Protein AF-0000000069710473 (afdb_homodimer)

Solvent-accessible surface area (backbone atoms only — not comparable to full-atom values): 24832 Å² total; per-residue (Å²): 122,53,39,44,49,56,41,57,51,50,15,53,33,36,35,53,24,28,32,50,52,8,48,51,53,54,62,64,50,55,77,65,66,79,74,72,67,93,70,71,55,68,56,52,53,53,47,61,40,48,54,53,42,34,28,64,52,38,38,74,38,70,46,84,60,27,36,30,41,43,48,73,45,69,53,79,68,77,80,63,85,72,63,30,35,34,39,36,42,35,41,43,42,50,57,33,53,43,54,27,23,36,37,31,40,53,43,40,50,78,38,23,80,33,73,90,54,14,43,46,30,68,67,38,45,50,51,50,51,52,42,47,70,74,34,55,46,17,30,34,37,32,37,34,73,65,32,30,37,36,26,32,36,65,44,50,70,17,38,70,42,50,75,56,38,31,47,41,66,69,75,32,48,49,40,50,52,10,58,52,52,27,34,39,73,54,31,72,35,34,27,51,87,77,42,70,95,77,55,92,80,51,48,70,68,53,48,50,50,52,47,46,51,48,23,55,77,67,73,26,34,25,32,32,38,38,34,38,32,50,62,69,80,49,92,78,57,47,56,69,74,36,45,109,121,51,41,46,50,56,41,56,51,50,14,50,32,36,34,52,23,28,33,50,52,8,48,52,54,54,61,66,51,58,78,71,62,82,75,69,71,93,73,72,57,68,56,52,53,52,47,61,41,47,56,54,43,35,29,66,52,37,37,74,38,70,45,84,58,27,36,30,40,43,47,71,45,69,55,80,70,76,80,63,83,74,60,32,36,34,40,37,40,35,41,42,40,50,57,34,52,41,56,29,22,37,37,31,39,53,41,42,50,79,39,24,78,33,75,93,55,15,42,46,30,66,66,39,46,49,50,47,50,53,42,47,70,73,34,56,46,17,30,34,37,31,37,35,74,65,31,33,38,35,26,33,35,64,44,48,70,17,37,70,42,49,76,54,36,30,46,39,68,69,76,32,49,50,41,50,50,11,58,50,52,27,34,38,73,54,31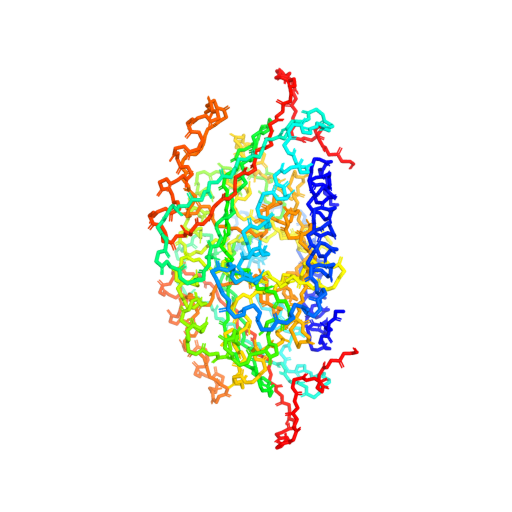,70,34,33,27,50,86,76,40,72,96,77,56,94,80,51,48,71,69,51,48,50,51,52,48,47,51,50,22,57,75,67,73,26,34,24,30,32,39,38,36,39,33,53,61,68,77,55,92,77,59,46,54,69,75,37,46,110

Radius of gyration: 22.86 Å; Cα contacts (8 Å, |Δi|>4): 1023; chains: 2; bounding box: 65×79×50 Å

Nearest PDB structures (foldseek):
  3wck-assembly3_C  TM=6.261E-01  e=4.845E+00  synthetic construct
  3wck-assembly3_C  TM=4.030E-01  e=3.963E+00  synthetic construct
  7kzn-assembly1_F  TM=2.282E-01  e=9.433E+00  Chlamydomonas reinhardtii

pLDDT: mean 83.92, std 17.0, range [33.44, 98.62]

Sequence (488 aa):
MRTYRFVRFLGDRVEAASRDIAANAATSREPAERLTGDQGDPHEAVRRALPRTVATHVDGASRAQTRFRATTVATDDSTAIDPDLGVLIHVSVPDFEQVTGLVAKTVDARALGDPEYSLAETNESEALDRLLAITADAFVFVVGEQRVHVVPAQSVASLTDPQKRQTPHHDLYSRQLGRTFEELAEGFLGDGRISPSLSETDSRSETKRKLRSWAADNDLEQALALRVTATEKDVEATLQDFATMRTYRFVRFLGDRVEAASRDIAANAATSREPAERLTGDQGDPHEAVRRALPRTVATHVDGASRAQTRFRATTVATDDSTAIDPDLGVLIHVSVPDFEQVTGLVAKTVDARALGDPEYSLAETNESEALDRLLAITADAFVFVVGEQRVHVVPAQSVASLTDPQKRQTPHHDLYSRQLGRTFEELAEGFLGDGRISPSLSETDSRSETKRKLRSWAADNDLEQALALRVTATEKDVEATLQDFAT

Structure (mmCIF, N/CA/C/O backbone):
data_AF-0000000069710473-model_v1
#
loop_
_entity.id
_entity.type
_entity.pdbx_description
1 polymer 'Uncharacterized protein'
#
loop_
_atom_site.group_PDB
_atom_site.id
_atom_site.type_symbol
_atom_site.label_atom_id
_atom_site.label_alt_id
_atom_site.label_comp_id
_atom_site.label_asym_id
_atom_site.label_entity_id
_atom_site.label_seq_id
_atom_site.pdbx_PDB_ins_code
_atom_site.Cartn_x
_atom_site.Cartn_y
_atom_site.Cartn_z
_atom_site.occupancy
_atom_site.B_iso_or_equiv
_atom_site.auth_seq_id
_atom_site.auth_comp_id
_atom_site.auth_asym_id
_atom_site.auth_atom_id
_atom_site.pdbx_PDB_model_num
ATOM 1 N N . MET A 1 1 ? 7.668 14.703 -10.289 1 52.06 1 MET A N 1
ATOM 2 C CA . MET A 1 1 ? 7.84 13.516 -9.453 1 52.06 1 MET A CA 1
ATOM 3 C C . MET A 1 1 ? 9.055 12.711 -9.891 1 52.06 1 MET A C 1
ATOM 5 O O . MET A 1 1 ? 9.281 12.516 -11.094 1 52.06 1 MET A O 1
ATOM 9 N N . ARG A 1 2 ? 9.953 12.469 -8.945 1 65.44 2 ARG A N 1
ATOM 10 C CA . ARG A 1 2 ? 11.188 11.789 -9.305 1 65.44 2 ARG A CA 1
ATOM 11 C C . ARG A 1 2 ? 10.938 10.32 -9.609 1 65.44 2 ARG A C 1
ATOM 13 O O . ARG A 1 2 ? 10.164 9.656 -8.922 1 65.44 2 ARG A O 1
ATOM 20 N N . THR A 1 3 ? 11.266 10.07 -10.805 1 74.44 3 THR A N 1
ATOM 21 C CA . THR A 1 3 ? 11.188 8.68 -11.25 1 74.44 3 THR A CA 1
ATOM 22 C C . THR A 1 3 ? 12.578 8.078 -11.398 1 74.44 3 THR A C 1
ATOM 24 O O . THR A 1 3 ? 13.508 8.75 -11.844 1 74.44 3 THR A O 1
ATOM 27 N N . TYR A 1 4 ? 12.68 6.922 -10.875 1 84.25 4 TYR A N 1
ATOM 28 C CA . TYR A 1 4 ? 13.953 6.227 -11 1 84.25 4 TYR A CA 1
ATOM 29 C C . TYR A 1 4 ? 13.906 5.188 -12.109 1 84.25 4 TYR A C 1
ATOM 31 O O . TYR A 1 4 ? 12.984 4.375 -12.172 1 84.25 4 TYR A O 1
ATOM 39 N N . ARG A 1 5 ? 14.953 5.125 -12.891 1 82.75 5 ARG A N 1
ATOM 40 C CA . ARG A 1 5 ? 15.023 4.309 -14.102 1 82.75 5 ARG A CA 1
ATOM 41 C C . ARG A 1 5 ? 14.961 2.822 -13.758 1 82.75 5 ARG A C 1
ATOM 43 O O . ARG A 1 5 ? 14.344 2.039 -14.484 1 82.75 5 ARG A O 1
ATOM 50 N N . PHE A 1 6 ? 15.594 2.482 -12.719 1 89.31 6 PHE A N 1
ATOM 51 C CA . PHE A 1 6 ? 15.641 1.06 -12.406 1 89.31 6 PHE A CA 1
ATOM 52 C C . PHE A 1 6 ? 14.266 0.557 -11.961 1 89.31 6 PHE A C 1
ATOM 54 O O . PHE A 1 6 ? 13.953 -0.624 -12.125 1 89.31 6 PHE A O 1
ATOM 61 N N . VAL A 1 7 ? 13.422 1.453 -11.453 1 93.81 7 VAL A N 1
ATOM 62 C CA . VAL A 1 7 ? 12.078 1.061 -11.023 1 93.81 7 VAL A CA 1
ATOM 63 C C . VAL A 1 7 ? 11.219 0.745 -12.234 1 93.81 7 VAL A C 1
ATOM 65 O O . VAL A 1 7 ? 10.578 -0.308 -12.297 1 93.81 7 VAL A O 1
ATOM 68 N N . ARG A 1 8 ? 11.242 1.585 -13.219 1 92.5 8 ARG A N 1
ATOM 69 C CA . ARG A 1 8 ? 10.477 1.365 -14.438 1 92.5 8 ARG A CA 1
ATOM 70 C C . ARG A 1 8 ? 10.969 0.122 -15.172 1 92.5 8 ARG A C 1
ATOM 72 O O . ARG A 1 8 ? 10.164 -0.662 -15.68 1 92.5 8 ARG A O 1
ATOM 79 N N . PHE A 1 9 ? 12.266 -0.002 -15.203 1 95.25 9 PHE A N 1
ATOM 80 C CA . PHE A 1 9 ? 12.852 -1.171 -15.852 1 95.25 9 PHE A CA 1
ATOM 81 C C . PHE A 1 9 ? 12.383 -2.455 -15.18 1 95.25 9 PHE A C 1
ATOM 83 O O . PHE A 1 9 ? 11.992 -3.412 -15.852 1 95.25 9 PHE A O 1
ATOM 90 N N . LEU A 1 10 ? 12.383 -2.49 -13.852 1 96.31 10 LEU A N 1
ATOM 91 C CA . LEU A 1 10 ? 11.906 -3.643 -13.094 1 96.31 10 LEU A CA 1
ATOM 92 C C . LEU A 1 10 ? 10.453 -3.949 -13.438 1 96.31 10 LEU A C 1
ATOM 94 O O . LEU A 1 10 ? 10.102 -5.102 -13.711 1 96.31 10 LEU A O 1
ATOM 98 N N . GLY A 1 11 ? 9.602 -2.9 -13.438 1 97.31 11 GLY A N 1
ATOM 99 C CA . GLY A 1 11 ? 8.203 -3.078 -13.797 1 97.31 11 GLY A CA 1
ATOM 100 C C . GLY A 1 11 ? 8.016 -3.686 -15.172 1 97.31 11 GLY A C 1
ATOM 101 O O . GLY A 1 11 ? 7.191 -4.586 -15.352 1 97.31 11 GLY A O 1
ATOM 102 N N . ASP A 1 12 ? 8.82 -3.229 -16.109 1 97.19 12 ASP A N 1
ATOM 103 C CA . ASP A 1 12 ? 8.734 -3.729 -17.469 1 97.19 12 ASP A CA 1
ATOM 104 C C . ASP A 1 12 ? 9.102 -5.207 -17.547 1 97.19 12 ASP A C 1
ATOM 106 O O . ASP A 1 12 ? 8.445 -5.984 -18.234 1 97.19 12 ASP A O 1
ATOM 110 N N . ARG A 1 13 ? 10.109 -5.582 -16.844 1 98.06 13 ARG A N 1
ATOM 111 C CA . ARG A 1 13 ? 10.555 -6.973 -16.859 1 98.06 13 ARG A CA 1
ATOM 112 C C . ARG A 1 13 ? 9.516 -7.883 -16.219 1 98.06 13 ARG A C 1
ATOM 114 O O . ARG A 1 13 ? 9.234 -8.969 -16.719 1 98.06 13 ARG A O 1
ATOM 121 N N . VAL A 1 14 ? 8.984 -7.434 -15.141 1 98.62 14 VAL A N 1
ATOM 122 C CA . VAL A 1 14 ? 7.984 -8.227 -14.438 1 98.62 14 VAL A CA 1
ATOM 123 C C . VAL A 1 14 ? 6.719 -8.336 -15.281 1 98.62 14 VAL A C 1
ATOM 125 O O . VAL A 1 14 ? 6.078 -9.391 -15.32 1 98.62 14 VAL A O 1
ATOM 128 N N . GLU A 1 15 ? 6.391 -7.23 -15.961 1 98.44 15 GLU A N 1
ATOM 129 C CA . GLU A 1 15 ? 5.207 -7.281 -16.812 1 98.44 15 GLU A CA 1
ATOM 130 C C . GLU A 1 15 ? 5.414 -8.234 -17.984 1 98.44 15 GLU A C 1
ATOM 132 O O . GLU A 1 15 ? 4.477 -8.914 -18.422 1 98.44 15 GLU A O 1
ATOM 137 N N . ALA A 1 16 ? 6.617 -8.242 -18.516 1 98.06 16 ALA A N 1
ATOM 138 C CA . ALA A 1 16 ? 6.934 -9.234 -19.547 1 98.06 16 ALA A CA 1
ATOM 139 C C . ALA A 1 16 ? 6.746 -10.656 -19.016 1 98.06 16 ALA A C 1
ATOM 141 O O . ALA A 1 16 ? 6.188 -11.508 -19.703 1 98.06 16 ALA A O 1
ATOM 142 N N . ALA A 1 17 ? 7.18 -10.93 -17.812 1 98.06 17 ALA A N 1
ATOM 143 C CA . ALA A 1 17 ? 6.969 -12.227 -17.188 1 98.06 17 ALA A CA 1
ATOM 144 C C . ALA A 1 17 ? 5.48 -12.531 -17.031 1 98.06 17 ALA A C 1
ATOM 146 O O . ALA A 1 17 ? 5.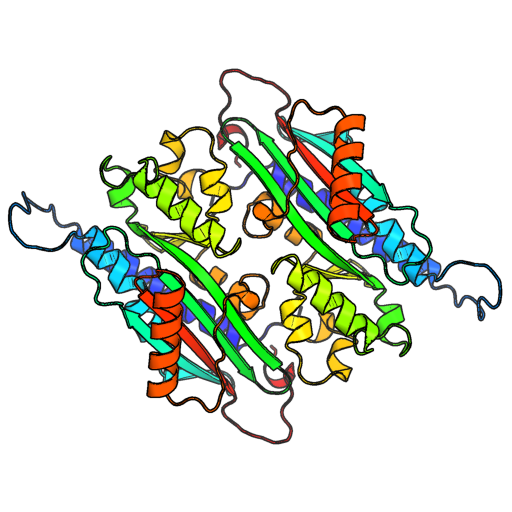047 -13.672 -17.234 1 98.06 17 ALA A O 1
ATOM 147 N N . SER A 1 18 ? 4.742 -11.523 -16.625 1 97.62 18 SER A N 1
ATOM 148 C CA . SER A 1 18 ? 3.295 -11.633 -16.469 1 97.62 18 SER A CA 1
ATOM 149 C C . SER A 1 18 ? 2.645 -12.125 -17.766 1 97.62 18 SER A C 1
ATOM 151 O O . SER A 1 18 ? 1.814 -13.039 -17.734 1 97.62 18 SER A O 1
ATOM 153 N N . ARG A 1 19 ? 3.049 -11.562 -18.844 1 97 19 ARG A N 1
ATOM 154 C CA . ARG A 1 19 ? 2.494 -11.953 -20.125 1 97 19 ARG A CA 1
ATOM 155 C C . ARG A 1 19 ? 2.922 -13.367 -20.5 1 97 19 ARG A C 1
ATOM 157 O O . ARG A 1 19 ? 2.133 -14.133 -21.062 1 97 19 ARG A O 1
ATOM 164 N N . ASP A 1 20 ? 4.109 -13.719 -20.203 1 96.44 20 ASP A N 1
ATOM 165 C CA . ASP A 1 20 ? 4.629 -15.047 -20.516 1 96.44 20 ASP A CA 1
ATOM 166 C C . ASP A 1 20 ? 3.873 -16.125 -19.734 1 96.44 20 ASP A C 1
ATOM 168 O O . ASP A 1 20 ? 3.506 -17.156 -20.297 1 96.44 20 ASP A O 1
ATOM 172 N N . ILE A 1 21 ? 3.646 -15.852 -18.484 1 93.44 21 ILE A N 1
ATOM 173 C CA . ILE A 1 21 ? 2.957 -16.844 -17.656 1 93.44 21 ILE A CA 1
ATOM 174 C C . ILE A 1 21 ? 1.517 -17 -18.141 1 93.44 21 ILE A C 1
ATOM 176 O O . ILE A 1 21 ? 0.986 -18.109 -18.188 1 93.44 21 ILE A O 1
ATOM 180 N N . ALA A 1 22 ? 0.899 -15.898 -18.422 1 92.25 22 ALA A N 1
ATOM 181 C CA . ALA A 1 22 ? -0.471 -15.938 -18.922 1 92.25 22 ALA A CA 1
ATOM 182 C C . ALA A 1 22 ? -0.547 -16.719 -20.234 1 92.25 22 ALA A C 1
ATOM 184 O O . ALA A 1 22 ? -1.443 -17.547 -20.438 1 92.25 22 ALA A O 1
ATOM 185 N N . ALA A 1 23 ? 0.367 -16.516 -21.141 1 91.06 23 ALA A N 1
ATOM 186 C CA . ALA A 1 23 ? 0.408 -17.203 -22.422 1 91.06 23 ALA A CA 1
ATOM 187 C C . ALA A 1 23 ? 0.607 -18.703 -22.234 1 91.06 23 ALA A C 1
ATOM 189 O O . ALA A 1 23 ? -0.033 -19.516 -22.922 1 91.06 23 ALA A O 1
ATOM 190 N N . ASN A 1 24 ? 1.431 -19.031 -21.328 1 86.81 24 ASN A N 1
ATOM 191 C CA . ASN A 1 24 ? 1.718 -20.438 -21.094 1 86.81 24 ASN A CA 1
ATOM 192 C C . ASN A 1 24 ? 0.537 -21.141 -20.422 1 86.81 24 ASN A C 1
ATOM 194 O O . ASN A 1 24 ? 0.287 -22.328 -20.688 1 86.81 24 ASN A O 1
ATOM 198 N N . ALA A 1 25 ? -0.089 -20.375 -19.562 1 81.38 25 ALA A N 1
ATOM 199 C CA . ALA A 1 25 ? -1.271 -20.953 -18.906 1 81.38 25 ALA A CA 1
ATOM 200 C C . ALA A 1 25 ? -2.385 -21.203 -19.922 1 81.38 25 ALA A C 1
ATOM 202 O O . ALA A 1 25 ? -3.115 -22.188 -19.812 1 81.38 25 ALA A O 1
ATOM 203 N N . ALA A 1 26 ? -2.557 -20.328 -20.859 1 71.19 26 ALA A N 1
ATOM 204 C CA . ALA A 1 26 ? -3.584 -20.453 -21.891 1 71.19 26 ALA A CA 1
ATOM 205 C C . ALA A 1 26 ? -3.303 -21.625 -22.812 1 71.19 26 ALA A C 1
ATOM 207 O O . ALA A 1 26 ? -4.23 -22.312 -23.25 1 71.19 26 ALA A O 1
ATOM 208 N N . THR A 1 27 ? -2.105 -21.812 -23.141 1 66.88 27 THR A N 1
ATOM 209 C CA . THR A 1 27 ? -1.725 -22.891 -24.031 1 66.88 27 THR A CA 1
ATOM 210 C C . THR A 1 27 ? -1.868 -24.25 -23.344 1 66.88 27 THR A C 1
ATOM 212 O O . THR A 1 27 ? -2.17 -25.25 -23.984 1 66.88 27 THR A O 1
ATOM 215 N N . SER A 1 28 ? -1.552 -24.156 -22.125 1 58.66 28 SER A N 1
ATOM 216 C CA . SER A 1 28 ? -1.764 -25.406 -21.391 1 58.66 28 SER A CA 1
ATOM 217 C C . SER A 1 28 ? -3.244 -25.766 -21.328 1 58.66 28 SER A C 1
ATOM 219 O O . SER A 1 28 ? -3.607 -26.844 -20.859 1 58.66 28 SER A O 1
ATOM 221 N N . ARG A 1 29 ? -4.211 -24.812 -21.734 1 52.31 29 ARG A N 1
ATOM 222 C CA . ARG A 1 29 ? -5.656 -25.016 -21.797 1 52.31 29 ARG A CA 1
ATOM 223 C C . ARG A 1 29 ? -6.012 -26.172 -22.734 1 52.31 29 ARG A C 1
ATOM 225 O O . ARG A 1 29 ? -7.188 -26.484 -22.922 1 52.31 29 ARG A O 1
ATOM 232 N N . GLU A 1 30 ? -5.223 -26.562 -23.531 1 43.12 30 GLU A N 1
ATOM 233 C CA . GLU A 1 30 ? -5.836 -27.688 -24.25 1 43.12 30 GLU A CA 1
ATOM 234 C C . GLU A 1 30 ? -6.621 -28.578 -23.281 1 43.12 30 GLU A C 1
ATOM 236 O O . GLU A 1 30 ? -6.191 -28.797 -22.156 1 43.12 30 GLU A O 1
ATOM 241 N N . PRO A 1 31 ? -8.039 -28.641 -23.625 1 37.09 31 PRO A N 1
ATOM 242 C CA . PRO A 1 31 ? -8.938 -29.484 -22.828 1 37.09 31 PRO A CA 1
ATOM 243 C C . PRO A 1 31 ? -8.227 -30.656 -22.172 1 37.09 31 PRO A C 1
ATOM 245 O O . PRO A 1 31 ? -7.742 -31.562 -22.859 1 37.09 31 PRO A O 1
ATOM 248 N N . ALA A 1 32 ? -7.336 -30.484 -21.516 1 34.03 32 ALA A N 1
ATOM 249 C CA . ALA A 1 32 ? -6.906 -31.781 -20.984 1 34.03 32 ALA A CA 1
ATOM 250 C C . ALA A 1 32 ? -8.102 -32.625 -20.594 1 34.03 32 ALA A C 1
ATOM 252 O O . ALA A 1 32 ? -9.023 -32.156 -19.906 1 34.03 32 ALA A O 1
ATOM 253 N N . GLU A 1 33 ? -8.688 -33.531 -21.328 1 33.44 33 GLU A N 1
ATOM 254 C CA . GLU A 1 33 ? -9.273 -34.75 -20.75 1 33.44 33 GLU A CA 1
ATOM 255 C C . GLU A 1 33 ? -8.953 -34.844 -19.25 1 33.44 33 GLU A C 1
ATOM 257 O O . GLU A 1 33 ? -7.898 -34.375 -18.812 1 33.44 33 GLU A O 1
ATOM 262 N N . ARG A 1 34 ? -10.086 -35.031 -18.359 1 37.06 34 ARG A N 1
ATOM 263 C CA . ARG A 1 34 ? -9.961 -35.438 -16.969 1 37.06 34 ARG A CA 1
ATOM 264 C C . ARG A 1 34 ? -8.539 -35.938 -16.656 1 37.06 34 ARG A C 1
ATOM 266 O O . ARG A 1 34 ? -8.141 -37 -17.078 1 37.06 34 ARG A O 1
ATOM 273 N N . LEU A 1 35 ? -7.5 -35.125 -16.781 1 34.75 35 LEU A N 1
ATOM 274 C CA . LEU A 1 35 ? -6.316 -35.75 -16.172 1 34.75 35 LEU A CA 1
ATOM 275 C C . LEU A 1 35 ? -6.707 -36.656 -15.031 1 34.75 35 LEU A C 1
ATOM 277 O O . LEU A 1 35 ? -7.137 -36.188 -13.969 1 34.75 35 LEU A O 1
ATOM 281 N N . THR A 1 36 ? -7.453 -37.562 -15.305 1 35.22 36 THR A N 1
ATOM 282 C CA . THR A 1 36 ? -7.633 -38.656 -14.367 1 35.22 36 THR A CA 1
ATOM 283 C C . THR A 1 36 ? -6.406 -38.812 -13.469 1 35.22 36 THR A C 1
ATOM 285 O O . THR A 1 36 ? -6.516 -39.312 -12.336 1 35.22 36 THR A O 1
ATOM 288 N N . GLY A 1 37 ? -5.184 -39.375 -14.125 1 33.59 37 GLY A N 1
ATOM 289 C CA . GLY A 1 37 ? -4.059 -39.906 -13.383 1 33.59 37 GLY A CA 1
ATOM 290 C C . GLY A 1 37 ? -3.312 -38.875 -12.562 1 33.59 37 GLY A C 1
ATOM 291 O O . GLY A 1 37 ? -3.76 -37.75 -12.43 1 33.59 37 GLY A O 1
ATOM 292 N N . ASP A 1 38 ? -1.847 -39.188 -12.219 1 37.78 38 ASP A N 1
ATOM 293 C CA . ASP A 1 38 ? -0.778 -38.656 -11.391 1 37.78 38 ASP A CA 1
ATOM 294 C C . ASP A 1 38 ? -0.451 -37.219 -11.797 1 37.78 38 ASP A C 1
ATOM 296 O O . ASP A 1 38 ? 0.59 -36.688 -11.406 1 37.78 38 ASP A O 1
ATOM 300 N N . GLN A 1 39 ? -0.889 -36.625 -12.867 1 42.69 39 GLN A N 1
ATOM 301 C CA . GLN A 1 39 ? -0.394 -35.375 -13.406 1 42.69 39 GLN A CA 1
ATOM 302 C C . GLN A 1 39 ? -0.905 -34.188 -12.594 1 42.69 39 GLN A C 1
ATOM 304 O O . GLN A 1 39 ? -2.072 -34.156 -12.195 1 42.69 39 GLN A O 1
ATOM 309 N N . GLY A 1 40 ? -0.055 -33.469 -11.891 1 53.03 40 GLY A N 1
ATOM 310 C CA . GLY A 1 40 ? -0.121 -32.344 -10.953 1 53.03 40 GLY A CA 1
ATOM 311 C C . GLY A 1 40 ? -1.173 -31.312 -11.32 1 53.03 40 GLY A C 1
ATOM 312 O O . GLY A 1 40 ? -1.697 -31.328 -12.43 1 53.03 40 GLY A O 1
ATOM 313 N N . ASP A 1 41 ? -2.059 -30.859 -10.547 1 64.38 41 ASP A N 1
ATOM 314 C CA . ASP A 1 41 ? -3.045 -29.781 -10.617 1 64.38 41 ASP A CA 1
ATOM 315 C C . ASP A 1 41 ? -2.523 -28.609 -11.438 1 64.38 41 ASP A C 1
ATOM 317 O O . ASP A 1 41 ? -1.539 -27.969 -11.062 1 64.38 41 ASP A O 1
ATOM 321 N N . PRO A 1 42 ? -3.035 -28.625 -12.93 1 67.19 42 PRO A N 1
ATOM 322 C CA . PRO A 1 42 ? -2.549 -27.531 -13.781 1 67.19 42 PRO A CA 1
ATOM 323 C C . PRO A 1 42 ? -2.568 -26.188 -13.07 1 67.19 42 PRO A C 1
ATOM 325 O O . PRO A 1 42 ? -1.718 -25.328 -13.344 1 67.19 42 PRO A O 1
ATOM 328 N N . HIS A 1 43 ? -3.473 -26.031 -12.227 1 72.5 43 HIS A N 1
ATOM 329 C CA . HIS A 1 43 ? -3.549 -24.766 -11.5 1 72.5 43 HIS A CA 1
ATOM 330 C C . HIS A 1 43 ? -2.379 -24.625 -10.531 1 72.5 43 HIS A C 1
ATOM 332 O O . HIS A 1 43 ? -1.878 -23.516 -10.328 1 72.5 43 HIS A O 1
ATOM 338 N N . GLU A 1 44 ? -1.973 -25.75 -10.18 1 75.19 44 GLU A N 1
ATOM 339 C CA . GLU A 1 44 ? -0.794 -25.734 -9.32 1 75.19 44 GLU A CA 1
ATOM 340 C C . GLU A 1 44 ? 0.464 -25.391 -10.109 1 75.19 44 GLU A C 1
ATOM 342 O O . GLU A 1 44 ? 1.339 -24.672 -9.617 1 75.19 44 GLU A O 1
ATOM 347 N N . ALA A 1 45 ? 0.492 -25.891 -11.305 1 78 45 ALA A N 1
ATOM 348 C CA . ALA A 1 45 ? 1.647 -25.609 -12.156 1 78 45 ALA A CA 1
ATOM 349 C C . ALA A 1 45 ? 1.775 -24.109 -12.445 1 78 45 ALA A C 1
ATOM 351 O O . ALA A 1 45 ? 2.881 -23.578 -12.453 1 78 45 ALA A O 1
ATOM 352 N N . VAL A 1 46 ? 0.687 -23.484 -12.656 1 80.81 46 VAL A N 1
ATOM 353 C CA . VAL A 1 46 ? 0.674 -22.062 -12.938 1 80.81 46 VAL A CA 1
ATOM 354 C C . VAL A 1 46 ? 1.135 -21.281 -11.703 1 80.81 46 VAL A C 1
ATOM 356 O O . VAL A 1 46 ? 1.953 -20.359 -11.812 1 80.81 46 VAL A O 1
ATOM 359 N N . ARG A 1 47 ? 0.708 -21.703 -10.609 1 83.69 47 ARG A N 1
ATOM 360 C CA . ARG A 1 47 ? 1.065 -21.047 -9.359 1 83.69 47 ARG A CA 1
ATOM 361 C C . ARG A 1 47 ? 2.561 -21.156 -9.086 1 83.69 47 ARG A C 1
ATOM 363 O O . ARG A 1 47 ? 3.193 -20.188 -8.656 1 83.69 47 ARG A O 1
ATOM 370 N N . ARG A 1 48 ? 3.076 -22.266 -9.43 1 84.69 48 ARG A N 1
ATOM 371 C CA . ARG A 1 48 ? 4.488 -22.516 -9.172 1 84.69 48 ARG A CA 1
ATOM 372 C C . ARG A 1 48 ? 5.367 -21.812 -10.203 1 84.69 48 ARG A C 1
ATOM 374 O O . ARG A 1 48 ? 6.52 -21.469 -9.914 1 84.69 48 ARG A O 1
ATOM 381 N N . ALA A 1 49 ? 4.844 -21.594 -11.297 1 89.62 49 ALA A N 1
ATOM 382 C CA . ALA A 1 49 ? 5.621 -21.031 -12.398 1 89.62 49 ALA A CA 1
ATOM 383 C C . ALA A 1 49 ? 5.82 -19.531 -12.227 1 89.62 49 ALA A C 1
ATOM 385 O O . ALA A 1 49 ? 6.777 -18.969 -12.758 1 89.62 49 ALA A O 1
ATOM 386 N N . LEU A 1 50 ? 4.941 -18.906 -11.5 1 92.56 50 LEU A N 1
ATOM 387 C CA . LEU A 1 50 ? 4.926 -17.453 -11.477 1 92.56 50 LEU A CA 1
ATOM 388 C C . LEU A 1 50 ? 6.246 -16.906 -10.945 1 92.56 50 LEU A C 1
ATOM 390 O O . LEU A 1 50 ? 6.934 -16.156 -11.641 1 92.56 50 LEU A O 1
ATOM 394 N N . PRO A 1 51 ? 6.691 -17.266 -9.742 1 95.06 51 PRO A N 1
ATOM 395 C CA . PRO A 1 51 ? 7.949 -16.703 -9.242 1 95.06 51 PRO A CA 1
ATOM 396 C C . PRO A 1 51 ? 9.148 -17.078 -10.109 1 95.06 51 PRO A C 1
ATOM 398 O O . PRO A 1 51 ? 10.07 -16.266 -10.281 1 95.06 51 PRO A O 1
ATOM 401 N N . ARG A 1 52 ? 9.094 -18.266 -10.68 1 94.56 52 ARG A N 1
ATOM 402 C CA . ARG A 1 52 ? 10.203 -18.703 -11.523 1 94.56 52 ARG A CA 1
ATOM 403 C C . ARG A 1 52 ? 10.266 -17.891 -12.805 1 94.56 52 ARG A C 1
ATOM 405 O O . ARG A 1 52 ? 11.352 -17.516 -13.258 1 94.56 52 ARG A O 1
ATOM 412 N N . THR A 1 53 ? 9.148 -17.703 -13.375 1 96.75 53 THR A N 1
ATOM 413 C CA . THR A 1 53 ? 9.102 -16.922 -14.609 1 96.75 53 THR A CA 1
ATOM 414 C C . THR A 1 53 ? 9.555 -15.484 -14.367 1 96.75 53 THR A C 1
ATOM 416 O O . THR A 1 53 ? 10.312 -14.922 -15.156 1 96.75 53 THR A O 1
ATOM 419 N N . VAL A 1 54 ? 9.102 -14.883 -13.273 1 98.06 54 VAL A N 1
ATOM 420 C CA . VAL A 1 54 ? 9.547 -13.539 -12.922 1 98.06 54 VAL A CA 1
ATOM 421 C C . VAL A 1 54 ? 11.062 -13.531 -12.742 1 98.06 54 VAL A C 1
ATOM 423 O O . VAL A 1 54 ? 11.75 -12.641 -13.258 1 98.06 54 VAL A O 1
ATOM 426 N N . ALA A 1 55 ? 11.547 -14.492 -12.062 1 97.94 55 ALA A N 1
ATOM 427 C CA . ALA A 1 55 ? 12.984 -14.578 -11.812 1 97.94 55 ALA A CA 1
ATOM 428 C C . ALA A 1 55 ? 13.766 -14.664 -13.125 1 97.94 55 ALA A C 1
ATOM 430 O O . ALA A 1 55 ? 14.805 -14.023 -13.281 1 97.94 55 ALA A O 1
ATOM 431 N N . THR A 1 56 ? 13.289 -15.43 -14 1 97.38 56 THR A N 1
ATOM 432 C CA . THR A 1 56 ? 13.953 -15.602 -15.281 1 97.38 56 THR A CA 1
ATOM 433 C C . THR A 1 56 ? 14.062 -14.273 -16.031 1 97.38 56 THR A C 1
ATOM 435 O O . THR A 1 56 ? 15.078 -14 -16.656 1 97.38 56 THR A O 1
ATOM 438 N N . HIS A 1 57 ? 13.078 -13.438 -15.953 1 98.19 57 HIS A N 1
ATOM 439 C CA . HIS A 1 57 ? 13.039 -12.172 -16.672 1 98.19 57 HIS A CA 1
ATOM 440 C C . HIS A 1 57 ? 13.906 -11.117 -16 1 98.19 57 HIS A C 1
ATOM 442 O O . HIS A 1 57 ? 14.383 -10.188 -16.656 1 98.19 57 HIS A O 1
ATOM 448 N N . VAL A 1 58 ? 14.141 -11.258 -14.695 1 98.31 58 VAL A N 1
ATOM 449 C CA . VAL A 1 58 ? 14.734 -10.164 -13.93 1 98.31 58 VAL A CA 1
ATOM 450 C C . VAL A 1 58 ? 16.203 -10.484 -13.633 1 98.31 58 VAL A C 1
ATOM 452 O O . VAL A 1 58 ? 17.047 -9.586 -13.648 1 98.31 58 VAL A O 1
ATOM 455 N N . ASP A 1 59 ? 16.484 -11.758 -13.414 1 98.19 59 ASP A N 1
ATOM 456 C CA . ASP A 1 59 ? 17.812 -12.156 -12.938 1 98.19 59 ASP A CA 1
ATOM 457 C C . ASP A 1 59 ? 18.891 -11.859 -13.977 1 98.19 59 ASP A C 1
ATOM 459 O O . ASP A 1 59 ? 18.75 -12.234 -15.141 1 98.19 59 ASP A O 1
ATOM 463 N N . GLY A 1 60 ? 19.875 -11.188 -13.469 1 96.12 60 GLY A N 1
ATOM 464 C CA . GLY A 1 60 ? 21.016 -10.922 -14.32 1 96.12 60 GLY A CA 1
ATOM 465 C C . GLY A 1 60 ? 20.859 -9.68 -15.172 1 96.12 60 GLY A C 1
ATOM 466 O O . GLY A 1 60 ? 21.797 -9.25 -15.844 1 96.12 60 GLY A O 1
ATOM 467 N N . ALA A 1 61 ? 19.719 -9.078 -15.156 1 95.06 61 ALA A N 1
ATOM 468 C CA . ALA A 1 61 ? 19.5 -7.863 -15.938 1 95.06 61 ALA A CA 1
ATOM 469 C C . ALA A 1 61 ? 20.25 -6.68 -15.352 1 95.06 61 ALA A C 1
ATOM 471 O O . ALA A 1 61 ? 20.641 -6.699 -14.18 1 95.06 61 ALA A O 1
ATOM 472 N N . SER A 1 62 ? 20.578 -5.754 -16.25 1 92.06 62 SER A N 1
ATOM 473 C CA . SER A 1 62 ? 21.219 -4.508 -15.828 1 92.06 62 SER A CA 1
ATOM 474 C C . SER A 1 62 ? 20.656 -3.314 -16.594 1 92.06 62 SER A C 1
ATOM 476 O O . SER A 1 62 ? 20.281 -3.434 -17.75 1 92.06 62 SER A O 1
ATOM 478 N N . ARG A 1 63 ? 20.5 -2.234 -15.797 1 86.62 63 ARG A N 1
ATOM 479 C CA . ARG A 1 63 ? 20 -0.993 -16.391 1 86.62 63 ARG A CA 1
ATOM 480 C C . ARG A 1 63 ? 20.438 0.214 -15.562 1 86.62 63 ARG A C 1
ATOM 482 O O . ARG A 1 63 ? 20.359 0.185 -14.336 1 86.62 63 ARG A O 1
ATOM 489 N N . ALA A 1 64 ? 20.797 1.255 -16.203 1 78.06 64 ALA A N 1
ATOM 490 C CA . ALA A 1 64 ? 21.047 2.551 -15.57 1 78.06 64 ALA A CA 1
ATOM 491 C C . ALA A 1 64 ? 21.938 2.404 -14.352 1 78.06 64 ALA A C 1
ATOM 493 O O . ALA A 1 64 ? 21.594 2.877 -13.258 1 78.06 64 ALA A O 1
ATOM 494 N N . GLN A 1 65 ? 23 1.673 -14.469 1 85 65 GLN A N 1
ATOM 495 C CA . GLN A 1 65 ? 24.016 1.538 -13.43 1 85 65 GLN A CA 1
ATOM 496 C C . GLN A 1 65 ? 23.516 0.694 -12.266 1 85 65 GLN A C 1
ATOM 498 O O . GLN A 1 65 ? 23.938 0.877 -11.125 1 85 65 GLN A O 1
ATOM 503 N N . THR A 1 66 ? 22.453 -0.054 -12.555 1 91.5 66 THR A N 1
ATOM 504 C CA . THR A 1 66 ? 21.984 -0.991 -11.539 1 91.5 66 THR A CA 1
ATOM 505 C C . THR A 1 66 ? 22 -2.42 -12.078 1 91.5 66 THR A C 1
ATOM 507 O O . THR A 1 66 ? 21.922 -2.635 -13.289 1 91.5 66 THR A O 1
ATOM 510 N N . ARG A 1 67 ? 22.125 -3.305 -11.234 1 93.81 67 ARG A N 1
ATOM 511 C CA . ARG A 1 67 ? 22.047 -4.734 -11.516 1 93.81 67 ARG A CA 1
ATOM 512 C C . ARG A 1 67 ? 20.922 -5.387 -10.727 1 93.81 67 ARG A C 1
ATOM 514 O O . ARG A 1 67 ? 20.688 -5.051 -9.562 1 93.81 67 ARG A O 1
ATOM 521 N N . PHE A 1 68 ? 20.328 -6.355 -11.398 1 96.25 68 PHE A N 1
ATOM 522 C CA . PHE A 1 68 ? 19.188 -7.047 -10.797 1 96.25 68 PHE A CA 1
ATOM 523 C C . PHE A 1 68 ? 19.516 -8.516 -10.562 1 96.25 68 PHE A C 1
ATOM 525 O O . PHE A 1 68 ? 20.109 -9.172 -11.422 1 96.25 68 PHE A O 1
ATOM 532 N N . ARG A 1 69 ? 19.172 -8.977 -9.438 1 97.25 69 ARG A N 1
ATOM 533 C CA . ARG A 1 69 ? 19.25 -10.391 -9.094 1 97.25 69 ARG A CA 1
ATOM 534 C C . ARG A 1 69 ? 17.922 -10.914 -8.602 1 97.25 69 ARG A C 1
ATOM 536 O O . ARG A 1 69 ? 17.203 -10.227 -7.859 1 97.25 69 ARG A O 1
ATOM 543 N N . ALA A 1 70 ? 17.578 -12.062 -9.039 1 98 70 ALA A N 1
ATOM 544 C CA . ALA A 1 70 ? 16.344 -12.711 -8.586 1 98 70 ALA A CA 1
ATOM 545 C C . ALA A 1 70 ? 16.641 -14.109 -8.047 1 98 70 ALA A C 1
ATOM 547 O O . ALA A 1 70 ? 17.391 -14.875 -8.664 1 98 70 ALA A O 1
ATOM 548 N N . THR A 1 71 ? 16.094 -14.391 -6.91 1 96.81 71 THR A N 1
ATOM 549 C CA . THR A 1 71 ? 16.234 -15.688 -6.262 1 96.81 71 THR A CA 1
ATOM 550 C C . THR A 1 71 ? 14.867 -16.25 -5.867 1 96.81 71 THR A C 1
ATOM 552 O O . THR A 1 71 ? 14.039 -15.531 -5.297 1 96.81 71 THR A O 1
ATOM 555 N N . THR A 1 72 ? 14.617 -17.5 -6.191 1 96.06 72 THR A N 1
ATOM 556 C CA . THR A 1 72 ? 13.375 -18.141 -5.797 1 96.06 72 THR A CA 1
ATOM 557 C C . THR A 1 72 ? 13.664 -19.375 -4.945 1 96.06 72 THR A C 1
ATOM 559 O O . THR A 1 72 ? 14.703 -20.031 -5.105 1 96.06 72 THR A O 1
ATOM 562 N N . VAL A 1 73 ? 12.773 -19.594 -4.039 1 93.94 73 VAL A N 1
ATOM 563 C CA . VAL A 1 73 ? 12.82 -20.828 -3.258 1 93.94 73 VAL A CA 1
ATOM 564 C C . VAL A 1 73 ? 11.422 -21.438 -3.174 1 93.94 73 VAL A C 1
ATOM 566 O O . VAL A 1 73 ? 10.422 -20.734 -3.273 1 93.94 73 VAL A O 1
ATOM 569 N N . ALA A 1 74 ? 11.367 -22.719 -3.176 1 87.19 74 ALA A N 1
ATOM 570 C CA . ALA A 1 74 ? 10.141 -23.469 -2.91 1 87.19 74 ALA A CA 1
ATOM 571 C C . ALA A 1 74 ? 10.305 -24.391 -1.698 1 87.19 74 ALA A C 1
ATOM 573 O O . ALA A 1 74 ? 11.383 -24.953 -1.483 1 87.19 74 ALA A O 1
ATOM 574 N N . THR A 1 75 ? 9.406 -24.266 -0.78 1 74 75 THR A N 1
ATOM 575 C CA . THR A 1 75 ? 9.484 -25.156 0.363 1 74 75 THR A CA 1
ATOM 576 C C . THR A 1 75 ? 8.875 -26.516 0.021 1 74 75 THR A C 1
ATOM 578 O O . THR A 1 75 ? 7.996 -26.609 -0.841 1 74 75 THR A O 1
ATOM 581 N N . ASP A 1 76 ? 9.602 -27.625 0.091 1 60.16 76 ASP A N 1
ATOM 582 C CA . ASP A 1 76 ? 9.281 -29 -0.275 1 60.16 76 ASP A CA 1
ATOM 583 C C . ASP A 1 76 ? 8.039 -29.484 0.477 1 60.16 76 ASP A C 1
ATOM 585 O O . ASP A 1 76 ? 7.699 -30.672 0.412 1 60.16 76 ASP A O 1
ATOM 589 N N . ASP A 1 77 ? 7.508 -28.719 1.326 1 53.38 77 ASP A N 1
ATOM 590 C CA . ASP A 1 77 ? 6.492 -29.438 2.09 1 53.38 77 ASP A CA 1
ATOM 591 C C . ASP A 1 77 ? 5.223 -29.641 1.266 1 53.38 77 ASP A C 1
ATOM 593 O O . ASP A 1 77 ? 4.562 -28.672 0.889 1 53.38 77 ASP A O 1
ATOM 597 N N . SER A 1 78 ? 5.16 -30.812 0.56 1 48.22 78 SER A N 1
ATOM 598 C CA . SER A 1 78 ? 4.184 -31.438 -0.331 1 48.22 78 SER A CA 1
ATOM 599 C C . SER A 1 78 ? 2.764 -31.234 0.188 1 48.22 78 SER A C 1
ATOM 601 O O . SER A 1 78 ? 1.794 -31.484 -0.535 1 48.22 78 SER A O 1
ATOM 603 N N . THR A 1 79 ? 2.629 -31.125 1.418 1 44.81 79 THR A N 1
ATOM 604 C CA . THR A 1 79 ? 1.26 -31.344 1.865 1 44.81 79 THR A CA 1
ATOM 605 C C . THR A 1 79 ? 0.392 -30.125 1.609 1 44.81 79 THR A C 1
ATOM 607 O O . THR A 1 79 ? -0.832 -30.172 1.739 1 44.81 79 THR A O 1
ATOM 610 N N . ALA A 1 80 ? 1.027 -29.016 1.276 1 48.62 80 ALA A N 1
ATOM 611 C CA . ALA A 1 80 ? 0.183 -27.828 1.406 1 48.62 80 ALA A CA 1
ATOM 612 C C . ALA A 1 80 ? -0.498 -27.484 0.083 1 48.62 80 ALA A C 1
ATOM 614 O O . ALA A 1 80 ? 0.136 -27.516 -0.975 1 48.62 80 ALA A O 1
ATOM 615 N N . ILE A 1 81 ? -1.705 -27.672 -0.045 1 45.78 81 ILE A N 1
ATOM 616 C CA . ILE A 1 81 ? -2.674 -27.516 -1.124 1 45.78 81 ILE A CA 1
ATOM 617 C C . ILE A 1 81 ? -2.396 -26.219 -1.882 1 45.78 81 ILE A C 1
ATOM 619 O O . ILE A 1 81 ? -2.529 -26.156 -3.107 1 45.78 81 ILE A O 1
ATOM 623 N N . ASP A 1 82 ? -2.299 -25.094 -1.26 1 57.06 82 ASP A N 1
ATOM 624 C CA . ASP A 1 82 ? -2.314 -23.938 -2.152 1 57.06 82 ASP A CA 1
ATOM 625 C C . ASP A 1 82 ? -1.164 -23 -1.838 1 57.06 82 ASP A C 1
ATOM 627 O O . ASP A 1 82 ? -1.059 -22.484 -0.72 1 57.06 82 ASP A O 1
ATOM 631 N N . PRO A 1 83 ? -0.194 -22.984 -2.881 1 60.44 83 PRO A N 1
ATOM 632 C CA . PRO A 1 83 ? 1.073 -22.297 -2.607 1 60.44 83 PRO A CA 1
ATOM 633 C C . PRO A 1 83 ? 0.904 -20.797 -2.422 1 60.44 83 PRO A C 1
ATOM 635 O O . PRO A 1 83 ? 0.464 -20.109 -3.342 1 60.44 83 PRO A O 1
ATOM 638 N N . ASP A 1 84 ? 0.988 -20.359 -1.189 1 86.69 84 ASP A N 1
ATOM 639 C CA . ASP A 1 84 ? 1.149 -18.922 -0.921 1 86.69 84 ASP A CA 1
ATOM 640 C C . ASP A 1 84 ? 2.566 -18.469 -1.249 1 86.69 84 ASP A C 1
ATOM 642 O O . ASP A 1 84 ? 3.506 -19.266 -1.234 1 86.69 84 ASP A O 1
ATOM 646 N N . LEU A 1 85 ? 2.648 -17.312 -1.797 1 94.31 85 LEU A N 1
ATOM 647 C CA . LEU A 1 85 ? 3.893 -16.734 -2.293 1 94.31 85 LEU A CA 1
ATOM 648 C C . LEU A 1 85 ? 4.309 -15.531 -1.455 1 94.31 85 LEU A C 1
ATOM 650 O O . LEU A 1 85 ? 3.486 -14.664 -1.156 1 94.31 85 LEU A O 1
ATOM 654 N N . GLY A 1 86 ? 5.578 -15.57 -1.036 1 97 86 GLY A N 1
ATOM 655 C CA . GLY A 1 86 ? 6.191 -14.352 -0.521 1 97 86 GLY A CA 1
ATOM 656 C C . GLY A 1 86 ? 7.074 -13.656 -1.538 1 97 86 GLY A C 1
ATOM 657 O O . GLY A 1 86 ? 7.785 -14.305 -2.305 1 97 86 GLY A O 1
ATOM 658 N N . VAL A 1 87 ? 7.004 -12.359 -1.633 1 98.38 87 VAL A N 1
ATOM 659 C CA . VAL A 1 87 ? 7.844 -11.555 -2.518 1 98.38 87 VAL A CA 1
ATOM 660 C C . VAL A 1 87 ? 8.617 -10.523 -1.7 1 98.38 87 VAL A C 1
ATOM 662 O O . VAL A 1 87 ? 8.031 -9.766 -0.925 1 98.38 87 VAL A O 1
ATOM 665 N N . LEU A 1 88 ? 9.906 -10.492 -1.874 1 98.31 88 LEU A N 1
ATOM 666 C CA . LEU A 1 88 ? 10.773 -9.5 -1.241 1 98.31 88 LEU A CA 1
ATOM 667 C C . LEU A 1 88 ? 11.516 -8.688 -2.291 1 98.31 88 LEU A C 1
ATOM 669 O O . LEU A 1 88 ? 11.922 -9.219 -3.326 1 98.31 88 LEU A O 1
ATOM 673 N N . ILE A 1 89 ? 11.727 -7.457 -2.023 1 98.12 89 ILE A N 1
ATOM 674 C CA . ILE A 1 89 ? 12.609 -6.625 -2.836 1 98.12 89 ILE A CA 1
ATOM 675 C C . ILE A 1 89 ? 13.656 -5.969 -1.947 1 98.12 89 ILE A C 1
ATOM 677 O O . ILE A 1 89 ? 13.352 -5.508 -0.845 1 98.12 89 ILE A O 1
ATOM 681 N N . HIS A 1 90 ? 14.773 -6.047 -2.332 1 97.81 90 HIS A N 1
ATOM 682 C CA . HIS A 1 90 ? 15.922 -5.402 -1.7 1 97.81 90 HIS A CA 1
ATOM 683 C C . HIS A 1 90 ? 16.578 -4.391 -2.641 1 97.81 90 HIS A C 1
ATOM 685 O O . HIS A 1 90 ? 17.203 -4.773 -3.625 1 97.81 90 HIS A O 1
ATOM 691 N N . VAL A 1 91 ? 16.422 -3.129 -2.385 1 95.06 91 VAL A N 1
ATOM 692 C CA . VAL A 1 91 ? 17.047 -2.072 -3.172 1 95.06 91 VAL A CA 1
ATOM 693 C C . VAL A 1 91 ? 18.25 -1.508 -2.412 1 95.06 91 VAL A C 1
ATOM 695 O O . VAL A 1 91 ? 18.094 -0.946 -1.325 1 95.06 91 VAL A O 1
ATOM 698 N N . SER A 1 92 ? 19.344 -1.676 -2.928 1 93.06 92 SER A N 1
ATOM 699 C CA . SER A 1 92 ? 20.594 -1.155 -2.359 1 93.06 92 SER A CA 1
ATOM 700 C C . SER A 1 92 ? 21.328 -0.271 -3.359 1 93.06 92 SER A C 1
ATOM 702 O O . SER A 1 92 ? 22.125 -0.762 -4.156 1 93.06 92 SER A O 1
ATOM 704 N N . VAL A 1 93 ? 21.062 0.997 -3.336 1 89.88 93 VAL A N 1
ATOM 705 C CA . VAL A 1 93 ? 21.719 1.999 -4.168 1 89.88 93 VAL A CA 1
ATOM 706 C C . VAL A 1 93 ? 22.234 3.139 -3.293 1 89.88 93 VAL A C 1
ATOM 708 O O . VAL A 1 93 ? 21.906 3.223 -2.109 1 89.88 93 VAL A O 1
ATOM 711 N N . PRO A 1 94 ? 23.062 3.986 -3.787 1 87.5 94 PRO A N 1
ATOM 712 C CA . PRO A 1 94 ? 23.625 5.051 -2.951 1 87.5 94 PRO A CA 1
ATOM 713 C C . PRO A 1 94 ? 22.562 5.859 -2.225 1 87.5 94 PRO A C 1
ATOM 715 O O . PRO A 1 94 ? 21.594 6.301 -2.844 1 87.5 94 PRO A O 1
ATOM 718 N N . ASP A 1 95 ? 22.672 5.977 -1 1 86.56 95 ASP A N 1
ATOM 719 C CA . ASP A 1 95 ? 21.875 6.805 -0.105 1 86.56 95 ASP A CA 1
ATOM 720 C C . ASP A 1 95 ? 20.516 6.168 0.158 1 86.56 95 ASP A C 1
ATOM 722 O O . ASP A 1 95 ? 19.625 6.805 0.729 1 86.56 95 ASP A O 1
ATOM 726 N N . PHE A 1 96 ? 20.406 4.926 -0.278 1 90.62 96 PHE A N 1
ATOM 727 C CA . PHE A 1 96 ? 19.094 4.309 -0.134 1 90.62 96 PHE A CA 1
ATOM 728 C C . PHE A 1 96 ? 19.219 2.803 0.056 1 90.62 96 PHE A C 1
ATOM 730 O O . PHE A 1 96 ? 19.781 2.111 -0.788 1 90.62 96 PHE A O 1
ATOM 737 N N . GLU A 1 97 ? 18.703 2.236 1.164 1 92.81 97 GLU A N 1
ATOM 738 C CA . GLU A 1 97 ? 18.688 0.816 1.504 1 92.81 97 GLU A CA 1
ATOM 739 C C . GLU A 1 97 ? 17.312 0.379 2.018 1 92.81 97 GLU A C 1
ATOM 741 O O . GLU A 1 97 ? 16.953 0.66 3.162 1 92.81 97 GLU A O 1
ATOM 746 N N . GLN A 1 98 ? 16.625 -0.377 1.168 1 94.88 98 GLN A N 1
ATOM 747 C CA . GLN A 1 98 ? 15.273 -0.775 1.539 1 94.88 98 GLN A CA 1
ATOM 748 C C . GLN A 1 98 ? 15.062 -2.27 1.312 1 94.88 98 GLN A C 1
ATOM 750 O O . GLN A 1 98 ? 15.375 -2.791 0.241 1 94.88 98 GLN A O 1
ATOM 755 N N . VAL A 1 99 ? 14.594 -2.959 2.303 1 96.94 99 VAL A N 1
ATOM 756 C CA . VAL A 1 99 ? 14.055 -4.312 2.188 1 96.94 99 VAL A CA 1
ATOM 757 C C . VAL A 1 99 ? 12.586 -4.32 2.592 1 96.94 99 VAL A C 1
ATOM 759 O O . VAL A 1 99 ? 12.234 -3.906 3.699 1 96.94 99 VAL A O 1
ATOM 762 N N . THR A 1 100 ? 11.758 -4.691 1.75 1 97.5 100 THR A N 1
ATOM 763 C CA . THR A 1 100 ? 10.328 -4.77 2.018 1 97.5 100 THR A CA 1
ATOM 764 C C . THR A 1 100 ? 9.695 -5.93 1.25 1 97.5 100 THR A C 1
ATOM 766 O O . THR A 1 100 ? 10.375 -6.617 0.485 1 97.5 100 THR A O 1
ATOM 769 N N . GLY A 1 101 ? 8.477 -6.289 1.563 1 98 101 GLY A N 1
ATOM 770 C CA . GLY A 1 101 ? 7.891 -7.449 0.911 1 98 101 GLY A CA 1
ATOM 771 C C . GLY A 1 101 ? 6.383 -7.512 1.045 1 98 101 GLY A C 1
ATOM 772 O O . GLY A 1 101 ? 5.781 -6.695 1.751 1 98 101 GLY A O 1
ATOM 773 N N . LEU A 1 102 ? 5.793 -8.344 0.313 1 98.31 102 LEU A N 1
ATOM 774 C CA . LEU A 1 102 ? 4.367 -8.633 0.328 1 98.31 102 LEU A CA 1
ATOM 775 C C . LEU A 1 102 ? 4.121 -10.133 0.208 1 98.31 102 LEU A C 1
ATOM 777 O O . LEU A 1 102 ? 5.051 -10.906 -0.041 1 98.31 102 LEU A O 1
ATOM 781 N N . VAL A 1 103 ? 2.891 -10.547 0.501 1 97.19 103 VAL A N 1
ATOM 782 C CA . VAL A 1 103 ? 2.508 -11.945 0.339 1 97.19 103 VAL A CA 1
ATOM 783 C C . VAL A 1 103 ? 1.312 -12.047 -0.606 1 97.19 103 VAL A C 1
ATOM 785 O O . VAL A 1 103 ? 0.566 -11.078 -0.779 1 97.19 103 VAL A O 1
ATOM 788 N N . ALA A 1 104 ? 1.229 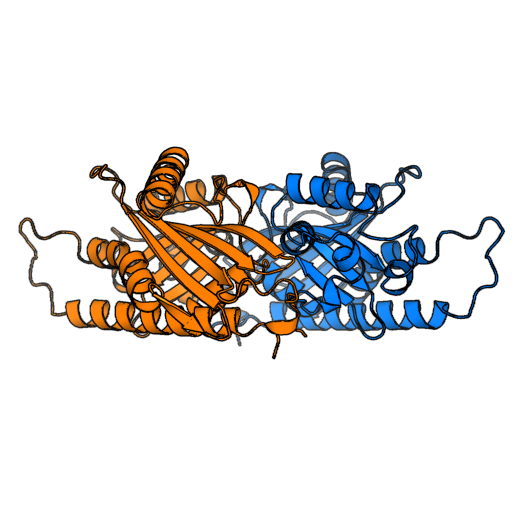-13.203 -1.269 1 95.69 104 ALA A N 1
ATOM 789 C CA . ALA A 1 104 ? 0.164 -13.32 -2.264 1 95.69 104 ALA A CA 1
ATOM 790 C C . ALA A 1 104 ? -0.304 -14.766 -2.404 1 95.69 104 ALA A C 1
ATOM 792 O O . ALA A 1 104 ? 0.46 -15.695 -2.154 1 95.69 104 ALA A O 1
ATOM 793 N N . LYS A 1 105 ? -1.504 -14.852 -2.713 1 91.75 105 LYS A N 1
ATOM 794 C CA . LYS A 1 105 ? -2.041 -16.094 -3.268 1 91.75 105 LYS A CA 1
ATOM 795 C C . LYS A 1 105 ? -2.145 -16.016 -4.789 1 91.75 105 LYS A C 1
ATOM 797 O O . LYS A 1 105 ? -2.633 -15.016 -5.332 1 91.75 105 LYS A O 1
ATOM 802 N N . THR A 1 106 ? -1.62 -17 -5.43 1 90 106 THR A N 1
ATOM 803 C CA . THR A 1 106 ? -1.729 -17.062 -6.883 1 90 106 THR A CA 1
ATOM 804 C C . THR A 1 106 ? -2.869 -17.984 -7.301 1 90 106 THR A C 1
ATOM 806 O O . THR A 1 106 ? -2.992 -19.109 -6.789 1 90 106 THR A O 1
ATOM 809 N N . VAL A 1 107 ? -3.643 -17.469 -8.203 1 86.19 107 VAL A N 1
ATOM 810 C CA . VAL A 1 107 ? -4.773 -18.266 -8.68 1 86.19 107 VAL A CA 1
ATOM 811 C C . VAL A 1 107 ? -4.832 -18.219 -10.203 1 86.19 107 VAL A C 1
ATOM 813 O O . VAL A 1 107 ? -4.578 -17.188 -10.812 1 86.19 107 VAL A O 1
ATOM 816 N N . ASP A 1 108 ? -5.141 -19.375 -10.742 1 86.5 108 ASP A N 1
ATOM 817 C CA . ASP A 1 108 ? -5.457 -19.438 -12.164 1 86.5 108 ASP A CA 1
ATOM 818 C C . ASP A 1 108 ? -6.902 -19.031 -12.43 1 86.5 108 ASP A C 1
ATOM 820 O O . ASP A 1 108 ? -7.836 -19.656 -11.914 1 86.5 108 ASP A O 1
ATOM 824 N N . ALA A 1 109 ? -7.062 -17.984 -13.219 1 82.94 109 ALA A N 1
ATOM 825 C CA . ALA A 1 109 ? -8.406 -17.469 -13.477 1 82.94 109 ALA A CA 1
ATOM 826 C C . ALA A 1 109 ? -9.336 -18.578 -13.953 1 82.94 109 ALA A C 1
ATOM 828 O O . ALA A 1 109 ? -10.539 -18.547 -13.68 1 82.94 109 ALA A O 1
ATOM 829 N N . ARG A 1 110 ? -8.914 -19.578 -14.594 1 77.06 110 ARG A N 1
ATOM 830 C CA . ARG A 1 110 ? -9.711 -20.672 -15.117 1 77.06 110 ARG A CA 1
ATOM 831 C C . ARG A 1 110 ? -10.258 -21.547 -13.984 1 77.06 110 ARG A C 1
ATOM 833 O O . ARG A 1 110 ? -11.25 -22.25 -14.156 1 77.06 110 ARG A O 1
ATOM 840 N N . ALA A 1 111 ? -9.508 -21.516 -12.914 1 70.12 111 ALA A N 1
ATOM 841 C CA . ALA A 1 111 ? -9.906 -22.344 -11.766 1 70.12 111 ALA A CA 1
ATOM 842 C C . ALA A 1 111 ? -11.023 -21.672 -10.977 1 70.12 111 ALA A C 1
ATOM 844 O O . ALA A 1 111 ? -11.719 -22.328 -10.195 1 70.12 111 ALA A O 1
ATOM 845 N N . LEU A 1 112 ? -11.141 -20.391 -11.195 1 64.81 112 LEU A N 1
ATOM 846 C CA . LEU A 1 112 ? -12.086 -19.641 -10.367 1 64.81 112 LEU A CA 1
ATOM 847 C C . LEU A 1 112 ? -13.523 -20.031 -10.703 1 64.81 112 LEU A C 1
ATOM 849 O O . LEU A 1 112 ? -14.414 -19.891 -9.867 1 64.81 112 LEU A O 1
ATOM 853 N N . GLY A 1 113 ? -13.742 -20.453 -11.914 1 61.47 113 GLY A N 1
ATOM 854 C CA . GLY A 1 113 ? -15.07 -20.953 -12.242 1 61.47 113 GLY A CA 1
ATOM 855 C C . GLY A 1 113 ? -15.336 -22.344 -11.711 1 61.47 113 GLY A C 1
ATOM 856 O O . GLY A 1 113 ? -16.484 -22.812 -11.719 1 61.47 113 GLY A O 1
ATOM 857 N N . ASP A 1 114 ? -14.305 -22.953 -11.297 1 60.94 114 ASP A N 1
ATOM 858 C CA . ASP A 1 114 ? -14.414 -24.281 -10.711 1 60.94 114 ASP A CA 1
ATOM 859 C C . ASP A 1 114 ? -14.641 -24.203 -9.203 1 60.94 114 ASP A C 1
ATOM 861 O O . ASP A 1 114 ? -13.859 -23.562 -8.484 1 60.94 114 ASP A O 1
ATOM 865 N N . PRO A 1 115 ? -15.789 -24.641 -8.82 1 57.44 115 PRO A N 1
ATOM 866 C CA . PRO A 1 115 ? -16.125 -24.578 -7.395 1 57.44 115 PRO A CA 1
ATOM 867 C C . PRO A 1 115 ? -14.992 -25.047 -6.492 1 57.44 115 PRO A C 1
ATOM 869 O O . PRO A 1 115 ? -14.867 -24.594 -5.355 1 57.44 115 PRO A O 1
ATOM 872 N N . GLU A 1 116 ? -14.195 -26.016 -6.93 1 52.66 116 GLU A N 1
ATOM 873 C CA . GLU A 1 116 ? -13.125 -26.578 -6.105 1 52.66 116 GLU A CA 1
ATOM 874 C C . GLU A 1 116 ? -12.023 -25.562 -5.852 1 52.66 116 GLU A C 1
ATOM 876 O O . GLU A 1 116 ? -11.297 -25.656 -4.863 1 52.66 116 GLU A O 1
ATOM 881 N N . TYR A 1 117 ? -11.883 -24.625 -6.703 1 56.34 117 TYR A N 1
ATOM 882 C CA . TYR A 1 117 ? -10.789 -23.672 -6.613 1 56.34 117 TYR A CA 1
ATOM 883 C C . TYR A 1 117 ? -11.305 -22.281 -6.301 1 56.34 117 TYR A C 1
ATOM 885 O O . TYR A 1 117 ? -10.547 -21.312 -6.352 1 56.34 117 TYR A O 1
ATOM 893 N N . SER A 1 118 ? -12.508 -22.297 -5.965 1 59.19 118 SER A N 1
ATOM 894 C CA . SER A 1 118 ? -13.188 -21.016 -5.75 1 59.19 118 SER A CA 1
ATOM 895 C C . SER A 1 118 ? -12.641 -20.297 -4.52 1 59.19 118 SER A C 1
ATOM 897 O O . SER A 1 118 ? -12.445 -20.922 -3.471 1 59.19 118 SER A O 1
ATOM 899 N N . LEU A 1 119 ? -12.25 -19.125 -4.734 1 59.22 119 LEU A N 1
ATOM 900 C CA . LEU A 1 119 ? -11.852 -18.281 -3.611 1 59.22 119 LEU A CA 1
ATOM 901 C C . LEU A 1 119 ? -12.992 -18.125 -2.613 1 59.22 119 LEU A C 1
ATOM 903 O O . LEU A 1 119 ? -12.789 -17.672 -1.488 1 59.22 119 LEU A O 1
ATOM 907 N N . ALA A 1 120 ? -14.094 -18.609 -3.021 1 52.72 120 ALA A N 1
ATOM 908 C CA . ALA A 1 120 ? -15.281 -18.578 -2.166 1 52.72 120 ALA A CA 1
ATOM 909 C C . ALA A 1 120 ? -15.273 -19.734 -1.174 1 52.72 120 ALA A C 1
ATOM 911 O O . ALA A 1 120 ? -15.961 -19.703 -0.155 1 52.72 120 ALA A O 1
ATOM 912 N N . GLU A 1 121 ? -14.484 -20.625 -1.636 1 56.5 121 GLU A N 1
ATOM 913 C CA . GLU A 1 121 ? -14.492 -21.797 -0.779 1 56.5 121 GLU A CA 1
ATOM 914 C C . GLU A 1 121 ? -13.719 -21.547 0.515 1 56.5 121 GLU A C 1
ATOM 916 O O . GLU A 1 121 ? -12.797 -20.734 0.547 1 56.5 121 GLU A O 1
ATOM 921 N N . THR A 1 122 ? -14.273 -22.141 1.478 1 52.12 122 THR A N 1
ATOM 922 C CA . THR A 1 122 ? -13.789 -21.969 2.842 1 52.12 122 THR A CA 1
ATOM 923 C C . THR A 1 122 ? -12.266 -21.984 2.881 1 52.12 122 THR A C 1
ATOM 925 O O . THR A 1 122 ? -11.648 -21.141 3.535 1 52.12 122 THR A O 1
ATOM 928 N N . ASN A 1 123 ? -11.797 -22.797 2.143 1 57.66 123 ASN A N 1
ATOM 929 C CA . ASN A 1 123 ? -10.352 -22.953 2.199 1 57.66 123 ASN A CA 1
ATOM 930 C C . ASN A 1 123 ? -9.625 -21.734 1.636 1 57.66 123 ASN A C 1
ATOM 932 O O . ASN A 1 123 ? -8.602 -21.312 2.176 1 57.66 123 ASN A O 1
ATOM 936 N N . GLU A 1 124 ? -10.258 -21.234 0.731 1 65.38 124 GLU A N 1
ATOM 937 C CA . GLU A 1 124 ? -9.594 -20.094 0.109 1 65.38 124 GLU A CA 1
ATOM 938 C C . GLU A 1 124 ? -9.773 -18.828 0.944 1 65.38 124 GLU A C 1
ATOM 940 O O . GLU A 1 124 ? -8.867 -18 1.028 1 65.38 124 GLU A O 1
ATOM 945 N N . SER A 1 125 ? -10.891 -18.844 1.587 1 72.25 125 SER A N 1
ATOM 946 C CA . SER A 1 125 ? -11.102 -17.719 2.504 1 72.25 125 SER A CA 1
ATOM 947 C C . SER A 1 125 ? -10.125 -17.766 3.67 1 72.25 125 SER A C 1
ATOM 949 O O . SER A 1 125 ? -9.578 -16.75 4.074 1 72.25 125 SER A O 1
ATOM 951 N N . GLU A 1 126 ? -9.891 -18.922 4.102 1 77.38 126 GLU A N 1
ATOM 952 C CA . GLU A 1 126 ? -8.945 -19.109 5.199 1 77.38 126 GLU A CA 1
ATOM 953 C C . GLU A 1 126 ? -7.527 -18.734 4.773 1 77.38 126 GLU A C 1
ATOM 955 O O . GLU A 1 126 ? -6.766 -18.156 5.555 1 77.38 126 GLU A O 1
ATOM 960 N N . ALA A 1 127 ? -7.242 -19.094 3.572 1 80.06 127 ALA A N 1
ATOM 961 C CA . ALA A 1 127 ? -5.922 -18.75 3.053 1 80.06 127 ALA A CA 1
ATOM 962 C C . ALA A 1 127 ? -5.73 -17.25 2.99 1 80.06 127 ALA A C 1
ATOM 964 O O . ALA A 1 127 ? -4.66 -16.734 3.336 1 80.06 127 ALA A O 1
ATOM 965 N N . LEU A 1 128 ? -6.77 -16.578 2.594 1 87.12 128 LEU A N 1
ATOM 966 C CA . LEU A 1 128 ? -6.695 -15.125 2.525 1 87.12 128 LEU A CA 1
ATOM 967 C C . LEU A 1 128 ? -6.539 -14.523 3.918 1 87.12 128 LEU A C 1
ATOM 969 O O . LEU A 1 128 ? -5.742 -13.602 4.113 1 87.12 128 LEU A O 1
ATOM 973 N N . ASP A 1 129 ? -7.234 -15.094 4.812 1 88.38 129 ASP A N 1
ATOM 974 C CA . ASP A 1 129 ? -7.145 -14.625 6.191 1 88.38 129 ASP A CA 1
ATOM 975 C C . ASP A 1 129 ? -5.734 -14.82 6.746 1 88.38 129 ASP A C 1
ATOM 977 O O . ASP A 1 129 ? -5.223 -13.961 7.465 1 88.38 129 ASP A O 1
ATOM 981 N N . ARG A 1 130 ? -5.141 -15.891 6.422 1 89.75 130 ARG A N 1
ATOM 982 C CA . ARG A 1 130 ? -3.785 -16.172 6.883 1 89.75 130 ARG A CA 1
ATOM 983 C C . ARG A 1 130 ? -2.793 -15.164 6.32 1 89.75 130 ARG A C 1
ATOM 985 O O . ARG A 1 130 ? -1.903 -14.695 7.035 1 89.75 130 ARG A O 1
ATOM 992 N N . LEU A 1 131 ? -2.955 -14.898 5.078 1 93.81 131 LEU A N 1
ATOM 993 C CA . LEU A 1 131 ? -2.055 -13.93 4.457 1 93.81 131 LEU A CA 1
ATOM 994 C C . LEU A 1 131 ? -2.234 -12.547 5.07 1 93.81 131 LEU A C 1
ATOM 996 O O . LEU A 1 131 ? -1.252 -11.852 5.344 1 93.81 131 LEU A O 1
ATOM 1000 N N . LEU A 1 132 ? -3.465 -12.219 5.332 1 94.62 132 LEU A N 1
ATOM 1001 C CA . LEU A 1 132 ? -3.766 -10.906 5.898 1 94.62 132 LEU A CA 1
ATOM 1002 C C . LEU A 1 132 ? -3.266 -10.812 7.336 1 94.62 132 LEU A C 1
ATOM 1004 O O . LEU A 1 132 ? -3.027 -9.711 7.84 1 94.62 132 LEU A O 1
ATOM 1008 N N . ALA A 1 133 ? -3.139 -11.953 7.973 1 93.88 133 ALA A N 1
ATOM 1009 C CA . ALA A 1 133 ? -2.582 -11.977 9.328 1 93.88 133 ALA A CA 1
ATOM 1010 C C . ALA A 1 133 ? -1.088 -11.672 9.305 1 93.88 133 ALA A C 1
ATOM 1012 O O . ALA A 1 133 ? -0.539 -11.172 10.289 1 93.88 133 ALA A O 1
ATOM 1013 N N . ILE A 1 134 ? -0.451 -11.953 8.219 1 95.19 134 ILE A N 1
ATOM 1014 C CA . ILE A 1 134 ? 0.974 -11.672 8.078 1 95.19 134 ILE A CA 1
ATOM 1015 C C . ILE A 1 134 ? 1.187 -10.18 7.828 1 95.19 134 ILE A C 1
ATOM 1017 O O . ILE A 1 134 ? 2.041 -9.555 8.461 1 95.19 134 ILE A O 1
ATOM 1021 N N . THR A 1 135 ? 0.435 -9.633 6.922 1 97 135 THR A N 1
ATOM 1022 C CA . THR A 1 135 ? 0.555 -8.234 6.547 1 97 135 THR A CA 1
ATOM 1023 C C . THR A 1 135 ? -0.676 -7.77 5.773 1 97 135 THR A C 1
ATOM 1025 O O . THR A 1 135 ? -1.329 -8.57 5.102 1 97 135 THR A O 1
ATOM 1028 N N . ALA A 1 136 ? -0.906 -6.469 5.848 1 96.88 136 ALA A N 1
ATOM 1029 C CA . ALA A 1 136 ? -1.979 -5.891 5.043 1 96.88 136 ALA A CA 1
ATOM 1030 C C . ALA A 1 136 ? -1.598 -5.852 3.566 1 96.88 136 ALA A C 1
ATOM 1032 O O . ALA A 1 136 ? -2.465 -5.723 2.699 1 96.88 136 ALA A O 1
ATOM 1033 N N . ASP A 1 137 ? -0.287 -5.926 3.25 1 98 137 ASP A N 1
ATOM 1034 C CA . ASP A 1 137 ? 0.175 -5.988 1.867 1 98 137 ASP A CA 1
ATOM 1035 C C . ASP A 1 137 ? 0.117 -7.418 1.335 1 98 137 ASP A C 1
ATOM 1037 O O . ASP A 1 137 ? 1.143 -7.988 0.959 1 98 137 ASP A O 1
ATOM 1041 N N . ALA A 1 138 ? -1.057 -7.941 1.416 1 97.25 138 ALA A N 1
ATOM 1042 C CA . ALA A 1 138 ? -1.435 -9.25 0.887 1 97.25 138 ALA A CA 1
ATOM 1043 C C . ALA A 1 138 ? -2.312 -9.109 -0.353 1 97.25 138 ALA A C 1
ATOM 1045 O O . ALA A 1 138 ? -3.186 -8.234 -0.406 1 97.25 138 ALA A O 1
ATOM 1046 N N . PHE A 1 139 ? -2.027 -9.977 -1.335 1 96.5 139 PHE A N 1
ATOM 1047 C CA . PHE A 1 139 ? -2.701 -9.812 -2.617 1 96.5 139 PHE A CA 1
ATOM 1048 C C . PHE A 1 139 ? -3.107 -11.164 -3.195 1 96.5 139 PHE A C 1
ATOM 1050 O O . PHE A 1 139 ? -2.643 -12.203 -2.732 1 96.5 139 PHE A O 1
ATOM 1057 N N . VAL A 1 140 ? -4.016 -11.094 -4.105 1 93.69 140 VAL A N 1
ATOM 1058 C CA . VAL A 1 140 ? -4.34 -12.234 -4.957 1 93.69 140 VAL A CA 1
ATOM 1059 C C . VAL A 1 140 ? -3.834 -11.984 -6.375 1 93.69 140 VAL A C 1
ATOM 1061 O O . VAL A 1 140 ? -4.234 -11.008 -7.02 1 93.69 140 VAL A O 1
ATOM 1064 N N . PHE A 1 141 ? -2.916 -12.789 -6.805 1 94.38 141 PHE A N 1
ATOM 1065 C CA . PHE A 1 141 ? -2.434 -12.766 -8.18 1 94.38 141 PHE A CA 1
ATOM 1066 C C . PHE A 1 141 ? -3.27 -13.68 -9.062 1 94.38 141 PHE A C 1
ATOM 1068 O O . PHE A 1 141 ? -3.143 -14.906 -8.992 1 94.38 141 PHE A O 1
ATOM 1075 N N . VAL A 1 142 ? -4.055 -13.094 -9.891 1 91.69 142 VAL A N 1
ATOM 1076 C CA . VAL A 1 142 ? -4.926 -13.859 -10.773 1 91.69 142 VAL A CA 1
ATOM 1077 C C . VAL A 1 142 ? -4.293 -13.969 -12.156 1 91.69 142 VAL A C 1
ATOM 1079 O O . VAL A 1 142 ? -4.199 -12.977 -12.891 1 91.69 142 VAL A O 1
ATOM 1082 N N . VAL A 1 143 ? -3.932 -15.141 -12.5 1 91.81 143 VAL A N 1
ATOM 1083 C CA . VAL A 1 143 ? -3.361 -15.359 -13.828 1 91.81 143 VAL A CA 1
ATOM 1084 C C . VAL A 1 143 ? -4.48 -15.438 -14.867 1 91.81 143 VAL A C 1
ATOM 1086 O O . VAL A 1 143 ? -5.164 -16.453 -14.977 1 91.81 143 VAL A O 1
ATOM 1089 N N . GLY A 1 144 ? -4.566 -14.312 -15.586 1 88.81 144 GLY A N 1
ATOM 1090 C CA . GLY A 1 144 ? -5.59 -14.234 -16.609 1 88.81 144 GLY A CA 1
ATOM 1091 C C . GLY A 1 144 ? -5.109 -14.695 -17.969 1 88.81 144 GLY A C 1
ATOM 1092 O O . GLY A 1 144 ? -4.094 -15.383 -18.078 1 88.81 144 GLY A O 1
ATOM 1093 N N . GLU A 1 145 ? -5.875 -14.328 -19.016 1 86.81 145 GLU A N 1
ATOM 1094 C CA . GLU A 1 145 ? -5.574 -14.773 -20.375 1 86.81 145 GLU A CA 1
ATOM 1095 C C . GLU A 1 145 ? -4.383 -14.008 -20.953 1 86.81 145 GLU A C 1
ATOM 1097 O O . GLU A 1 145 ? -3.596 -14.57 -21.719 1 86.81 145 GLU A O 1
ATOM 1102 N N . GLN A 1 146 ? -4.273 -12.797 -20.562 1 91.88 146 GLN A N 1
ATOM 1103 C CA . GLN A 1 146 ? -3.27 -11.961 -21.219 1 91.88 146 GLN A CA 1
ATOM 1104 C C . GLN A 1 146 ? -2.174 -11.555 -20.234 1 91.88 146 GLN A C 1
ATOM 1106 O O . GLN A 1 146 ? -1.052 -11.242 -20.641 1 91.88 146 GLN A O 1
ATOM 1111 N N . ARG A 1 147 ? -2.57 -11.516 -18.984 1 95.06 147 ARG A N 1
ATOM 1112 C CA . ARG A 1 147 ? -1.633 -11.055 -17.969 1 95.06 147 ARG A CA 1
ATOM 1113 C C . ARG A 1 147 ? -2.072 -11.492 -16.578 1 95.06 147 ARG A C 1
ATOM 1115 O O . ARG A 1 147 ? -3.139 -12.094 -16.422 1 95.06 147 ARG A O 1
ATOM 1122 N N . VAL A 1 148 ? -1.242 -11.219 -15.648 1 94.75 148 VAL A N 1
ATOM 1123 C CA . VAL A 1 148 ? -1.572 -11.43 -14.242 1 94.75 148 VAL A CA 1
ATOM 1124 C C . VAL A 1 148 ? -2.213 -10.172 -13.664 1 94.75 148 VAL A C 1
ATOM 1126 O O . VAL A 1 148 ? -1.685 -9.07 -13.828 1 94.75 148 VAL A O 1
ATOM 1129 N N . HIS A 1 149 ? -3.338 -10.336 -13.062 1 94.06 149 HIS A N 1
ATOM 1130 C CA . HIS A 1 149 ? -4.031 -9.258 -12.367 1 94.06 149 HIS A CA 1
ATOM 1131 C C . HIS A 1 149 ? -3.789 -9.336 -10.859 1 94.06 149 HIS A C 1
ATOM 1133 O O . HIS A 1 149 ? -3.902 -10.406 -10.258 1 94.06 149 HIS A O 1
ATOM 1139 N N . VAL A 1 150 ? -3.49 -8.211 -10.273 1 96.62 150 VAL A N 1
ATOM 1140 C CA . VAL A 1 150 ? -3.225 -8.156 -8.844 1 96.62 150 VAL A CA 1
ATOM 1141 C C . VAL A 1 150 ? -4.395 -7.477 -8.125 1 96.62 150 VAL A C 1
ATOM 1143 O O . VAL A 1 150 ? -4.73 -6.332 -8.43 1 96.62 150 VAL A O 1
ATOM 1146 N N . VAL A 1 151 ? -5.016 -8.195 -7.234 1 94.81 151 VAL A N 1
ATOM 1147 C CA . VAL A 1 151 ? -6.152 -7.703 -6.465 1 94.81 151 VAL A CA 1
ATOM 1148 C C . VAL A 1 151 ? -5.812 -7.723 -4.977 1 94.81 151 VAL A C 1
ATOM 1150 O O . VAL A 1 151 ? -5.297 -8.719 -4.465 1 94.81 151 VAL A O 1
ATOM 1153 N N . PRO A 1 152 ? -6.059 -6.609 -4.266 1 96.5 152 PRO A N 1
ATOM 1154 C CA . PRO A 1 152 ? -5.781 -6.641 -2.828 1 96.5 152 PRO A CA 1
ATOM 1155 C C . PRO A 1 152 ? -6.609 -7.691 -2.09 1 96.5 152 PRO A C 1
ATOM 1157 O O . PRO A 1 152 ? -7.828 -7.77 -2.283 1 96.5 152 PRO A O 1
ATOM 1160 N N . ALA A 1 153 ? -5.977 -8.445 -1.24 1 95.06 153 ALA A N 1
ATOM 1161 C CA . ALA A 1 153 ? -6.664 -9.484 -0.485 1 95.06 153 ALA A CA 1
ATOM 1162 C C . ALA A 1 153 ? -7.727 -8.891 0.433 1 95.06 153 ALA A C 1
ATOM 1164 O O . ALA A 1 153 ? -8.797 -9.477 0.609 1 95.06 153 ALA A O 1
ATOM 1165 N N . GLN A 1 154 ? -7.422 -7.773 1.036 1 95.44 154 GLN A N 1
ATOM 1166 C CA . GLN A 1 154 ? -8.375 -7.168 1.955 1 95.44 154 GLN A CA 1
ATOM 1167 C C . GLN A 1 154 ? -9.664 -6.77 1.229 1 95.44 154 GLN A C 1
ATOM 1169 O O . GLN A 1 154 ? -10.75 -6.836 1.8 1 95.44 154 GLN A O 1
ATOM 1174 N N . SER A 1 155 ? -9.547 -6.34 -0.058 1 94.25 155 SER A N 1
ATOM 1175 C CA . SER A 1 155 ? -10.742 -6.035 -0.84 1 94.25 155 SER A CA 1
ATOM 1176 C C . SER A 1 155 ? -11.555 -7.297 -1.126 1 94.25 155 SER A C 1
ATOM 1178 O O . SER A 1 155 ? -12.781 -7.273 -1.073 1 94.25 155 SER A O 1
ATOM 1180 N N . VAL A 1 156 ? -10.852 -8.328 -1.468 1 92.25 156 VAL A N 1
ATOM 1181 C CA . VAL A 1 156 ? -11.531 -9.594 -1.709 1 92.25 156 VAL A CA 1
ATOM 1182 C C . VAL A 1 156 ? -12.289 -10.023 -0.456 1 92.25 156 VAL A C 1
ATOM 1184 O O . VAL A 1 156 ? -13.461 -10.414 -0.535 1 92.25 156 VAL A O 1
ATOM 1187 N N . ALA A 1 157 ? -11.625 -9.922 0.682 1 91.06 157 ALA A N 1
ATOM 1188 C CA . ALA A 1 157 ? -12.219 -10.312 1.957 1 91.06 157 ALA A CA 1
ATOM 1189 C C . ALA A 1 157 ? -13.406 -9.43 2.301 1 91.06 157 ALA A C 1
ATOM 1191 O O . ALA A 1 157 ? -14.242 -9.789 3.141 1 91.06 157 ALA A O 1
ATOM 1192 N N . SER A 1 158 ? -13.469 -8.281 1.662 1 91.69 158 SER A N 1
ATOM 1193 C CA . SER A 1 158 ? -14.5 -7.297 1.98 1 91.69 158 SER A CA 1
ATOM 1194 C C . SER A 1 158 ? -15.75 -7.516 1.138 1 91.69 158 SER A C 1
ATOM 1196 O O . SER A 1 158 ? -16.766 -6.824 1.317 1 91.69 158 SER A O 1
ATOM 1198 N N . LEU A 1 159 ? -15.625 -8.391 0.165 1 89.38 159 LEU A N 1
ATOM 1199 C CA . LEU A 1 159 ? -16.828 -8.781 -0.569 1 89.38 159 LEU A CA 1
ATOM 1200 C C . LEU A 1 159 ? -17.75 -9.602 0.313 1 89.38 159 LEU A C 1
ATOM 1202 O O . LEU A 1 159 ? -17.344 -10.617 0.882 1 89.38 159 LEU A O 1
ATOM 1206 N N . THR A 1 160 ? -18.984 -9.195 0.405 1 85 160 THR A N 1
ATOM 1207 C CA . THR A 1 160 ? -19.906 -9.82 1.349 1 85 160 THR A CA 1
ATOM 1208 C C . THR A 1 160 ? -20.594 -11.023 0.717 1 85 160 THR A C 1
ATOM 1210 O O . THR A 1 160 ? -21.125 -11.883 1.425 1 85 160 THR A O 1
ATOM 1213 N N . ASP A 1 161 ? -20.641 -11.023 -0.603 1 79.81 161 ASP A N 1
ATOM 1214 C CA . ASP A 1 161 ? -21.156 -12.188 -1.321 1 79.81 161 ASP A CA 1
ATOM 1215 C C . ASP A 1 161 ? -20.016 -13.141 -1.7 1 79.81 161 ASP A C 1
ATOM 1217 O O . ASP A 1 161 ? -19.172 -12.805 -2.535 1 79.81 161 ASP A O 1
ATOM 1221 N N . PRO A 1 162 ? -20.078 -14.289 -1.204 1 75.38 162 PRO A N 1
ATOM 1222 C CA . PRO A 1 162 ? -18.984 -15.234 -1.475 1 75.38 162 PRO A CA 1
ATOM 1223 C C . PRO A 1 162 ? -18.859 -15.578 -2.957 1 75.38 162 PRO A C 1
ATOM 1225 O O . PRO A 1 162 ? -17.75 -15.875 -3.432 1 75.38 162 PRO A O 1
ATOM 1228 N N . GLN A 1 163 ? -19.953 -15.523 -3.645 1 74.56 163 GLN A N 1
ATOM 1229 C CA . GLN A 1 163 ? -19.906 -15.867 -5.062 1 74.56 163 GLN A CA 1
ATOM 1230 C C . GLN A 1 163 ? -19.078 -14.859 -5.848 1 74.56 163 GLN A C 1
ATOM 1232 O O . GLN A 1 163 ? -18.469 -15.203 -6.863 1 74.56 163 GLN A O 1
ATOM 1237 N N . LYS A 1 164 ? -19.016 -13.672 -5.336 1 76.88 164 LYS A N 1
ATOM 1238 C CA . LYS A 1 164 ? -18.281 -12.625 -6.027 1 76.88 164 LYS A CA 1
ATOM 1239 C C . LYS A 1 164 ? -16.781 -12.766 -5.793 1 76.88 164 LYS A C 1
ATOM 1241 O O . LYS A 1 164 ? -15.969 -12.156 -6.5 1 76.88 164 LYS A O 1
ATOM 1246 N N . ARG A 1 165 ? -16.438 -13.562 -4.883 1 77.12 165 ARG A N 1
ATOM 1247 C CA . ARG A 1 165 ? -15.023 -13.805 -4.609 1 77.12 165 ARG A CA 1
ATOM 1248 C C . ARG A 1 165 ? -14.414 -14.742 -5.648 1 77.12 165 ARG A C 1
ATOM 1250 O O . ARG A 1 165 ? -13.195 -14.891 -5.719 1 77.12 165 ARG A O 1
ATOM 1257 N N . GLN A 1 166 ? -15.273 -15.227 -6.516 1 73.94 166 GLN A N 1
ATOM 1258 C CA . GLN A 1 166 ? -14.812 -16.203 -7.504 1 73.94 166 GLN A CA 1
ATOM 1259 C C . GLN A 1 166 ? -14.117 -15.508 -8.672 1 73.94 166 GLN A C 1
ATOM 1261 O O . GLN A 1 166 ? -13.32 -16.125 -9.383 1 73.94 166 GLN A O 1
ATOM 1266 N N . THR A 1 167 ? -14.508 -14.273 -8.836 1 78 167 THR A N 1
ATOM 1267 C CA . THR A 1 167 ? -13.867 -13.5 -9.891 1 78 167 THR A CA 1
ATOM 1268 C C . THR A 1 167 ? -13.547 -12.086 -9.414 1 78 167 THR A C 1
ATOM 1270 O O . THR A 1 167 ? -14.031 -11.109 -9.984 1 78 167 THR A O 1
ATOM 1273 N N . PRO A 1 168 ? -12.641 -12.039 -8.5 1 79.38 168 PRO A N 1
ATOM 1274 C CA . PRO A 1 168 ? -12.438 -10.734 -7.859 1 79.38 168 PRO A CA 1
ATOM 1275 C C . PRO A 1 168 ? -11.867 -9.688 -8.82 1 79.38 168 PRO A C 1
ATOM 1277 O O . PRO A 1 168 ? -12.141 -8.492 -8.664 1 79.38 168 PRO A O 1
ATOM 1280 N N . HIS A 1 169 ? -11.133 -10.125 -9.836 1 77.5 169 HIS A N 1
ATOM 1281 C CA . HIS A 1 169 ? -10.5 -9.18 -10.75 1 77.5 169 HIS A CA 1
ATOM 1282 C C . HIS A 1 169 ? -11.516 -8.562 -11.695 1 77.5 169 HIS A C 1
ATOM 1284 O O . HIS A 1 169 ? -11.219 -7.574 -12.383 1 77.5 169 HIS A O 1
ATOM 1290 N N . HIS A 1 170 ? -12.742 -9.102 -11.688 1 78.56 170 HIS A N 1
ATOM 1291 C CA . HIS A 1 170 ? -13.797 -8.516 -12.508 1 78.56 170 HIS A CA 1
ATOM 1292 C C . HIS A 1 170 ? -14.586 -7.465 -11.734 1 78.56 170 HIS A C 1
ATOM 1294 O O . HIS A 1 170 ? -15.102 -6.508 -12.312 1 78.56 170 HIS A O 1
ATOM 1300 N N . ASP A 1 171 ? -14.594 -7.688 -10.477 1 81.88 171 ASP A N 1
ATOM 1301 C CA . ASP A 1 171 ? -15.469 -6.836 -9.68 1 81.88 171 ASP A CA 1
ATOM 1302 C C . ASP A 1 171 ? -14.664 -5.805 -8.891 1 81.88 171 ASP A C 1
ATOM 1304 O O . ASP A 1 171 ? -15.188 -4.746 -8.539 1 81.88 171 ASP A O 1
ATOM 1308 N N . LEU A 1 172 ? -13.461 -6.117 -8.664 1 90 172 LEU A N 1
ATOM 1309 C CA . LEU A 1 172 ? -12.633 -5.25 -7.836 1 90 172 LEU A CA 1
ATOM 1310 C C . LEU A 1 172 ? -11.547 -4.57 -8.672 1 90 172 LEU A C 1
ATOM 1312 O O . LEU A 1 172 ? -11.312 -4.957 -9.812 1 90 172 LEU A O 1
ATOM 1316 N N . TYR A 1 173 ? -10.992 -3.504 -8.141 1 91.88 173 TYR A N 1
ATOM 1317 C CA . TYR A 1 173 ? -9.836 -2.877 -8.766 1 91.88 173 TYR A CA 1
ATOM 1318 C C . TYR A 1 173 ? -8.672 -3.854 -8.867 1 91.88 173 TYR A C 1
ATOM 1320 O O . TYR A 1 173 ? -8.414 -4.617 -7.934 1 91.88 173 TYR A O 1
ATOM 1328 N N . SER A 1 174 ? -8.039 -3.863 -9.953 1 92.62 174 SER A N 1
ATOM 1329 C CA . SER A 1 174 ? -6.852 -4.684 -10.141 1 92.62 174 SER A CA 1
ATOM 1330 C C . SER A 1 174 ? -5.734 -3.893 -10.812 1 92.62 174 SER A C 1
ATOM 1332 O O . SER A 1 174 ? -5.988 -2.873 -11.453 1 92.62 174 SER A O 1
ATOM 1334 N N . ARG A 1 175 ? -4.523 -4.309 -10.586 1 95 175 ARG A N 1
ATOM 1335 C CA . ARG A 1 175 ? -3.342 -3.713 -11.203 1 95 175 ARG A CA 1
ATOM 1336 C C . ARG A 1 175 ? -2.527 -4.762 -11.953 1 95 175 ARG A C 1
ATOM 1338 O O . ARG A 1 175 ? -2.693 -5.961 -11.727 1 95 175 ARG A O 1
ATOM 1345 N N . GLN A 1 176 ? -1.768 -4.184 -12.836 1 96.38 176 GLN A N 1
ATOM 1346 C CA . GLN A 1 176 ? -0.801 -5.051 -13.5 1 96.38 176 GLN A CA 1
ATOM 1347 C C . GLN A 1 176 ? 0.296 -5.496 -12.539 1 96.38 176 GLN A C 1
ATOM 1349 O O . GLN A 1 176 ? 0.66 -4.758 -11.617 1 96.38 176 GLN A O 1
ATOM 1354 N N . LEU A 1 177 ? 0.825 -6.672 -12.805 1 98.19 177 LEU A N 1
ATOM 1355 C CA . LEU A 1 177 ? 1.893 -7.199 -11.953 1 98.19 177 LEU A CA 1
ATOM 1356 C C . LEU A 1 177 ? 3.115 -6.285 -12 1 98.19 177 LEU A C 1
ATOM 1358 O O . LEU A 1 177 ? 3.711 -5.992 -10.961 1 98.19 177 LEU A O 1
ATOM 1362 N N . GLY A 1 178 ? 3.494 -5.836 -13.172 1 98.31 178 GLY A N 1
ATOM 1363 C CA . GLY A 1 178 ? 4.629 -4.934 -13.305 1 98.31 178 GLY A CA 1
ATOM 1364 C C . GLY A 1 178 ? 4.488 -3.674 -12.477 1 98.31 178 GLY A C 1
ATOM 1365 O O . GLY A 1 178 ? 5.434 -3.27 -11.789 1 98.31 178 GLY A O 1
ATOM 1366 N N . ARG A 1 179 ? 3.285 -3.092 -12.547 1 97.56 179 ARG A N 1
ATOM 1367 C CA . ARG A 1 179 ? 3.029 -1.883 -11.773 1 97.56 179 ARG A CA 1
ATOM 1368 C C . ARG A 1 179 ? 3.123 -2.164 -10.273 1 97.56 179 ARG A C 1
ATOM 1370 O O . ARG A 1 179 ? 3.631 -1.337 -9.516 1 97.56 179 ARG A O 1
ATOM 1377 N N . THR A 1 180 ? 2.633 -3.268 -9.875 1 98.12 180 THR A N 1
ATOM 1378 C CA . THR A 1 180 ? 2.697 -3.66 -8.469 1 98.12 180 THR A CA 1
ATOM 1379 C C . THR A 1 180 ? 4.145 -3.736 -7.996 1 98.12 180 THR A C 1
ATOM 1381 O O . THR A 1 180 ? 4.473 -3.25 -6.91 1 98.12 180 THR A O 1
ATOM 1384 N N . PHE A 1 181 ? 5.016 -4.254 -8.789 1 98.38 181 PHE A N 1
ATOM 1385 C CA . PHE A 1 181 ? 6.422 -4.367 -8.414 1 98.38 181 PHE A CA 1
ATOM 1386 C C . PHE A 1 181 ? 7.105 -3.008 -8.453 1 98.38 181 PHE A C 1
ATOM 1388 O O . PHE A 1 181 ? 8.023 -2.744 -7.672 1 98.38 181 PHE A O 1
ATOM 1395 N N . GLU A 1 182 ? 6.664 -2.174 -9.375 1 97.19 182 GLU A N 1
ATOM 1396 C CA . GLU A 1 182 ? 7.148 -0.799 -9.32 1 97.19 182 GLU A CA 1
ATOM 1397 C C . GLU A 1 182 ? 6.801 -0.143 -7.984 1 97.19 182 GLU A C 1
ATOM 1399 O O . GLU A 1 182 ? 7.66 0.456 -7.336 1 97.19 182 GLU A O 1
ATOM 1404 N N . GLU A 1 183 ? 5.566 -0.311 -7.574 1 97.62 183 GLU A N 1
ATOM 1405 C CA . GLU A 1 183 ? 5.102 0.323 -6.348 1 97.62 183 GLU A CA 1
ATOM 1406 C C . GLU A 1 183 ? 5.77 -0.29 -5.121 1 97.62 183 GLU A C 1
ATOM 1408 O O . GLU A 1 183 ? 5.996 0.397 -4.121 1 97.62 183 GLU A O 1
ATOM 1413 N N . LEU A 1 184 ? 6.051 -1.539 -5.215 1 97.81 184 LEU A N 1
ATOM 1414 C CA . LEU A 1 184 ? 6.824 -2.197 -4.168 1 97.81 184 LEU A CA 1
ATOM 1415 C C . LEU A 1 184 ? 8.211 -1.578 -4.047 1 97.81 184 LEU A C 1
ATOM 1417 O O . LEU A 1 184 ? 8.672 -1.279 -2.943 1 97.81 184 LEU A O 1
ATOM 1421 N N . ALA A 1 185 ? 8.852 -1.33 -5.148 1 96 185 ALA A N 1
ATOM 1422 C CA . ALA A 1 185 ? 10.188 -0.733 -5.164 1 96 185 ALA A CA 1
ATOM 1423 C C . ALA A 1 185 ? 10.141 0.729 -4.73 1 96 185 ALA A C 1
ATOM 1425 O O . ALA A 1 185 ? 11.086 1.239 -4.133 1 96 185 ALA A O 1
ATOM 1426 N N . GLU A 1 186 ? 9 1.343 -5.031 1 94.25 186 GLU A N 1
ATOM 1427 C CA . GLU A 1 186 ? 8.805 2.742 -4.668 1 94.25 186 GLU A CA 1
ATOM 1428 C C . GLU A 1 186 ? 8.523 2.893 -3.176 1 94.25 186 GLU A C 1
ATOM 1430 O O . GLU A 1 186 ? 8.625 3.992 -2.627 1 94.25 186 GLU A O 1
ATOM 1435 N N . GLY A 1 187 ? 8.078 1.856 -2.541 1 96 187 GLY A N 1
ATOM 1436 C CA . GLY A 1 187 ? 7.82 1.866 -1.109 1 96 187 GLY A CA 1
ATOM 1437 C C . GLY A 1 187 ? 6.359 2.1 -0.769 1 96 187 GLY A C 1
ATOM 1438 O O . GLY A 1 187 ? 5.992 2.139 0.407 1 96 187 GLY A O 1
ATOM 1439 N N . PHE A 1 188 ? 5.508 2.205 -1.779 1 97.38 188 PHE A N 1
ATOM 1440 C CA . PHE A 1 188 ? 4.09 2.436 -1.518 1 97.38 188 PHE A CA 1
ATOM 1441 C C . PHE A 1 188 ? 3.393 1.138 -1.131 1 97.38 188 PHE A C 1
ATOM 1443 O O . PHE A 1 188 ? 2.326 1.161 -0.512 1 97.38 188 PHE A O 1
ATOM 1450 N N . LEU A 1 189 ? 3.932 0.063 -1.596 1 98.12 189 LEU A N 1
ATOM 1451 C CA . LEU A 1 189 ? 3.512 -1.266 -1.167 1 98.12 189 LEU A CA 1
ATOM 1452 C C . LEU A 1 189 ? 4.637 -1.979 -0.426 1 98.12 189 LEU A C 1
ATOM 1454 O O . LEU A 1 189 ? 5.809 -1.626 -0.578 1 98.12 189 LEU A O 1
ATOM 1458 N N . GLY A 1 190 ? 4.234 -2.916 0.372 1 98.25 190 GLY A N 1
ATOM 1459 C CA . GLY A 1 190 ? 5.207 -3.729 1.083 1 98.25 190 GLY A CA 1
ATOM 1460 C C . GLY A 1 190 ? 5.277 -3.416 2.566 1 98.25 190 GLY A C 1
ATOM 1461 O O . GLY A 1 190 ? 4.977 -2.295 2.984 1 98.25 190 GLY A O 1
ATOM 1462 N N . ASP A 1 191 ? 5.715 -4.316 3.273 1 98.12 191 ASP A N 1
ATOM 1463 C CA . ASP A 1 191 ? 5.852 -4.262 4.727 1 98.12 191 ASP A CA 1
ATOM 1464 C C . ASP A 1 191 ? 7.266 -4.637 5.16 1 98.12 191 ASP A C 1
ATOM 1466 O O . ASP A 1 191 ? 7.629 -5.812 5.164 1 98.12 191 ASP A O 1
ATOM 1470 N N . GLY A 1 192 ? 8.016 -3.637 5.543 1 96.38 192 GLY A N 1
ATOM 1471 C CA . GLY A 1 192 ? 9.391 -3.875 5.957 1 96.38 192 GLY A CA 1
ATOM 1472 C C . GLY A 1 192 ? 9.492 -4.699 7.227 1 96.38 192 GLY A C 1
ATOM 1473 O O . GLY A 1 192 ? 10.539 -5.293 7.5 1 96.38 192 GLY A O 1
ATOM 1474 N N . ARG A 1 193 ? 8.438 -4.848 7.988 1 94.25 193 ARG A N 1
ATOM 1475 C CA . ARG A 1 193 ? 8.445 -5.523 9.281 1 94.25 193 ARG A CA 1
ATOM 1476 C C . ARG A 1 193 ? 8.5 -7.039 9.109 1 94.25 193 ARG A C 1
ATOM 1478 O O . ARG A 1 193 ? 8.875 -7.762 10.031 1 94.25 193 ARG A O 1
ATOM 1485 N N . ILE A 1 194 ? 8.07 -7.473 7.91 1 95.62 194 ILE A N 1
ATOM 1486 C CA . ILE A 1 194 ? 8.008 -8.922 7.734 1 95.62 194 ILE A CA 1
ATOM 1487 C C . ILE A 1 194 ? 9.266 -9.406 7.012 1 95.62 194 ILE A C 1
ATOM 1489 O O . ILE A 1 194 ? 9.43 -10.609 6.781 1 95.62 194 ILE A O 1
ATOM 1493 N N . SER A 1 195 ? 10.055 -8.469 6.664 1 94.25 195 SER A N 1
ATOM 1494 C CA . SER A 1 195 ? 11.188 -8.836 5.812 1 94.25 195 SER A CA 1
ATOM 1495 C C . SER A 1 195 ? 12.336 -9.406 6.633 1 94.25 195 SER A C 1
ATOM 1497 O O . SER A 1 195 ? 12.609 -8.938 7.738 1 94.25 195 SER A O 1
ATOM 1499 N N . PRO A 1 196 ? 13 -10.391 6.113 1 94.19 196 PRO A N 1
ATOM 1500 C CA . PRO A 1 196 ? 14.242 -10.844 6.758 1 94.19 196 PRO A CA 1
ATOM 1501 C C . PRO A 1 196 ? 15.391 -9.859 6.582 1 94.19 196 PRO A C 1
ATOM 1503 O O . PRO A 1 196 ? 15.281 -8.906 5.809 1 94.19 196 PRO A O 1
ATOM 1506 N N . SER A 1 197 ? 16.406 -10.141 7.305 1 92.19 197 SER A N 1
ATOM 1507 C CA . SER A 1 197 ? 17.594 -9.289 7.195 1 92.19 197 SER A CA 1
ATOM 1508 C C . SER A 1 197 ? 18.422 -9.656 5.965 1 92.19 197 SER A C 1
ATOM 1510 O O . SER A 1 197 ? 19.156 -10.648 5.973 1 92.19 197 SER A O 1
ATOM 1512 N N . LEU A 1 198 ? 18.281 -8.906 4.957 1 93.31 198 LEU A N 1
ATOM 1513 C CA . LEU A 1 198 ? 19.078 -9.07 3.754 1 93.31 198 LEU A CA 1
ATOM 1514 C C . LEU A 1 198 ? 20.156 -7.996 3.67 1 93.31 198 LEU A C 1
ATOM 1516 O O . LEU A 1 198 ? 19.969 -6.879 4.152 1 93.31 198 LEU A O 1
ATOM 1520 N N . SER A 1 199 ? 21.234 -8.398 3.111 1 90.38 199 SER A N 1
ATOM 1521 C CA . SER A 1 199 ? 22.359 -7.473 2.945 1 90.38 199 SER A CA 1
ATOM 1522 C C . SER A 1 199 ? 22.891 -7.5 1.518 1 90.38 199 SER A C 1
ATOM 1524 O O . SER A 1 199 ? 22.797 -8.523 0.834 1 90.38 199 SER A O 1
ATOM 1526 N N . GLU A 1 200 ? 23.484 -6.359 1.173 1 85.5 200 GLU A N 1
ATOM 1527 C CA . GLU A 1 200 ? 24.062 -6.281 -0.161 1 85.5 200 GLU A CA 1
ATOM 1528 C C . GLU A 1 200 ? 25.234 -7.25 -0.308 1 85.5 200 GLU A C 1
ATOM 1530 O O . GLU A 1 200 ? 25.594 -7.633 -1.423 1 85.5 200 GLU A O 1
ATOM 1535 N N . THR A 1 201 ? 25.703 -7.598 0.783 1 89.94 201 THR A N 1
ATOM 1536 C CA . THR A 1 201 ? 26.891 -8.453 0.749 1 89.94 201 THR A CA 1
ATOM 1537 C C . THR A 1 201 ? 26.484 -9.93 0.769 1 89.94 201 THR A C 1
ATOM 1539 O O . THR A 1 201 ? 27.344 -10.805 0.625 1 89.94 201 THR A O 1
ATOM 1542 N N . ASP A 1 202 ? 25.266 -10.219 0.91 1 93.75 202 ASP A N 1
ATOM 1543 C CA . ASP A 1 202 ? 24.812 -11.602 0.921 1 93.75 202 ASP A CA 1
ATOM 1544 C C . ASP A 1 202 ? 25.094 -12.289 -0.415 1 93.75 202 ASP A C 1
ATOM 1546 O O . ASP A 1 202 ? 24.766 -11.75 -1.474 1 93.75 202 ASP A O 1
ATOM 1550 N N . SER A 1 203 ? 25.719 -13.414 -0.342 1 94.56 203 SER A N 1
ATOM 1551 C CA . SER A 1 203 ? 25.812 -14.25 -1.533 1 94.56 203 SER A CA 1
ATOM 1552 C C . SER A 1 203 ? 24.453 -14.781 -1.957 1 94.56 203 SER A C 1
ATOM 1554 O O . SER A 1 203 ? 23.469 -14.656 -1.22 1 94.56 203 SER A O 1
ATOM 1556 N N . ARG A 1 204 ? 24.406 -15.359 -3.088 1 93.94 204 ARG A N 1
ATOM 1557 C CA . ARG A 1 204 ? 23.172 -15.977 -3.557 1 93.94 204 ARG A CA 1
ATOM 1558 C C . ARG A 1 204 ? 22.734 -17.094 -2.623 1 93.94 204 ARG A C 1
ATOM 1560 O O . ARG A 1 204 ? 21.547 -17.219 -2.314 1 93.94 204 ARG A O 1
ATOM 1567 N N . SER A 1 205 ? 23.719 -17.844 -2.225 1 95.44 205 SER A N 1
ATOM 1568 C CA . SER A 1 205 ? 23.406 -18.953 -1.33 1 95.44 205 SER A CA 1
ATOM 1569 C C . SER A 1 205 ? 22.859 -18.453 0.002 1 95.44 205 SER A C 1
ATOM 1571 O O . SER A 1 205 ? 21.922 -19.047 0.552 1 95.44 205 SER A O 1
ATOM 1573 N N . GLU A 1 206 ? 23.469 -17.422 0.479 1 96.25 206 GLU A N 1
ATOM 1574 C CA . GLU A 1 206 ? 23 -16.844 1.737 1 96.25 206 GLU A CA 1
ATOM 1575 C C . GLU A 1 206 ? 21.594 -16.266 1.591 1 96.25 206 GLU A C 1
ATOM 1577 O O . GLU A 1 206 ? 20.75 -16.453 2.471 1 96.25 206 GLU A O 1
ATOM 1582 N N . THR A 1 207 ? 21.375 -15.57 0.5 1 96.12 207 THR A N 1
ATOM 1583 C CA . THR A 1 207 ? 20.047 -15.039 0.227 1 96.12 207 THR A CA 1
ATOM 1584 C C . THR A 1 207 ? 19.016 -16.172 0.166 1 96.12 207 THR A C 1
ATOM 1586 O O . THR A 1 207 ? 17.922 -16.062 0.732 1 96.12 207 THR A O 1
ATOM 1589 N N . LYS A 1 208 ? 19.375 -17.25 -0.48 1 96.19 208 LYS A N 1
ATOM 1590 C CA . LYS A 1 208 ? 18.484 -18.406 -0.595 1 96.19 208 LYS A CA 1
ATOM 1591 C C . LYS A 1 208 ? 18.156 -18.984 0.778 1 96.19 208 LYS A C 1
ATOM 1593 O O . LYS A 1 208 ? 17.016 -19.312 1.06 1 96.19 208 LYS A O 1
ATOM 1598 N N . ARG A 1 209 ? 19.156 -19.078 1.586 1 96.25 209 ARG A N 1
ATOM 1599 C CA . ARG A 1 209 ? 18.969 -19.625 2.928 1 96.25 209 ARG A CA 1
ATOM 1600 C C . ARG A 1 209 ? 18.031 -18.75 3.746 1 96.25 209 ARG A C 1
ATOM 1602 O O . ARG A 1 209 ? 17.094 -19.234 4.371 1 96.25 209 ARG A O 1
ATOM 1609 N N . LYS A 1 210 ? 18.312 -17.469 3.725 1 96.88 210 LYS A N 1
ATOM 1610 C CA . LYS A 1 210 ? 17.484 -16.531 4.473 1 96.88 210 LYS A CA 1
ATOM 1611 C C . LYS A 1 210 ? 16.047 -16.516 3.947 1 96.88 210 LYS A C 1
ATOM 1613 O O . LYS A 1 210 ? 15.102 -16.438 4.727 1 96.88 210 LYS A O 1
ATOM 1618 N N . LEU A 1 211 ? 15.953 -16.578 2.643 1 96.69 211 LEU A N 1
ATOM 1619 C CA . LEU A 1 211 ? 14.641 -16.594 1.999 1 96.69 211 LEU A CA 1
ATOM 1620 C C . LEU A 1 211 ? 13.859 -17.844 2.373 1 96.69 211 LEU A C 1
ATOM 1622 O O . LEU A 1 211 ? 12.656 -17.766 2.648 1 96.69 211 LEU A O 1
ATOM 1626 N N . ARG A 1 212 ? 14.461 -18.953 2.375 1 94.81 212 ARG A N 1
ATOM 1627 C CA . ARG A 1 212 ? 13.812 -20.219 2.75 1 94.81 212 ARG A CA 1
ATOM 1628 C C . ARG A 1 212 ? 13.336 -20.172 4.195 1 94.81 212 ARG A C 1
ATOM 1630 O O . ARG A 1 212 ? 12.219 -20.594 4.496 1 94.81 212 ARG A O 1
ATOM 1637 N N . SER A 1 213 ? 14.211 -19.719 5.039 1 95.06 213 SER A N 1
ATOM 1638 C CA . SER A 1 213 ? 13.836 -19.609 6.445 1 95.06 213 SER A CA 1
ATOM 1639 C C . SER A 1 213 ? 12.656 -18.656 6.629 1 95.06 213 SER A C 1
ATOM 1641 O O . SER A 1 213 ? 11.734 -18.938 7.395 1 95.06 213 SER A O 1
ATOM 1643 N N . TRP A 1 214 ? 12.734 -17.562 5.93 1 95.5 214 TRP A N 1
ATOM 1644 C CA . TRP A 1 214 ? 11.664 -16.562 6.008 1 95.5 214 TRP A CA 1
ATOM 1645 C C . TRP A 1 214 ? 10.336 -17.156 5.539 1 95.5 214 TRP A C 1
ATOM 1647 O O . TRP A 1 214 ? 9.297 -16.938 6.168 1 95.5 214 TRP A O 1
ATOM 1657 N N . ALA A 1 215 ? 10.375 -17.844 4.426 1 94.12 215 ALA A N 1
ATOM 1658 C CA . ALA A 1 215 ? 9.172 -18.484 3.904 1 94.12 215 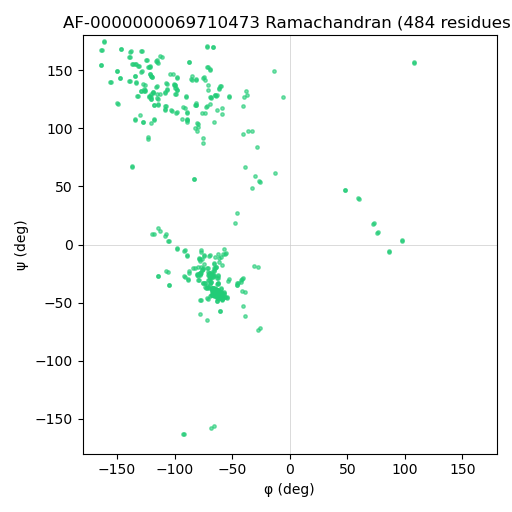ALA A CA 1
ATOM 1659 C C . ALA A 1 215 ? 8.609 -19.5 4.902 1 94.12 215 ALA A C 1
ATOM 1661 O O . ALA A 1 215 ? 7.402 -19.516 5.16 1 94.12 215 ALA A O 1
ATOM 1662 N N . ALA A 1 216 ? 9.445 -20.266 5.461 1 91.56 216 ALA A N 1
ATOM 1663 C CA . ALA A 1 216 ? 9.031 -21.281 6.434 1 91.56 216 ALA A CA 1
ATOM 1664 C C . ALA A 1 216 ? 8.414 -20.625 7.668 1 91.56 216 ALA A C 1
ATOM 1666 O O . ALA A 1 216 ? 7.375 -21.062 8.156 1 91.56 216 ALA A O 1
ATOM 1667 N N . ASP A 1 217 ? 9.047 -19.594 8.141 1 91.81 217 ASP A N 1
ATOM 1668 C CA . ASP A 1 217 ? 8.586 -18.891 9.336 1 91.81 217 ASP A CA 1
ATOM 1669 C C . ASP A 1 217 ? 7.199 -18.297 9.117 1 91.81 217 ASP A C 1
ATOM 1671 O O . ASP A 1 217 ? 6.453 -18.078 10.078 1 91.81 217 ASP A O 1
ATOM 1675 N N . ASN A 1 218 ? 6.871 -18 7.848 1 91.62 218 ASN A N 1
ATOM 1676 C CA . ASN A 1 218 ? 5.59 -17.375 7.543 1 91.62 218 ASN A CA 1
ATOM 1677 C C . ASN A 1 218 ? 4.633 -18.344 6.867 1 91.62 218 ASN A C 1
ATOM 1679 O O . ASN A 1 218 ? 3.609 -17.938 6.316 1 91.62 218 ASN A O 1
ATOM 1683 N N . ASP A 1 219 ? 5.02 -19.625 6.824 1 88.31 219 ASP A N 1
ATOM 1684 C CA . ASP A 1 219 ? 4.207 -20.703 6.262 1 88.31 219 ASP A CA 1
ATOM 1685 C C . ASP A 1 219 ? 3.881 -20.422 4.793 1 88.31 219 ASP A C 1
ATOM 1687 O O . ASP A 1 219 ? 2.727 -20.547 4.379 1 88.31 219 ASP A O 1
ATOM 1691 N N . LEU A 1 220 ? 4.859 -19.922 4.105 1 91 22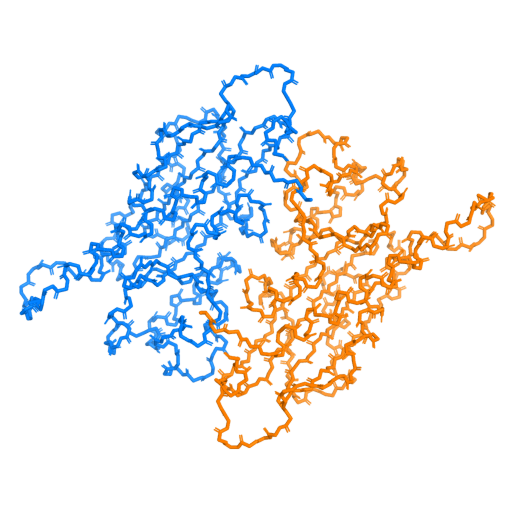0 LEU A N 1
ATOM 1692 C CA . LEU A 1 220 ? 4.746 -19.703 2.666 1 91 220 LEU A CA 1
ATOM 1693 C C . LEU A 1 220 ? 5.398 -20.859 1.897 1 91 220 LEU A C 1
ATOM 1695 O O . LEU A 1 220 ? 6.449 -21.359 2.301 1 91 220 LEU A O 1
ATOM 1699 N N . GLU A 1 221 ? 4.867 -21.203 0.84 1 88.75 221 GLU A N 1
ATOM 1700 C CA . GLU A 1 221 ? 5.371 -22.344 0.085 1 88.75 221 GLU A CA 1
ATOM 1701 C C . GLU A 1 221 ? 6.461 -21.922 -0.898 1 88.75 221 GLU A C 1
ATOM 1703 O O . GLU A 1 221 ? 7.305 -22.734 -1.286 1 88.75 221 GLU A O 1
ATOM 1708 N N . GLN A 1 222 ? 6.336 -20.75 -1.334 1 93.31 222 GLN A N 1
ATOM 1709 C CA . GLN A 1 222 ? 7.312 -20.188 -2.264 1 93.31 222 GLN A CA 1
ATOM 1710 C C . GLN A 1 222 ? 7.688 -18.766 -1.878 1 93.31 222 GLN A C 1
ATOM 1712 O O . GLN A 1 222 ? 6.922 -18.078 -1.199 1 93.31 222 GLN A O 1
ATOM 1717 N N . ALA A 1 223 ? 8.859 -18.422 -2.312 1 96.19 223 ALA A N 1
ATOM 1718 C CA . ALA A 1 223 ? 9.281 -17.031 -2.105 1 96.19 223 ALA A CA 1
ATOM 1719 C C . ALA A 1 223 ? 10.18 -16.562 -3.246 1 96.19 223 ALA A C 1
ATOM 1721 O O . ALA A 1 223 ? 10.898 -17.359 -3.852 1 96.19 223 ALA A O 1
ATOM 1722 N N . LEU A 1 224 ? 10.047 -15.391 -3.615 1 97.5 224 LEU A N 1
ATOM 1723 C CA . LEU A 1 224 ? 10.844 -14.68 -4.613 1 97.5 224 LEU A CA 1
ATOM 1724 C C . LEU A 1 224 ? 11.523 -13.461 -4 1 97.5 224 LEU A C 1
ATOM 1726 O O . LEU A 1 224 ? 10.875 -12.648 -3.344 1 97.5 224 LEU A O 1
ATOM 1730 N N . ALA A 1 225 ? 12.812 -13.352 -4.125 1 98.19 225 ALA A N 1
ATOM 1731 C CA . ALA A 1 225 ? 13.547 -12.156 -3.723 1 98.19 225 ALA A CA 1
ATOM 1732 C C . ALA A 1 225 ? 14.188 -11.477 -4.93 1 98.19 225 ALA A C 1
ATOM 1734 O O . ALA A 1 225 ? 14.898 -12.117 -5.711 1 98.19 225 ALA A O 1
ATOM 1735 N N . LEU A 1 226 ? 13.93 -10.25 -5.105 1 98.06 226 LEU A N 1
ATOM 1736 C CA . LEU A 1 226 ? 14.57 -9.414 -6.117 1 98.06 226 LEU A CA 1
ATOM 1737 C C . LEU A 1 226 ? 15.523 -8.422 -5.473 1 98.06 226 LEU A C 1
ATOM 1739 O O . LEU A 1 226 ? 15.148 -7.707 -4.539 1 98.06 226 LEU A O 1
ATOM 1743 N N . ARG A 1 227 ? 16.672 -8.352 -5.949 1 97.44 227 ARG A N 1
ATOM 1744 C CA . ARG A 1 227 ? 17.672 -7.418 -5.445 1 97.44 227 ARG A CA 1
ATOM 1745 C C . ARG A 1 227 ? 18.109 -6.453 -6.535 1 97.44 227 ARG A C 1
ATOM 1747 O O . ARG A 1 227 ? 18.422 -6.871 -7.656 1 97.44 227 ARG A O 1
ATOM 1754 N N . VAL A 1 228 ? 18.109 -5.234 -6.258 1 95.06 228 VAL A N 1
ATOM 1755 C CA . VAL A 1 228 ? 18.625 -4.172 -7.117 1 95.06 228 VAL A CA 1
ATOM 1756 C C . VAL A 1 228 ? 19.828 -3.514 -6.469 1 95.06 228 VAL A C 1
ATOM 1758 O O . VAL A 1 228 ? 19.734 -2.971 -5.363 1 95.06 228 VAL A O 1
ATOM 1761 N N . THR A 1 229 ? 20.922 -3.551 -7.082 1 93.25 229 THR A N 1
ATOM 1762 C CA . THR A 1 229 ? 22.141 -2.967 -6.535 1 93.25 229 THR A CA 1
ATOM 1763 C C . THR A 1 229 ? 22.797 -2.037 -7.551 1 93.25 229 THR A C 1
ATOM 1765 O O . THR A 1 229 ? 22.672 -2.244 -8.758 1 93.25 229 THR A O 1
ATOM 1768 N N . ALA A 1 230 ? 23.453 -1.048 -7.055 1 90.5 230 ALA A N 1
ATOM 1769 C CA . ALA A 1 230 ? 24.234 -0.168 -7.922 1 90.5 230 ALA A CA 1
ATOM 1770 C C . ALA A 1 230 ? 25.469 -0.882 -8.461 1 90.5 230 ALA A C 1
ATOM 1772 O O . ALA A 1 230 ? 26.078 -1.685 -7.75 1 90.5 230 ALA A O 1
ATOM 1773 N N . THR A 1 231 ? 25.75 -0.785 -9.758 1 82.12 231 THR A N 1
ATOM 1774 C CA . THR A 1 231 ? 26.938 -1.411 -10.328 1 82.12 231 THR A CA 1
ATOM 1775 C C . THR A 1 231 ? 28.203 -0.662 -9.906 1 82.12 231 THR A C 1
ATOM 1777 O O . THR A 1 231 ? 29.266 -1.269 -9.719 1 82.12 231 THR A O 1
ATOM 1780 N N . GLU A 1 232 ? 28.359 0.533 -10.312 1 66.88 232 GLU A N 1
ATOM 1781 C CA . GLU A 1 232 ? 29.609 1.208 -9.992 1 66.88 232 GLU A CA 1
ATOM 1782 C C . GLU A 1 232 ? 29.516 1.941 -8.656 1 66.88 232 GLU A C 1
ATOM 1784 O O . GLU A 1 232 ? 28.5 2.582 -8.367 1 66.88 232 GLU A O 1
ATOM 1789 N N . LYS A 1 233 ? 30.172 1.32 -7.656 1 56.06 233 LYS A N 1
ATOM 1790 C CA . LYS A 1 233 ? 30.344 1.929 -6.34 1 56.06 233 LYS A CA 1
ATOM 1791 C C . LYS A 1 233 ? 30.781 3.383 -6.461 1 56.06 233 LYS A C 1
ATOM 1793 O O . LYS A 1 233 ? 31.984 3.672 -6.422 1 56.06 233 LYS A O 1
ATOM 1798 N N . ASP A 1 234 ? 30.422 3.928 -7.48 1 48.31 234 ASP A N 1
ATOM 1799 C CA . ASP A 1 234 ? 31.125 5.199 -7.539 1 48.31 234 ASP A CA 1
ATOM 1800 C C . ASP A 1 234 ? 30.812 6.066 -6.32 1 48.31 234 ASP A C 1
ATOM 1802 O O . ASP A 1 234 ? 29.641 6.234 -5.965 1 48.31 234 ASP A O 1
ATOM 1806 N N . VAL A 1 235 ? 31.859 6.262 -5.484 1 49.56 235 VAL A N 1
ATOM 1807 C CA . VAL A 1 235 ? 32.062 7.086 -4.301 1 49.56 235 VAL A CA 1
ATOM 1808 C C . VAL A 1 235 ? 31.219 8.352 -4.395 1 49.56 235 VAL A C 1
ATOM 1810 O O . VAL A 1 235 ? 30.781 8.898 -3.373 1 49.56 235 VAL A O 1
ATOM 1813 N N . GLU A 1 236 ? 30.812 8.625 -5.691 1 61.34 236 GLU A N 1
ATOM 1814 C CA . GLU A 1 236 ? 30.234 9.969 -5.742 1 61.34 236 GLU A CA 1
ATOM 1815 C C . GLU A 1 236 ? 28.781 9.922 -6.188 1 61.34 236 GLU A C 1
ATOM 1817 O O . GLU A 1 236 ? 28.109 10.953 -6.258 1 61.34 236 GLU A O 1
ATOM 1822 N N . ALA A 1 237 ? 28.281 8.68 -6.25 1 60.88 237 ALA A N 1
ATOM 1823 C CA . ALA A 1 237 ? 26.938 8.641 -6.801 1 60.88 237 ALA A CA 1
ATOM 1824 C C . ALA A 1 237 ? 25.891 8.883 -5.711 1 60.88 237 ALA A C 1
ATOM 1826 O O . ALA A 1 237 ? 26.141 8.609 -4.535 1 60.88 237 ALA A O 1
ATOM 1827 N N . THR A 1 238 ? 24.844 9.617 -6.141 1 71 238 THR A N 1
ATOM 1828 C CA . THR A 1 238 ? 23.688 9.852 -5.281 1 71 238 THR A CA 1
ATOM 1829 C C . THR A 1 238 ? 22.438 9.219 -5.871 1 71 238 THR A C 1
ATOM 1831 O O . THR A 1 238 ? 22.438 8.805 -7.035 1 71 238 THR A O 1
ATOM 1834 N N . LEU A 1 239 ? 21.5 8.969 -5.125 1 72.69 239 LEU A N 1
ATOM 1835 C CA . LEU A 1 239 ? 20.219 8.43 -5.574 1 72.69 239 LEU A CA 1
ATOM 1836 C C . LEU A 1 239 ? 19.719 9.172 -6.805 1 72.69 239 LEU A C 1
ATOM 1838 O O . LEU A 1 239 ? 19.125 8.57 -7.699 1 72.69 239 LEU A O 1
ATOM 1842 N N . GLN A 1 240 ? 20 10.406 -6.84 1 75.19 240 GLN A N 1
ATOM 1843 C CA . GLN A 1 240 ? 19.5 11.258 -7.914 1 75.19 240 GLN A CA 1
ATOM 1844 C C . GLN A 1 240 ? 20.094 10.852 -9.258 1 75.19 240 GLN A C 1
ATOM 1846 O O . GLN A 1 240 ? 19.5 11.117 -10.312 1 75.19 240 GLN A O 1
ATOM 1851 N N . ASP A 1 241 ? 21.203 10.203 -9.188 1 68.44 241 ASP A N 1
ATOM 1852 C CA . ASP A 1 241 ? 21.859 9.781 -10.422 1 68.44 241 ASP A CA 1
ATOM 1853 C C . ASP A 1 241 ? 21.078 8.688 -11.125 1 68.44 241 ASP A C 1
ATOM 1855 O O . ASP A 1 241 ? 21.297 8.406 -12.297 1 68.44 241 ASP A O 1
ATOM 1859 N N . PHE A 1 242 ? 20.141 8.227 -10.453 1 75.75 242 PHE A N 1
ATOM 1860 C CA . PHE A 1 242 ? 19.359 7.137 -11.008 1 75.75 242 PHE A CA 1
ATOM 1861 C C . PHE A 1 242 ? 17.984 7.633 -11.461 1 75.75 242 PHE A C 1
ATOM 1863 O O . PHE A 1 242 ? 17.156 6.848 -11.906 1 75.75 242 PHE A O 1
ATOM 1870 N N . ALA A 1 243 ? 17.797 9.008 -11.32 1 69.56 243 ALA A N 1
ATOM 1871 C CA . ALA A 1 243 ? 16.5 9.586 -11.664 1 69.56 243 ALA A CA 1
ATOM 1872 C C . ALA A 1 243 ? 16.438 9.945 -13.148 1 69.56 243 ALA A C 1
ATOM 1874 O O . ALA A 1 243 ? 17.469 10.047 -13.812 1 69.56 243 ALA A O 1
ATOM 1875 N N . THR A 1 244 ? 15.125 10.031 -13.758 1 72.06 244 THR A N 1
ATOM 1876 C CA . THR A 1 244 ? 14.945 10.508 -15.125 1 72.06 244 THR A CA 1
ATOM 1877 C C . THR A 1 244 ? 14.508 11.969 -15.141 1 72.06 244 THR A C 1
ATOM 1879 O O . THR A 1 244 ? 13.781 12.414 -14.242 1 72.06 244 THR A O 1
ATOM 1882 N N . MET B 1 1 ? -10.32 -2.574 -16.562 1 53.09 1 MET B N 1
ATOM 1883 C CA . MET B 1 1 ? -10.234 -2.447 -15.117 1 53.09 1 MET B CA 1
ATOM 1884 C C . MET B 1 1 ? -11.43 -1.686 -14.562 1 53.09 1 MET B C 1
ATOM 1886 O O . MET B 1 1 ? -11.844 -0.669 -15.125 1 53.09 1 MET B O 1
ATOM 1890 N N . ARG B 1 2 ? -12.117 -2.322 -13.641 1 66.12 2 ARG B N 1
ATOM 1891 C CA . ARG B 1 2 ? -13.336 -1.706 -13.133 1 66.12 2 ARG B CA 1
ATOM 1892 C C . ARG B 1 2 ? -13.016 -0.518 -12.234 1 66.12 2 ARG B C 1
ATOM 1894 O O . ARG B 1 2 ? -12.102 -0.585 -11.406 1 66.12 2 ARG B O 1
ATOM 1901 N N . THR B 1 3 ? -13.508 0.564 -12.719 1 75.56 3 THR B N 1
ATOM 1902 C CA . THR B 1 3 ? -13.383 1.791 -11.938 1 75.56 3 THR B CA 1
ATOM 1903 C C . THR B 1 3 ? -14.719 2.182 -11.32 1 75.56 3 THR B C 1
ATOM 1905 O O . THR B 1 3 ? -15.766 2.041 -11.961 1 75.56 3 THR B O 1
ATOM 1908 N N . TYR B 1 4 ? -14.641 2.486 -10.094 1 84.62 4 TYR B N 1
ATOM 1909 C CA . TYR B 1 4 ? -15.852 2.912 -9.414 1 84.62 4 TYR B CA 1
ATOM 1910 C C . TYR B 1 4 ? -15.914 4.43 -9.297 1 84.62 4 TYR B C 1
ATOM 1912 O O . TYR B 1 4 ? -14.938 5.066 -8.883 1 84.62 4 TYR B O 1
ATOM 1920 N N . ARG B 1 5 ? -17.062 4.977 -9.539 1 83.38 5 ARG B N 1
ATOM 1921 C CA . ARG B 1 5 ? -17.266 6.414 -9.641 1 83.38 5 ARG B CA 1
ATOM 1922 C C . ARG B 1 5 ? -17.031 7.102 -8.297 1 83.38 5 ARG B C 1
ATOM 1924 O O . ARG B 1 5 ? -16.469 8.203 -8.25 1 83.38 5 ARG B O 1
ATOM 1931 N N . PHE B 1 6 ? -17.422 6.457 -7.297 1 89.62 6 PHE B N 1
ATOM 1932 C CA . PHE B 1 6 ? -17.297 7.105 -6 1 89.62 6 PHE B CA 1
ATOM 1933 C C . PHE B 1 6 ? -15.828 7.203 -5.582 1 89.62 6 PHE B C 1
ATOM 1935 O O . PHE B 1 6 ? -15.445 8.102 -4.832 1 89.62 6 PHE B O 1
ATOM 1942 N N . VAL B 1 7 ? -14.977 6.32 -6.121 1 94 7 VAL B N 1
ATOM 1943 C CA . VAL B 1 7 ? -13.555 6.352 -5.785 1 94 7 VAL B CA 1
ATOM 1944 C C . VAL B 1 7 ? -12.891 7.562 -6.438 1 94 7 VAL B C 1
ATOM 1946 O O . VAL B 1 7 ? -12.195 8.328 -5.773 1 94 7 VAL B O 1
ATOM 1949 N N . ARG B 1 8 ? -13.164 7.789 -7.676 1 92.62 8 ARG B N 1
ATOM 1950 C CA . ARG B 1 8 ? -12.609 8.938 -8.391 1 92.62 8 ARG B CA 1
ATOM 1951 C C . ARG B 1 8 ? -13.109 10.25 -7.801 1 92.62 8 ARG B C 1
ATOM 1953 O O . ARG B 1 8 ? -12.344 11.203 -7.652 1 92.62 8 ARG B O 1
ATOM 1960 N N . PHE B 1 9 ? -14.391 10.234 -7.5 1 95.5 9 PHE B N 1
ATOM 1961 C CA . PHE B 1 9 ? -14.977 11.422 -6.902 1 95.5 9 PHE B CA 1
ATOM 1962 C C . PHE B 1 9 ? -14.297 11.758 -5.578 1 95.5 9 PHE B C 1
ATOM 1964 O O . PHE B 1 9 ? -13.961 12.914 -5.324 1 95.5 9 PHE B O 1
ATOM 1971 N N . LEU B 1 10 ? -14.07 10.758 -4.734 1 96.5 10 LEU B N 1
ATOM 1972 C CA . LEU B 1 10 ? -13.375 10.945 -3.465 1 96.5 10 LEU B CA 1
ATOM 1973 C C . LEU B 1 10 ? -11.984 11.516 -3.688 1 96.5 10 LEU B C 1
ATOM 1975 O O . LEU B 1 10 ? -11.594 12.484 -3.025 1 96.5 10 LEU B O 1
ATOM 1979 N N . GLY B 1 11 ? -11.227 10.93 -4.645 1 97.38 11 GLY B N 1
ATOM 1980 C CA . GLY B 1 11 ? -9.898 11.438 -4.965 1 97.38 11 GLY B CA 1
ATOM 1981 C C . GLY B 1 11 ? -9.898 12.891 -5.375 1 97.38 11 GLY B C 1
ATOM 1982 O O . GLY B 1 11 ? -9.047 13.672 -4.934 1 97.38 11 GLY B O 1
ATOM 1983 N N . ASP B 1 12 ? -10.875 13.25 -6.152 1 97.31 12 ASP B N 1
ATOM 1984 C CA . ASP B 1 12 ? -10.984 14.625 -6.625 1 97.31 12 ASP B CA 1
ATOM 1985 C C . ASP B 1 12 ? -11.242 15.586 -5.465 1 97.31 12 ASP B C 1
ATOM 1987 O O . ASP B 1 12 ? -10.656 16.672 -5.41 1 97.31 12 ASP B O 1
ATOM 1991 N N . ARG B 1 13 ? -12.086 15.203 -4.586 1 98.12 13 ARG B N 1
ATOM 1992 C CA . ARG B 1 13 ? -12.406 16.047 -3.443 1 98.12 13 ARG B CA 1
ATOM 1993 C C . ARG B 1 13 ? -11.203 16.219 -2.525 1 98.12 13 ARG B C 1
ATOM 1995 O O . ARG B 1 13 ? -10.93 17.328 -2.047 1 98.12 13 ARG B O 1
ATOM 2002 N N . VAL B 1 14 ? -10.539 15.156 -2.301 1 98.62 14 VAL B N 1
ATOM 2003 C CA . VAL B 1 14 ? -9.367 15.195 -1.425 1 98.62 14 VAL B CA 1
ATOM 2004 C C . VAL B 1 14 ? -8.266 16.016 -2.074 1 98.62 14 VAL B C 1
ATOM 2006 O O . VAL B 1 14 ? -7.551 16.766 -1.394 1 98.62 14 VAL B O 1
ATOM 2009 N N . GLU B 1 15 ? -8.156 15.875 -3.404 1 98.44 15 GLU B N 1
ATOM 2010 C CA . GLU B 1 15 ? -7.133 16.656 -4.09 1 98.44 15 GLU B CA 1
ATOM 2011 C C . GLU B 1 15 ? -7.461 18.156 -4.039 1 98.44 15 GLU B C 1
ATOM 2013 O O . GLU B 1 15 ? -6.559 18.984 -3.945 1 98.44 15 GLU B O 1
ATOM 2018 N N . ALA B 1 16 ? -8.727 18.453 -4.152 1 98.12 16 ALA B N 1
ATOM 2019 C CA . ALA B 1 16 ? -9.133 19.844 -3.967 1 98.12 16 ALA B CA 1
ATOM 2020 C C . ALA B 1 16 ? -8.75 20.344 -2.58 1 98.12 16 ALA B C 1
ATOM 2022 O O . ALA B 1 16 ? -8.25 21.469 -2.436 1 98.12 16 ALA B O 1
ATOM 2023 N N . ALA B 1 17 ? -8.945 19.562 -1.558 1 98 17 ALA B N 1
ATOM 2024 C CA . ALA B 1 17 ? -8.523 19.906 -0.202 1 98 17 ALA B CA 1
ATOM 2025 C C . ALA B 1 17 ? -7.012 20.109 -0.133 1 98 17 ALA B C 1
ATOM 2027 O O . ALA B 1 17 ? -6.531 21.031 0.544 1 98 17 ALA B O 1
ATOM 2028 N N . SER B 1 18 ? -6.305 19.219 -0.785 1 97.56 18 SER B N 1
ATOM 2029 C CA . SER B 1 18 ? -4.852 19.297 -0.854 1 97.56 18 SER B CA 1
ATOM 2030 C C . SER B 1 18 ? -4.391 20.656 -1.374 1 97.56 18 SER B C 1
ATOM 2032 O O . SER B 1 18 ? -3.496 21.281 -0.795 1 97.56 18 SER B O 1
ATOM 2034 N N . ARG B 1 19 ? -5.004 21.094 -2.402 1 97 19 ARG B N 1
ATOM 2035 C CA . ARG B 1 19 ? -4.652 22.375 -2.992 1 97 19 ARG B CA 1
ATOM 2036 C C . ARG B 1 19 ? -5.02 23.531 -2.059 1 97 19 ARG B C 1
ATOM 2038 O O . ARG B 1 19 ? -4.273 24.5 -1.942 1 97 19 ARG B O 1
ATOM 2045 N N . ASP B 1 20 ? -6.109 23.406 -1.411 1 96.44 20 ASP B N 1
ATOM 2046 C CA . ASP B 1 20 ? -6.562 24.438 -0.489 1 96.44 20 ASP B CA 1
ATOM 2047 C C . ASP B 1 20 ? -5.602 24.578 0.69 1 96.44 20 ASP B C 1
ATOM 2049 O O . ASP B 1 20 ? -5.258 25.703 1.083 1 96.44 20 ASP B O 1
ATOM 2053 N N . ILE B 1 21 ? -5.195 23.484 1.213 1 93.62 21 ILE B N 1
ATOM 2054 C CA . ILE B 1 21 ? -4.297 23.531 2.361 1 93.62 21 ILE B CA 1
ATOM 2055 C C . ILE B 1 21 ? -2.953 24.109 1.942 1 93.62 21 ILE B C 1
ATOM 2057 O O . ILE B 1 21 ? -2.354 24.891 2.686 1 93.62 21 ILE B O 1
ATOM 2061 N N . ALA B 1 22 ? -2.486 23.703 0.812 1 9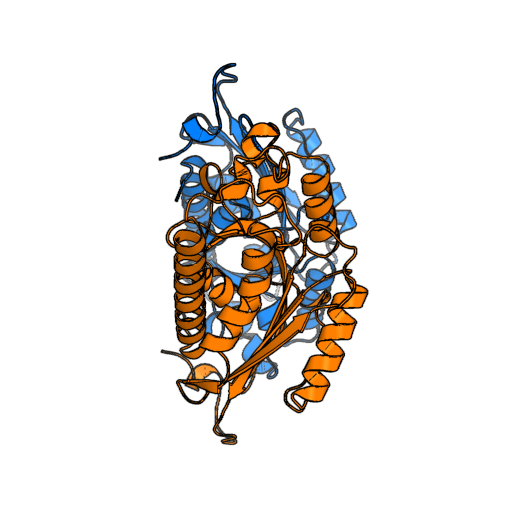2.38 22 ALA B N 1
ATOM 2062 C CA . ALA B 1 22 ? -1.225 24.234 0.304 1 92.38 22 ALA B CA 1
ATOM 2063 C C . ALA B 1 22 ? -1.315 25.734 0.078 1 92.38 22 ALA B C 1
ATOM 2065 O O . ALA B 1 22 ? -0.401 26.484 0.44 1 92.38 22 ALA B O 1
ATOM 2066 N N . ALA B 1 23 ? -2.379 26.219 -0.462 1 91.19 23 ALA B N 1
ATOM 2067 C CA . ALA B 1 23 ? -2.588 27.641 -0.718 1 91.19 23 ALA B CA 1
ATOM 2068 C C . ALA B 1 23 ? -2.631 28.438 0.586 1 91.19 23 ALA B C 1
ATOM 2070 O O . ALA B 1 23 ? -2.047 29.516 0.682 1 91.19 23 ALA B O 1
ATOM 2071 N N . ASN B 1 24 ? -3.262 27.875 1.532 1 87.06 24 ASN B N 1
ATOM 2072 C CA . ASN B 1 24 ? -3.387 28.547 2.82 1 87.06 24 ASN B CA 1
ATOM 2073 C C . ASN B 1 24 ? -2.055 28.594 3.562 1 87.06 24 ASN B C 1
ATOM 2075 O O . ASN B 1 24 ? -1.758 29.562 4.262 1 87.06 24 ASN B O 1
ATOM 2079 N N . ALA B 1 25 ? -1.353 27.5 3.396 1 81.44 25 ALA B N 1
ATOM 2080 C CA . ALA B 1 25 ? -0.035 27.469 4.023 1 81.44 25 ALA B CA 1
ATOM 2081 C C . ALA B 1 25 ? 0.902 28.5 3.404 1 81.44 25 ALA B C 1
ATOM 2083 O O . ALA B 1 25 ? 1.716 29.109 4.102 1 81.44 25 ALA B O 1
ATOM 2084 N N . ALA B 1 26 ? 0.834 28.688 2.133 1 72.12 26 ALA B N 1
ATOM 2085 C CA . ALA B 1 26 ? 1.673 29.641 1.41 1 72.12 26 ALA B CA 1
ATOM 2086 C C . ALA B 1 26 ? 1.33 31.078 1.796 1 72.12 26 ALA B C 1
ATOM 2088 O O . ALA B 1 26 ? 2.217 31.922 1.891 1 72.12 26 ALA B O 1
ATOM 2089 N N . THR B 1 27 ? 0.125 31.359 1.947 1 68.38 27 THR B N 1
ATOM 2090 C CA . THR B 1 27 ? -0.324 32.688 2.285 1 68.38 27 THR B CA 1
ATOM 2091 C C . THR B 1 27 ? 0.018 33.031 3.734 1 68.38 27 THR B C 1
ATOM 2093 O O . THR B 1 27 ? 0.268 34.188 4.066 1 68.38 27 THR B O 1
ATOM 2096 N N . SER B 1 28 ? -0.112 32.062 4.469 1 59.31 28 SER B N 1
ATOM 2097 C CA . SER B 1 28 ? 0.295 32.312 5.844 1 59.31 28 SER B CA 1
ATOM 2098 C C . SER B 1 28 ? 1.78 32.656 5.93 1 59.31 28 SER B C 1
ATOM 2100 O O . SER B 1 28 ? 2.279 33.031 6.992 1 59.31 28 SER B O 1
ATOM 2102 N N . ARG B 1 29 ? 2.65 32.531 4.777 1 52.88 29 ARG B N 1
ATOM 2103 C CA . ARG B 1 29 ? 4.062 32.875 4.664 1 52.88 29 ARG B CA 1
ATOM 2104 C C . ARG B 1 29 ? 4.293 34.375 4.918 1 52.88 29 ARG B C 1
ATOM 2106 O O . ARG B 1 29 ? 5.418 34.844 4.809 1 52.88 29 ARG B O 1
ATOM 2113 N N . GLU B 1 30 ? 3.408 35.188 4.91 1 43.41 30 GLU B N 1
ATOM 2114 C CA . GLU B 1 30 ? 3.969 36.5 5.215 1 43.41 30 GLU B CA 1
ATOM 2115 C C . GLU B 1 30 ? 5.027 36.406 6.309 1 43.41 30 GLU B C 1
ATOM 2117 O O . GLU B 1 30 ? 4.898 35.594 7.238 1 43.41 30 GLU B O 1
ATOM 2122 N N . PRO B 1 31 ? 6.293 37.031 5.914 1 36.34 31 PRO B N 1
ATOM 2123 C CA . PRO B 1 31 ? 7.457 37.031 6.801 1 36.34 31 PRO B CA 1
ATOM 2124 C C . PRO B 1 31 ? 7.074 37 8.281 1 36.34 31 PRO B C 1
ATOM 2126 O O . PRO B 1 31 ? 6.344 37.906 8.734 1 36.34 31 PRO B O 1
ATOM 2129 N N . ALA B 1 32 ? 6.844 35.969 8.797 1 35.44 32 ALA B N 1
ATOM 2130 C CA . ALA B 1 32 ? 6.844 36.031 10.258 1 35.44 32 ALA B CA 1
ATOM 2131 C C . ALA B 1 32 ? 7.961 36.938 10.766 1 35.44 32 ALA B C 1
ATOM 2133 O O . ALA B 1 32 ? 9.141 36.656 10.562 1 35.44 32 ALA B O 1
ATOM 2134 N N . GLU B 1 33 ? 8.141 38.188 10.656 1 33.94 33 GLU B N 1
ATOM 2135 C CA . GLU B 1 33 ? 8.711 38.781 11.859 1 33.94 33 GLU B CA 1
ATOM 2136 C C . GLU B 1 33 ? 8.641 37.844 13.047 1 33.94 33 GLU B C 1
ATOM 2138 O O . GLU B 1 33 ? 7.82 36.906 13.062 1 33.94 33 GLU B O 1
ATOM 2143 N N . ARG B 1 34 ? 9.688 37.969 14.016 1 35.62 34 ARG B N 1
ATOM 2144 C CA . ARG B 1 34 ? 9.914 37.312 15.305 1 35.62 34 ARG B CA 1
ATOM 2145 C C . ARG B 1 34 ? 8.602 36.844 15.922 1 35.62 34 ARG B C 1
ATOM 2147 O O . ARG B 1 34 ? 7.867 37.625 16.5 1 35.62 34 ARG B O 1
ATOM 2154 N N . LEU B 1 35 ? 7.742 36.094 15.312 1 35.06 35 LEU B N 1
ATOM 2155 C CA . LEU B 1 35 ? 6.801 35.531 16.266 1 35.06 35 LEU B CA 1
ATOM 2156 C C . LEU B 1 35 ? 7.48 35.281 17.609 1 35.06 35 LEU B C 1
ATOM 2158 O O . LEU B 1 35 ? 8.195 34.281 17.781 1 35.06 35 LEU B O 1
ATOM 2162 N N . THR B 1 36 ? 8.109 36.156 18.062 1 34.5 36 THR B N 1
ATOM 2163 C CA . THR B 1 36 ? 8.477 36.156 19.469 1 34.5 36 THR B CA 1
ATOM 2164 C C . THR B 1 36 ? 7.453 35.375 20.297 1 34.5 36 THR B C 1
ATOM 2166 O O . THR B 1 36 ? 7.793 34.781 21.312 1 34.5 36 THR B O 1
ATOM 2169 N N . GLY B 1 37 ? 6.121 36.062 20.5 1 33.5 37 GLY B N 1
ATOM 2170 C CA . GLY B 1 37 ? 5.18 35.719 21.547 1 33.5 37 GLY B CA 1
ATOM 2171 C C . GLY B 1 37 ? 4.559 34.344 21.344 1 33.5 37 GLY B C 1
ATOM 2172 O O . GLY B 1 37 ? 4.941 33.594 20.438 1 33.5 37 GLY B O 1
ATOM 2173 N N . ASP B 1 38 ? 3.178 34.062 22.047 1 37.62 38 ASP B N 1
ATOM 2174 C CA . ASP B 1 38 ? 2.27 32.938 22.312 1 37.62 38 ASP B CA 1
ATOM 2175 C C . ASP B 1 38 ? 1.765 32.344 21.016 1 37.62 38 ASP B C 1
ATOM 2177 O O . ASP B 1 38 ? 0.783 31.578 21.016 1 37.62 38 ASP B O 1
ATOM 2181 N N . GLN B 1 39 ? 1.891 32.844 19.828 1 42.91 39 GLN B N 1
ATOM 2182 C CA . GLN B 1 39 ? 1.19 32.406 18.625 1 42.91 39 GLN B CA 1
ATOM 2183 C C . GLN B 1 39 ? 1.745 31.062 18.125 1 42.91 39 GLN B C 1
ATOM 2185 O O . GLN B 1 39 ? 2.961 30.859 18.109 1 42.91 39 GLN B O 1
ATOM 2190 N N . GLY B 1 40 ? 0.975 29.953 18.156 1 53 40 GLY B N 1
ATOM 2191 C CA . GLY B 1 40 ? 1.126 28.531 17.875 1 53 40 GLY B CA 1
ATOM 2192 C C . GLY B 1 40 ? 2 28.25 16.672 1 53 40 GLY B C 1
ATOM 2193 O O . GLY B 1 40 ? 2.295 29.156 15.891 1 53 40 GLY B O 1
ATOM 2194 N N . ASP B 1 41 ? 2.945 27.422 16.609 1 64.38 41 ASP B N 1
ATOM 2195 C CA . ASP B 1 41 ? 3.816 26.875 15.578 1 64.38 41 ASP B CA 1
ATOM 2196 C C . ASP B 1 41 ? 3.062 26.703 14.266 1 64.38 41 ASP B C 1
ATOM 2198 O O . ASP B 1 41 ? 2.111 25.922 14.188 1 64.38 41 ASP B O 1
ATOM 2202 N N . PRO B 1 42 ? 3.289 27.891 13.273 1 67.75 42 PRO B N 1
ATOM 2203 C CA . PRO B 1 42 ? 2.58 27.797 11.992 1 67.75 42 PRO B CA 1
ATOM 2204 C C . PRO B 1 42 ? 2.619 26.391 11.398 1 67.75 42 PRO B C 1
ATOM 2206 O O . PRO B 1 42 ? 1.676 25.984 10.719 1 67.75 42 PRO B O 1
ATOM 2209 N N . HIS B 1 43 ? 3.633 25.703 11.656 1 72.81 43 HIS B N 1
ATOM 2210 C CA . HIS B 1 43 ? 3.734 24.344 11.141 1 72.81 43 HIS B CA 1
ATOM 2211 C C . HIS B 1 43 ? 2.73 23.422 11.828 1 72.81 43 HIS B C 1
ATOM 2213 O O . HIS B 1 43 ? 2.176 22.531 11.195 1 72.81 43 HIS B O 1
ATOM 2219 N N . GLU B 1 44 ? 2.504 23.828 12.977 1 75.62 44 GLU B N 1
ATOM 2220 C CA . GLU B 1 44 ? 1.49 23.062 13.703 1 75.62 44 GLU B CA 1
ATOM 2221 C C . GLU B 1 44 ? 0.093 23.344 13.164 1 75.62 44 GLU B C 1
ATOM 2223 O O . GLU B 1 44 ? -0.741 22.438 13.078 1 75.62 44 GLU B O 1
ATOM 2228 N N . ALA B 1 45 ? -0.093 24.578 12.82 1 78.75 45 ALA B N 1
ATOM 2229 C CA . ALA B 1 45 ? -1.394 24.969 12.281 1 78.75 45 ALA B CA 1
ATOM 2230 C C . ALA B 1 45 ? -1.688 24.219 10.977 1 78.75 45 ALA B C 1
ATOM 2232 O O . ALA B 1 45 ? -2.82 23.781 10.742 1 78.75 45 ALA B O 1
ATOM 2233 N N . VAL B 1 46 ? -0.716 24.062 10.172 1 81.25 46 VAL B N 1
ATOM 2234 C CA . VAL B 1 46 ? -0.869 23.375 8.898 1 81.25 46 VAL B CA 1
ATOM 2235 C C . VAL B 1 46 ? -1.172 21.906 9.141 1 81.25 46 VAL B C 1
ATOM 2237 O O . VAL B 1 46 ? -2.068 21.328 8.508 1 81.25 46 VAL B O 1
ATOM 2240 N N . ARG B 1 47 ? -0.522 21.344 10.062 1 84.06 47 ARG B N 1
ATOM 2241 C CA . ARG B 1 47 ? -0.714 19.938 10.391 1 84.06 47 ARG B CA 1
ATOM 2242 C C . ARG B 1 47 ? -2.131 19.688 10.898 1 84.06 47 ARG B C 1
ATOM 2244 O O . ARG B 1 47 ? -2.758 18.688 10.523 1 84.06 47 ARG B O 1
ATOM 2251 N N . ARG B 1 48 ? -2.596 20.594 11.625 1 85.06 48 ARG B N 1
ATOM 2252 C CA . ARG B 1 48 ? -3.924 20.438 12.211 1 85.06 48 ARG B CA 1
ATOM 2253 C C . ARG B 1 48 ? -5.016 20.719 11.18 1 85.06 48 ARG B C 1
ATOM 2255 O O . ARG B 1 48 ? -6.121 20.188 11.281 1 85.06 48 ARG B O 1
ATOM 2262 N N . ALA B 1 49 ? -4.695 21.484 10.266 1 89.81 49 ALA B N 1
ATOM 2263 C CA . ALA B 1 49 ? -5.691 21.906 9.281 1 89.81 49 ALA B CA 1
ATOM 2264 C C . ALA B 1 49 ? -5.965 20.812 8.266 1 89.81 49 ALA B C 1
ATOM 2266 O O . ALA B 1 49 ? -7.039 20.781 7.656 1 89.81 49 ALA B O 1
ATOM 2267 N N . LEU B 1 50 ? -5.027 19.938 8.078 1 92.81 50 LEU B N 1
ATOM 2268 C CA . LEU B 1 50 ? -5.121 19 6.969 1 92.81 50 LEU B CA 1
ATOM 2269 C C . LEU B 1 50 ? -6.371 18.125 7.094 1 92.81 50 LEU B C 1
ATOM 2271 O O . LEU B 1 50 ? -7.223 18.125 6.203 1 92.81 50 LEU B O 1
ATOM 2275 N N . PRO B 1 51 ? -6.574 17.375 8.195 1 95.31 51 PRO B N 1
ATOM 2276 C CA . PRO B 1 51 ? -7.766 16.531 8.273 1 95.31 51 PRO B CA 1
ATOM 2277 C C . PRO B 1 51 ? -9.062 17.344 8.234 1 95.31 51 PRO B C 1
ATOM 2279 O O . PRO B 1 51 ? -10.062 16.891 7.668 1 95.31 51 PRO B O 1
ATOM 2282 N N . ARG B 1 52 ? -9.016 18.547 8.805 1 94.81 52 ARG B N 1
ATOM 2283 C CA . ARG B 1 52 ? -10.211 19.375 8.812 1 94.81 52 ARG B CA 1
ATOM 2284 C C . ARG B 1 52 ? -10.562 19.844 7.398 1 94.81 52 ARG B C 1
ATOM 2286 O O . ARG B 1 52 ? -11.734 19.875 7.023 1 94.81 52 ARG B O 1
ATOM 2293 N N . THR B 1 53 ? -9.562 20.25 6.707 1 96.94 53 THR B N 1
ATOM 2294 C CA . THR B 1 53 ? -9.797 20.719 5.344 1 96.94 53 THR B CA 1
ATOM 2295 C C . THR B 1 53 ? -10.32 19.578 4.469 1 96.94 53 THR B C 1
ATOM 2297 O O . THR B 1 53 ? -11.25 19.766 3.682 1 96.94 53 THR B O 1
ATOM 2300 N N . VAL B 1 54 ? -9.742 18.391 4.59 1 98.12 54 VAL B N 1
ATOM 2301 C CA . VAL B 1 54 ? -10.227 17.234 3.844 1 98.12 54 VAL B CA 1
ATOM 2302 C C . VAL B 1 54 ? -11.688 16.969 4.211 1 98.12 54 VAL B C 1
ATOM 2304 O O . VAL B 1 54 ? -12.523 16.75 3.332 1 98.12 54 VAL B O 1
ATOM 2307 N N . ALA B 1 55 ? -11.953 17.016 5.469 1 98 55 ALA B N 1
ATOM 2308 C CA . ALA B 1 55 ? -13.312 16.75 5.934 1 98 55 ALA B CA 1
ATOM 2309 C C . ALA B 1 55 ? -14.297 17.75 5.332 1 98 55 ALA B C 1
ATOM 2311 O O . ALA B 1 55 ? -15.398 17.375 4.918 1 98 55 ALA B O 1
ATOM 2312 N N . THR B 1 56 ? -13.914 18.953 5.297 1 97.44 56 THR B N 1
ATOM 2313 C CA . THR B 1 56 ? -14.773 20 4.762 1 97.44 56 THR B CA 1
ATOM 2314 C C . THR B 1 56 ? -15.125 19.719 3.301 1 97.44 56 THR B C 1
ATOM 2316 O O . THR B 1 56 ? -16.25 19.953 2.871 1 97.44 56 THR B O 1
ATOM 2319 N N . HIS B 1 57 ? -14.219 19.219 2.529 1 98.25 57 HIS B N 1
ATOM 2320 C CA . HIS B 1 57 ? -14.406 18.984 1.103 1 98.25 57 HIS B CA 1
ATOM 2321 C C . HIS B 1 57 ? -15.227 17.719 0.858 1 98.25 57 HIS B C 1
ATOM 2323 O O . HIS B 1 57 ? -15.898 17.594 -0.17 1 98.25 57 HIS B O 1
ATOM 2329 N N . VAL B 1 58 ? -15.219 16.781 1.808 1 98.31 58 VAL B N 1
ATOM 2330 C CA . VAL B 1 58 ? -15.766 15.461 1.541 1 98.31 58 VAL B CA 1
ATOM 2331 C C . VAL B 1 58 ? -17.125 15.312 2.221 1 98.31 58 VAL B C 1
ATOM 2333 O O . VAL B 1 58 ? -18.031 14.68 1.678 1 98.31 58 VAL B O 1
ATOM 2336 N N . ASP B 1 59 ? -17.25 15.938 3.391 1 98.25 59 ASP B N 1
ATOM 2337 C CA . ASP B 1 59 ? -18.438 15.719 4.215 1 98.25 59 ASP B CA 1
ATOM 2338 C C . ASP B 1 59 ? -19.703 16.25 3.525 1 98.25 59 ASP B C 1
ATOM 2340 O O . ASP B 1 59 ? -19.734 17.391 3.076 1 98.25 59 ASP B O 1
ATOM 2344 N N . GLY B 1 60 ? -20.641 15.359 3.482 1 96.25 60 GLY B N 1
ATOM 2345 C CA . GLY B 1 60 ? -21.938 15.758 2.947 1 96.25 60 GLY B CA 1
ATOM 2346 C C . GLY B 1 60 ? -22.016 15.641 1.438 1 96.25 60 GLY B C 1
ATOM 2347 O O . GLY B 1 60 ? -23.094 15.805 0.854 1 96.25 60 GLY B O 1
ATOM 2348 N N . ALA B 1 61 ? -20.938 15.328 0.782 1 95.5 61 ALA B N 1
ATOM 2349 C CA . ALA B 1 61 ? -20.953 15.188 -0.672 1 95.5 61 ALA B CA 1
ATOM 2350 C C . ALA B 1 61 ? -21.688 13.93 -1.1 1 95.5 61 ALA B C 1
ATOM 2352 O O . ALA B 1 61 ? -21.859 13 -0.303 1 95.5 61 ALA B O 1
ATOM 2353 N N . SER B 1 62 ? -22.234 14 -2.293 1 92.62 62 SER B N 1
ATOM 2354 C CA . SER B 1 62 ? -22.906 12.844 -2.885 1 92.62 62 SER B CA 1
ATOM 2355 C C . SER B 1 62 ? -22.578 12.719 -4.367 1 92.62 62 SER B C 1
ATOM 2357 O O . SER B 1 62 ? -22.391 13.727 -5.055 1 92.62 62 SER B O 1
ATOM 2359 N N . ARG B 1 63 ? -22.391 11.43 -4.746 1 87 63 ARG B N 1
ATOM 2360 C CA . ARG B 1 63 ? -22.109 11.141 -6.152 1 87 63 ARG B CA 1
ATOM 2361 C C . ARG B 1 63 ? -22.516 9.711 -6.504 1 87 63 ARG B C 1
ATOM 2363 O O . ARG B 1 63 ? -22.234 8.781 -5.746 1 87 63 ARG B O 1
ATOM 2370 N N . ALA B 1 64 ? -23.078 9.523 -7.633 1 78.62 64 ALA B N 1
ATOM 2371 C CA . ALA B 1 64 ? -23.328 8.211 -8.211 1 78.62 64 ALA B CA 1
ATOM 2372 C C . ALA B 1 64 ? -23.969 7.273 -7.188 1 78.62 64 ALA B C 1
ATOM 2374 O O . ALA B 1 64 ? -23.484 6.164 -6.961 1 78.62 64 ALA B O 1
ATOM 2375 N N . GLN B 1 65 ? -24.969 7.727 -6.496 1 85.56 65 GLN B N 1
ATOM 2376 C CA . GLN B 1 65 ? -25.766 6.922 -5.582 1 85.56 65 GLN B CA 1
ATOM 2377 C C . GLN B 1 65 ? -24.984 6.605 -4.309 1 85.56 65 GLN B C 1
ATOM 2379 O O . GLN B 1 65 ? -25.234 5.582 -3.664 1 85.56 65 GLN B O 1
ATOM 2384 N N . THR B 1 66 ? -23.953 7.391 -4.105 1 91.81 66 THR B N 1
ATOM 2385 C CA . THR B 1 66 ? -23.219 7.242 -2.848 1 91.81 66 THR B CA 1
ATOM 2386 C C . THR B 1 66 ? -23.219 8.555 -2.072 1 91.81 66 THR B C 1
ATOM 2388 O O . THR B 1 66 ? -23.344 9.633 -2.66 1 91.81 66 THR B O 1
ATOM 2391 N N . ARG B 1 67 ? -23.125 8.453 -0.851 1 94 67 ARG B N 1
ATOM 2392 C CA . ARG B 1 67 ? -22.984 9.578 0.07 1 94 67 ARG B CA 1
ATOM 2393 C C . ARG B 1 67 ? -21.688 9.477 0.864 1 94 67 ARG B C 1
ATOM 2395 O O . ARG B 1 67 ? -21.281 8.391 1.279 1 94 67 ARG B O 1
ATOM 2402 N N . PHE B 1 68 ? -21.125 10.656 1.092 1 96.44 68 PHE B N 1
ATOM 2403 C CA . PHE B 1 68 ? -19.859 10.727 1.805 1 96.44 68 PHE B CA 1
ATOM 2404 C C . PHE B 1 68 ? -20.031 11.445 3.141 1 96.44 68 PHE B C 1
ATOM 2406 O O . PHE B 1 68 ? -20.703 12.469 3.221 1 96.44 68 PHE B O 1
ATOM 2413 N N . ARG B 1 69 ? -19.453 10.906 4.117 1 97.31 69 ARG B N 1
ATOM 2414 C CA . ARG B 1 69 ? -19.359 11.531 5.434 1 97.31 69 ARG B CA 1
ATOM 2415 C C . ARG B 1 69 ? -17.922 11.578 5.926 1 97.31 69 ARG B C 1
ATOM 2417 O O . ARG B 1 69 ? -17.156 10.633 5.73 1 97.31 69 ARG B O 1
ATOM 2424 N N . ALA B 1 70 ? -17.578 12.664 6.488 1 98.06 70 ALA B N 1
ATOM 2425 C CA . ALA B 1 70 ? -16.234 12.82 7.062 1 98.06 70 ALA B CA 1
ATOM 2426 C C . ALA B 1 70 ? -16.328 13.266 8.523 1 98.06 70 ALA B C 1
ATOM 2428 O O . ALA B 1 70 ? -17.094 14.156 8.859 1 98.06 70 ALA B O 1
ATOM 2429 N N . THR B 1 71 ? -15.562 12.609 9.336 1 96.94 71 THR B N 1
ATOM 2430 C CA . THR B 1 71 ? -15.484 12.922 10.766 1 96.94 71 THR B CA 1
ATOM 2431 C C . THR B 1 71 ? -14.023 13.078 11.195 1 96.94 71 THR B C 1
ATOM 2433 O O . THR B 1 71 ? -13.172 12.266 10.844 1 96.94 71 THR B O 1
ATOM 2436 N N . THR B 1 72 ? -13.742 14.133 11.914 1 96.25 72 THR B N 1
ATOM 2437 C CA . THR B 1 72 ? -12.398 14.344 12.445 1 96.25 72 THR B CA 1
ATOM 2438 C C . THR B 1 72 ? -12.43 14.445 13.961 1 96.25 72 THR B C 1
ATOM 2440 O O . THR B 1 72 ? -13.422 14.883 14.547 1 96.25 72 THR B O 1
ATOM 2443 N N . VAL B 1 73 ? -11.359 13.961 14.539 1 94 73 VAL B N 1
ATOM 2444 C CA . VAL B 1 73 ? -11.172 14.133 15.977 1 94 73 VAL B CA 1
ATOM 2445 C C . VAL B 1 73 ? -9.742 14.578 16.25 1 94 73 VAL B C 1
ATOM 2447 O O . VAL B 1 73 ? -8.828 14.289 15.477 1 94 73 VAL B O 1
ATOM 2450 N N . ALA B 1 74 ? -9.578 15.383 17.219 1 87.31 74 ALA B N 1
ATOM 2451 C CA . ALA B 1 74 ? -8.266 15.758 17.75 1 87.31 74 ALA B CA 1
ATOM 2452 C C . ALA B 1 74 ? -8.148 15.398 19.234 1 87.31 74 ALA B C 1
ATOM 2454 O O . ALA B 1 74 ? -9.125 15.508 19.984 1 87.31 74 ALA B O 1
ATOM 2455 N N . THR B 1 75 ? -7.113 14.703 19.578 1 74.12 75 THR B N 1
ATOM 2456 C CA . THR B 1 75 ? -6.922 14.398 20.984 1 74.12 75 THR B CA 1
ATOM 2457 C C . THR B 1 75 ? -6.285 15.578 21.719 1 74.12 75 THR B C 1
ATOM 2459 O O . THR B 1 75 ? -5.578 16.391 21.094 1 74.12 75 THR B O 1
ATOM 2462 N N . ASP B 1 76 ? -6.906 16.125 22.75 1 60.25 76 ASP B N 1
ATOM 2463 C CA . ASP B 1 76 ? -6.539 17.297 23.531 1 60.25 76 ASP B CA 1
ATOM 2464 C C . ASP B 1 76 ? -5.137 17.156 24.109 1 60.25 76 ASP B C 1
ATOM 2466 O O . ASP B 1 76 ? -4.688 18.016 24.891 1 60.25 76 ASP B O 1
ATOM 2470 N N . ASP B 1 77 ? -4.539 16.062 24 1 52.97 77 ASP B N 1
ATOM 2471 C CA . ASP B 1 77 ? -3.328 16.016 24.812 1 52.97 77 ASP B CA 1
ATOM 2472 C C . ASP B 1 77 ? -2.207 16.828 24.172 1 52.97 77 ASP B C 1
ATOM 2474 O O . ASP B 1 77 ? -1.718 16.484 23.094 1 52.97 77 ASP B O 1
ATOM 2478 N N . SER B 1 78 ? -2.211 18.141 24.516 1 48.12 78 SER B N 1
ATOM 2479 C CA . SER B 1 78 ? -1.351 19.266 24.172 1 48.12 78 SER B CA 1
ATOM 2480 C C . SER B 1 78 ? 0.119 18.859 24.172 1 48.12 78 SER B C 1
ATOM 2482 O O . SER B 1 78 ? 0.975 19.609 23.688 1 48.12 78 SER B O 1
ATOM 2484 N N . THR B 1 79 ? 0.442 17.938 24.953 1 44.88 79 THR B N 1
ATOM 2485 C CA . THR B 1 79 ? 1.877 17.891 25.219 1 44.88 79 THR B CA 1
ATOM 2486 C C . THR B 1 79 ? 2.625 17.328 24.016 1 44.88 79 THR B C 1
ATOM 2488 O O . THR B 1 79 ? 3.855 17.391 23.953 1 44.88 79 THR B O 1
ATOM 2491 N N . ALA B 1 80 ? 1.876 16.688 23.156 1 47.94 80 ALA B N 1
ATOM 2492 C CA . ALA B 1 80 ? 2.684 15.906 22.234 1 47.94 80 ALA B CA 1
ATOM 2493 C C . ALA B 1 80 ? 3.07 16.734 21.016 1 47.94 80 ALA B C 1
ATOM 2495 O O . ALA B 1 80 ? 2.236 17.453 20.453 1 47.94 80 ALA B O 1
ATOM 2496 N N . ILE B 1 81 ? 4.238 17.156 20.844 1 45.69 81 ILE B N 1
ATOM 2497 C CA . ILE B 1 81 ? 4.957 17.984 19.891 1 45.69 81 ILE B CA 1
ATOM 2498 C C . ILE B 1 81 ? 4.465 17.703 18.469 1 45.69 81 ILE B C 1
ATOM 2500 O O . ILE B 1 81 ? 4.305 18.625 17.672 1 45.69 81 ILE B O 1
ATOM 2504 N N . ASP B 1 82 ? 4.57 16.547 17.938 1 56.59 82 ASP B N 1
ATOM 2505 C CA . ASP B 1 82 ? 4.383 16.484 16.5 1 56.59 82 ASP B CA 1
ATOM 2506 C C . ASP B 1 82 ? 3.221 15.555 16.141 1 56.59 82 ASP B C 1
ATOM 2508 O O . ASP B 1 82 ? 3.252 14.359 16.438 1 56.59 82 ASP B O 1
ATOM 2512 N N . PRO B 1 83 ? 2.07 16.266 15.758 1 59.66 83 PRO B N 1
ATOM 2513 C CA . PRO B 1 83 ? 0.828 15.516 15.57 1 59.66 83 PRO B CA 1
ATOM 2514 C C . PRO B 1 83 ? 0.953 14.422 14.516 1 59.66 83 PRO B C 1
ATOM 2516 O O . PRO B 1 83 ? 1.401 14.68 13.398 1 59.66 83 PRO B O 1
ATOM 2519 N N . ASP B 1 84 ? 0.788 13.18 14.906 1 86.56 84 ASP B N 1
ATOM 2520 C CA . ASP B 1 84 ? 0.548 12.078 13.977 1 86.56 84 ASP B CA 1
ATOM 2521 C C . ASP B 1 84 ? -0.935 11.969 13.633 1 86.56 84 ASP B C 1
ATOM 2523 O O . ASP B 1 84 ? -1.788 12.461 14.375 1 86.56 84 ASP B O 1
ATOM 2527 N N . LEU B 1 85 ? -1.229 11.609 12.445 1 94.5 85 LEU B N 1
ATOM 2528 C CA . LEU B 1 85 ? -2.576 11.531 11.891 1 94.5 85 LEU B CA 1
ATOM 2529 C C . LEU B 1 85 ? -2.938 10.094 11.547 1 94.5 85 LEU B C 1
ATOM 2531 O O . LEU B 1 85 ? -2.148 9.383 10.914 1 94.5 85 LEU B O 1
ATOM 2535 N N . GLY B 1 86 ? -4.133 9.688 12.055 1 97 86 GLY B N 1
ATOM 2536 C CA . GLY B 1 86 ? -4.742 8.477 11.531 1 97 86 GLY B CA 1
ATOM 2537 C C . GLY B 1 86 ? -5.84 8.75 10.516 1 97 86 GLY B C 1
ATOM 2538 O O . GLY B 1 86 ? -6.617 9.695 10.68 1 97 86 GLY B O 1
ATOM 2539 N N . VAL B 1 87 ? -5.895 8.016 9.445 1 98.44 87 VAL B N 1
ATOM 2540 C CA . VAL B 1 87 ? -6.938 8.125 8.43 1 98.44 87 VAL B CA 1
ATOM 2541 C C . VAL B 1 87 ? -7.641 6.781 8.266 1 98.44 87 VAL B C 1
ATOM 2543 O O . VAL B 1 87 ? -6.992 5.754 8.047 1 98.44 87 VAL B O 1
ATOM 2546 N N . LEU B 1 88 ? -8.938 6.781 8.367 1 98.31 88 LEU B N 1
ATOM 2547 C CA . LEU B 1 88 ? -9.758 5.598 8.141 1 98.31 88 LEU B CA 1
ATOM 2548 C C . LEU B 1 88 ? -10.734 5.828 6.988 1 98.31 88 LEU B C 1
ATOM 2550 O O . LEU B 1 88 ? -11.266 6.93 6.832 1 98.31 88 LEU B O 1
ATOM 2554 N N . ILE B 1 89 ? -10.984 4.828 6.242 1 98.19 89 ILE B N 1
ATOM 2555 C CA . ILE B 1 89 ? -12.055 4.859 5.254 1 98.19 89 ILE B CA 1
ATOM 2556 C C . ILE B 1 89 ? -12.992 3.672 5.469 1 98.19 89 ILE B C 1
ATOM 2558 O O . ILE B 1 89 ? -12.539 2.559 5.75 1 98.19 89 ILE B O 1
ATOM 2562 N N . HIS B 1 90 ? -14.156 3.934 5.48 1 97.88 90 HIS B N 1
ATOM 2563 C CA . HIS B 1 90 ? -15.227 2.943 5.562 1 97.88 90 HIS B CA 1
ATOM 2564 C C . HIS B 1 90 ? -16.109 2.979 4.32 1 97.88 90 HIS B C 1
ATOM 2566 O O . HIS B 1 90 ? -16.875 3.924 4.125 1 97.88 90 HIS B O 1
ATOM 2572 N N . VAL B 1 91 ? -16 1.993 3.469 1 95.06 91 VAL B N 1
ATOM 2573 C CA . VAL B 1 91 ? -16.844 1.88 2.281 1 95.06 91 VAL B CA 1
ATOM 2574 C C . VAL B 1 91 ? -17.938 0.841 2.52 1 95.06 91 VAL B C 1
ATOM 2576 O O . VAL B 1 91 ? -17.641 -0.34 2.725 1 95.06 91 VAL B O 1
ATOM 2579 N N . SER B 1 92 ? -19.094 1.26 2.531 1 93.19 92 SER B N 1
ATOM 2580 C CA . SER B 1 92 ? -20.25 0.393 2.695 1 93.19 92 SER B CA 1
ATOM 2581 C C . SER B 1 92 ? -21.219 0.544 1.53 1 93.19 92 SER B C 1
ATOM 2583 O O . SER B 1 92 ? -22.094 1.412 1.553 1 93.19 92 SER B O 1
ATOM 2585 N N . VAL B 1 93 ? -21.078 -0.267 0.52 1 90 93 VAL B N 1
ATOM 2586 C CA . VAL B 1 93 ? -21.953 -0.316 -0.647 1 90 93 VAL B CA 1
ATOM 2587 C C . VAL B 1 93 ? -22.391 -1.753 -0.896 1 90 93 VAL B C 1
ATOM 2589 O O . VAL B 1 93 ? -21.859 -2.689 -0.294 1 90 93 VAL B O 1
ATOM 2592 N N . PRO B 1 94 ? -23.359 -1.966 -1.708 1 87.56 94 PRO B N 1
ATOM 2593 C CA . PRO B 1 94 ? -23.859 -3.328 -1.914 1 87.56 94 PRO B CA 1
ATOM 2594 C C . PRO B 1 94 ? -22.75 -4.312 -2.273 1 87.56 94 PRO B C 1
ATOM 2596 O O . PRO B 1 94 ? -21.938 -4.039 -3.164 1 87.56 94 PRO B O 1
ATOM 2599 N N . ASP B 1 95 ? -22.672 -5.348 -1.604 1 86.94 95 ASP B N 1
ATOM 2600 C CA . ASP B 1 95 ? -21.797 -6.496 -1.826 1 86.94 95 ASP B CA 1
ATOM 2601 C C . ASP B 1 95 ? -20.359 -6.188 -1.406 1 86.94 95 ASP B C 1
ATOM 2603 O O . ASP B 1 95 ? -19.438 -6.953 -1.701 1 86.94 95 ASP B O 1
ATOM 2607 N N . PHE B 1 96 ? -20.219 -5.051 -0.744 1 90.75 96 PHE B N 1
ATOM 2608 C CA . PHE B 1 96 ? -18.859 -4.664 -0.403 1 90.75 96 PHE B CA 1
ATOM 2609 C C . PHE B 1 96 ? -18.828 -3.865 0.894 1 90.75 96 PHE B C 1
ATOM 2611 O O . PHE B 1 96 ? -19.484 -2.822 1.001 1 90.75 96 PHE B O 1
ATOM 2618 N N . GLU B 1 97 ? -18.094 -4.324 1.929 1 92.94 97 GLU B N 1
ATOM 2619 C CA . GLU B 1 97 ? -17.922 -3.682 3.229 1 92.94 97 GLU B CA 1
ATOM 2620 C C . GLU B 1 97 ? -16.453 -3.688 3.648 1 92.94 97 GLU B C 1
ATOM 2622 O O . GLU B 1 97 ? -15.93 -4.711 4.094 1 92.94 97 GLU B O 1
ATOM 2627 N N . GLN B 1 98 ? -15.852 -2.502 3.576 1 95 98 GLN B N 1
ATOM 2628 C CA . GLN B 1 98 ? -14.422 -2.426 3.877 1 95 98 GLN B CA 1
ATOM 2629 C C . GLN B 1 98 ? -14.125 -1.292 4.855 1 95 98 GLN B C 1
ATOM 2631 O O . GLN B 1 98 ? -14.578 -0.162 4.66 1 95 98 GLN B O 1
ATOM 2636 N N . VAL B 1 99 ? -13.445 -1.588 5.91 1 97 99 VAL B N 1
ATOM 2637 C CA . VAL B 1 99 ? -12.828 -0.602 6.793 1 97 99 VAL B CA 1
ATOM 2638 C C . VAL B 1 99 ? -11.312 -0.786 6.797 1 97 99 VAL B C 1
ATOM 2640 O O . VAL B 1 99 ? -10.812 -1.876 7.086 1 97 99 VAL B O 1
ATOM 2643 N N . THR B 1 100 ? -10.617 0.162 6.426 1 97.62 100 THR B N 1
ATOM 2644 C CA . THR B 1 100 ? -9.164 0.125 6.406 1 97.62 100 THR B CA 1
ATOM 2645 C C . THR B 1 100 ? -8.578 1.501 6.723 1 97.62 100 THR B C 1
ATOM 2647 O O . THR B 1 100 ? -9.328 2.469 6.898 1 97.62 100 THR B O 1
ATOM 2650 N N . GLY B 1 101 ? -7.293 1.596 6.977 1 98 101 GLY B N 1
ATOM 2651 C CA . GLY B 1 101 ? -6.734 2.881 7.367 1 98 101 GLY B CA 1
ATOM 2652 C C . GLY B 1 101 ? -5.223 2.938 7.242 1 98 101 GLY B C 1
ATOM 2653 O O . GLY B 1 101 ? -4.582 1.928 6.949 1 98 101 GLY B O 1
ATOM 2654 N N . LEU B 1 102 ? -4.707 4.074 7.332 1 98.31 102 LEU B N 1
ATOM 2655 C CA . LEU B 1 102 ? -3.279 4.363 7.328 1 98.31 102 LEU B CA 1
ATOM 2656 C C . LEU B 1 102 ? -2.936 5.426 8.367 1 98.31 102 LEU B C 1
ATOM 2658 O O . LEU B 1 102 ? -3.83 6.02 8.969 1 98.31 102 LEU B O 1
ATOM 2662 N N . VAL B 1 103 ? -1.642 5.582 8.648 1 97.31 103 VAL B N 1
ATOM 2663 C CA . VAL B 1 103 ? -1.181 6.621 9.562 1 97.31 103 VAL B CA 1
ATOM 2664 C C . VAL B 1 103 ? -0.162 7.516 8.852 1 97.31 103 VAL B C 1
ATOM 2666 O O . VAL B 1 103 ? 0.459 7.102 7.871 1 97.31 103 VAL B O 1
ATOM 2669 N N . ALA B 1 104 ? -0.099 8.766 9.328 1 95.88 104 ALA B N 1
ATOM 2670 C CA . ALA B 1 104 ? 0.785 9.688 8.625 1 95.88 104 ALA B CA 1
ATOM 2671 C C . ALA B 1 104 ? 1.339 10.75 9.578 1 95.88 104 ALA B C 1
ATOM 2673 O O . ALA B 1 104 ? 0.71 11.078 10.586 1 95.88 104 ALA B O 1
ATOM 2674 N N . LYS B 1 105 ? 2.465 11.141 9.25 1 91.88 105 LYS B N 1
ATOM 2675 C CA . LYS B 1 105 ? 3.002 12.398 9.781 1 91.88 105 LYS B CA 1
ATOM 2676 C C . LYS B 1 105 ? 2.844 13.531 8.773 1 91.88 105 LYS B C 1
ATOM 2678 O O . LYS B 1 105 ? 3.15 13.359 7.59 1 91.88 105 LYS B O 1
ATOM 2683 N N . THR B 1 106 ? 2.297 14.609 9.234 1 89.94 106 THR B N 1
ATOM 2684 C CA . THR B 1 106 ? 2.162 15.773 8.375 1 89.94 106 THR B CA 1
ATOM 2685 C C . THR B 1 106 ? 3.293 16.766 8.633 1 89.94 106 THR B C 1
ATOM 2687 O O . THR B 1 106 ? 3.596 17.094 9.781 1 89.94 106 THR B O 1
ATOM 2690 N N . VAL B 1 107 ? 3.855 17.203 7.547 1 86.06 107 VAL B N 1
ATOM 2691 C CA . VAL B 1 107 ? 4.957 18.156 7.668 1 86.06 107 VAL B CA 1
ATOM 2692 C C . VAL B 1 107 ? 4.754 19.312 6.688 1 86.06 107 VAL B C 1
ATOM 2694 O O . VAL B 1 107 ? 4.324 19.094 5.551 1 86.06 107 VAL B O 1
ATOM 2697 N N . ASP B 1 108 ? 5.055 20.469 7.18 1 86.31 108 ASP B N 1
ATOM 2698 C CA . ASP B 1 108 ? 5.125 21.625 6.305 1 86.31 108 ASP B CA 1
ATOM 2699 C C . ASP B 1 108 ? 6.469 21.703 5.586 1 86.31 108 ASP B C 1
ATOM 2701 O O . ASP B 1 108 ? 7.52 21.781 6.227 1 86.31 108 ASP B O 1
ATOM 2705 N N . ALA B 1 109 ? 6.406 21.672 4.273 1 82.69 109 ALA B N 1
ATOM 2706 C CA . ALA B 1 109 ? 7.641 21.656 3.49 1 82.69 109 ALA B CA 1
ATOM 2707 C C . ALA B 1 109 ? 8.555 22.797 3.881 1 82.69 109 ALA B C 1
ATOM 2709 O O . ALA B 1 109 ? 9.781 22.688 3.811 1 82.69 109 ALA B O 1
ATOM 2710 N N . ARG B 1 110 ? 8.117 23.906 4.293 1 76.56 110 ARG B N 1
ATOM 2711 C CA . ARG B 1 110 ? 8.906 25.078 4.672 1 76.56 110 ARG B CA 1
ATOM 2712 C C . ARG B 1 110 ? 9.695 24.812 5.945 1 76.56 110 ARG B C 1
ATOM 2714 O O . ARG B 1 110 ? 10.711 25.469 6.203 1 76.56 110 ARG B O 1
ATOM 2721 N N . ALA B 1 111 ? 9.125 23.938 6.742 1 70.25 111 ALA B N 1
ATOM 2722 C CA . ALA B 1 111 ? 9.773 23.609 8.008 1 70.25 111 ALA B CA 1
ATOM 2723 C C . ALA B 1 111 ? 10.953 22.672 7.801 1 70.25 111 ALA B C 1
ATOM 2725 O O . ALA B 1 111 ? 11.805 22.531 8.68 1 70.25 111 ALA B O 1
ATOM 2726 N N . LEU B 1 112 ? 10.93 22.031 6.648 1 64.06 112 LEU B N 1
ATOM 2727 C CA . LEU B 1 112 ? 11.93 20.984 6.434 1 64.06 112 LEU B CA 1
ATOM 2728 C C . LEU B 1 112 ? 13.328 21.594 6.32 1 64.06 112 LEU B C 1
ATOM 2730 O O . LEU B 1 112 ? 14.328 20.938 6.605 1 64.06 112 LEU B O 1
ATOM 2734 N N . GLY B 1 113 ? 13.406 22.797 5.914 1 60.34 113 GLY B N 1
ATOM 2735 C CA . GLY B 1 113 ? 14.703 23.469 5.902 1 60.34 113 GLY B CA 1
ATOM 2736 C C . GLY B 1 113 ? 15.125 23.969 7.273 1 60.34 113 GLY B C 1
ATOM 2737 O O . GLY B 1 113 ? 16.281 24.359 7.465 1 60.34 113 GLY B O 1
ATOM 2738 N N . ASP B 1 114 ? 14.211 23.938 8.141 1 59.44 114 ASP B N 1
ATOM 2739 C CA . ASP B 1 114 ? 14.492 24.344 9.516 1 59.44 114 ASP B CA 1
ATOM 2740 C C . ASP B 1 114 ? 14.969 23.172 10.359 1 59.44 114 ASP B C 1
ATOM 2742 O O . ASP B 1 114 ? 14.305 22.125 10.422 1 59.44 114 ASP B O 1
ATOM 2746 N N . PRO B 1 115 ? 16.219 23.266 10.758 1 56.72 115 PRO B N 1
ATOM 2747 C CA . PRO B 1 115 ? 16.797 22.156 11.539 1 56.72 115 PRO B CA 1
ATOM 2748 C C . PRO B 1 115 ? 15.867 21.672 12.648 1 56.72 115 PRO B C 1
ATOM 2750 O O . PRO B 1 115 ? 15.93 20.5 13.039 1 56.72 115 PRO B O 1
ATOM 2753 N N . GLU B 1 116 ? 15.055 22.562 13.266 1 52.19 116 GLU B N 1
ATOM 2754 C CA . GLU B 1 116 ? 14.188 22.172 14.383 1 52.19 116 GLU B CA 1
ATOM 2755 C C . GLU B 1 116 ? 13.078 21.234 13.922 1 52.19 116 GLU B C 1
ATOM 2757 O O . GLU B 1 116 ? 12.516 20.5 14.734 1 52.19 116 GLU B O 1
ATOM 2762 N N . TYR B 1 117 ? 12.734 21.266 12.68 1 55.28 117 TYR B N 1
ATOM 2763 C CA . TYR B 1 117 ? 11.617 20.469 12.172 1 55.28 117 TYR B CA 1
ATOM 2764 C C . TYR B 1 117 ? 12.109 19.406 11.195 1 55.28 117 TYR B C 1
ATOM 2766 O O . TYR B 1 117 ? 11.305 18.781 10.5 1 55.28 117 TYR B O 1
ATOM 2774 N N . SER B 1 118 ? 13.344 19.234 11.234 1 58.41 118 SER B N 1
ATOM 2775 C CA . SER B 1 118 ? 13.977 18.344 10.266 1 58.41 118 SER B CA 1
ATOM 2776 C C . SER B 1 118 ? 13.594 16.891 10.516 1 58.41 118 SER B C 1
ATOM 2778 O O . SER B 1 118 ? 13.68 16.406 11.656 1 58.41 118 SER B O 1
ATOM 2780 N N . LEU B 1 119 ? 13 16.312 9.523 1 58 119 LEU B N 1
ATOM 2781 C CA . LEU B 1 119 ? 12.734 14.883 9.586 1 58 119 LEU B CA 1
ATOM 2782 C C . LEU B 1 119 ? 14.016 14.102 9.852 1 58 119 LEU B C 1
ATOM 2784 O O . LEU B 1 119 ? 13.961 12.906 10.164 1 58 119 LEU B O 1
ATOM 2788 N N . ALA B 1 120 ? 15.062 14.836 9.82 1 52.56 120 ALA B N 1
ATOM 2789 C CA . ALA B 1 120 ? 16.375 14.25 10.102 1 52.56 120 ALA B CA 1
ATOM 2790 C C . ALA B 1 120 ? 16.641 14.203 11.602 1 52.56 120 ALA B C 1
ATOM 2792 O O . ALA B 1 120 ? 17.484 13.438 12.062 1 52.56 120 ALA B O 1
ATOM 2793 N N . GLU B 1 121 ? 15.844 15.062 12.141 1 57.34 121 GLU B N 1
ATOM 2794 C CA . GLU B 1 121 ? 16.109 15.141 13.57 1 57.34 121 GLU B CA 1
ATOM 2795 C C . GLU B 1 121 ? 15.539 13.93 14.305 1 57.34 121 GLU B C 1
ATOM 2797 O O . GLU B 1 121 ? 14.609 13.289 13.828 1 57.34 121 GLU B O 1
ATOM 2802 N N . THR B 1 122 ? 16.297 13.578 15.242 1 52.94 122 THR B N 1
ATOM 2803 C CA . THR B 1 122 ? 16.031 12.383 16.047 1 52.94 122 THR B CA 1
ATOM 2804 C C . THR B 1 122 ? 14.539 12.234 16.312 1 52.94 122 THR B C 1
ATOM 2806 O O . THR B 1 122 ? 13.984 11.141 16.188 1 52.94 122 THR B O 1
ATOM 2809 N N . ASN B 1 123 ? 14.039 13.266 16.547 1 57.53 123 ASN B N 1
ATOM 2810 C CA . ASN B 1 123 ? 12.641 13.211 16.953 1 57.53 123 ASN B CA 1
ATOM 2811 C C . ASN B 1 123 ? 11.742 12.789 15.781 1 57.53 123 ASN B C 1
ATOM 2813 O O . ASN B 1 123 ? 10.805 12.016 15.969 1 57.53 123 ASN B O 1
ATOM 2817 N N . GLU B 1 124 ? 12.18 13.227 14.727 1 64.5 124 GLU B N 1
ATOM 2818 C CA . GLU B 1 124 ? 11.336 12.914 13.578 1 64.5 124 GLU B CA 1
ATOM 2819 C C . GLU B 1 124 ? 11.555 11.477 13.109 1 64.5 124 GLU B C 1
ATOM 2821 O O . GLU B 1 124 ? 10.609 10.805 12.688 1 64.5 124 GLU B O 1
ATOM 2826 N N . SER B 1 125 ? 12.75 11.062 13.328 1 72.19 125 SER B N 1
ATOM 2827 C CA . SER B 1 125 ? 13.031 9.664 13.023 1 72.19 125 SER B CA 1
ATOM 2828 C C . SER B 1 125 ? 12.266 8.734 13.953 1 72.19 125 SER B C 1
ATOM 2830 O O . SER B 1 125 ? 11.727 7.715 13.523 1 72.19 125 SER B O 1
ATOM 2832 N N . GLU B 1 126 ? 12.188 9.148 15.125 1 77.5 126 GLU B N 1
ATOM 2833 C CA . GLU B 1 126 ? 11.461 8.352 16.109 1 77.5 126 GLU B CA 1
ATOM 2834 C C . GLU B 1 126 ? 9.969 8.328 15.789 1 77.5 126 GLU B C 1
ATOM 2836 O O . GLU B 1 126 ? 9.305 7.297 15.961 1 77.5 126 GLU B O 1
ATOM 2841 N N . ALA B 1 127 ? 9.508 9.453 15.391 1 79.81 127 ALA B N 1
ATOM 2842 C CA . ALA B 1 127 ? 8.094 9.523 15.031 1 79.81 127 ALA B CA 1
ATOM 2843 C C . ALA B 1 127 ? 7.781 8.586 13.867 1 79.81 127 ALA B C 1
ATOM 2845 O O . ALA B 1 127 ? 6.754 7.906 13.867 1 79.81 127 ALA B O 1
ATOM 2846 N N . LEU B 1 128 ? 8.672 8.539 12.938 1 86.94 128 LEU B N 1
ATOM 2847 C CA . LEU B 1 128 ? 8.477 7.66 11.797 1 86.94 128 LEU B CA 1
ATOM 2848 C C . LEU B 1 128 ? 8.516 6.195 12.219 1 86.94 128 LEU B C 1
ATOM 2850 O O . LEU B 1 128 ? 7.695 5.391 11.766 1 86.94 128 LEU B O 1
ATOM 2854 N N . ASP B 1 129 ? 9.406 5.938 13.094 1 88.12 129 ASP B N 1
ATOM 2855 C CA . ASP B 1 129 ? 9.508 4.57 13.602 1 88.12 129 ASP B CA 1
ATOM 2856 C C . ASP B 1 129 ? 8.234 4.156 14.328 1 88.12 129 ASP B C 1
ATOM 2858 O O . ASP B 1 129 ? 7.781 3.018 14.203 1 88.12 129 ASP B O 1
ATOM 2862 N N . ARG B 1 130 ? 7.676 5.039 15.055 1 89.56 130 ARG B N 1
ATOM 2863 C CA . ARG B 1 130 ? 6.441 4.758 15.781 1 89.56 130 ARG B CA 1
ATOM 2864 C C . ARG B 1 130 ? 5.293 4.473 14.82 1 89.56 130 ARG B C 1
ATOM 2866 O O . ARG B 1 130 ? 4.5 3.553 15.047 1 89.56 130 ARG B O 1
ATOM 2873 N N . LEU B 1 131 ? 5.215 5.266 13.82 1 93.62 131 LEU B N 1
ATOM 2874 C CA . LEU B 1 131 ? 4.152 5.059 12.844 1 93.62 131 LEU B CA 1
ATOM 2875 C C . LEU B 1 131 ? 4.32 3.723 12.133 1 93.62 131 LEU B C 1
ATOM 2877 O O . LEU B 1 131 ? 3.35 2.99 11.938 1 93.62 131 LEU B O 1
ATOM 2881 N N . LEU B 1 132 ? 5.543 3.422 11.82 1 94.69 132 LEU B N 1
ATOM 2882 C CA . LEU B 1 132 ? 5.832 2.182 11.109 1 94.69 132 LEU B CA 1
ATOM 2883 C C . LEU B 1 132 ? 5.574 0.972 12.008 1 94.69 132 LEU B C 1
ATOM 2885 O O . LEU B 1 132 ? 5.328 -0.13 11.508 1 94.69 132 LEU B O 1
ATOM 2889 N N . ALA B 1 133 ? 5.66 1.185 13.305 1 93.81 133 ALA B N 1
ATOM 2890 C CA . ALA B 1 133 ? 5.344 0.116 14.25 1 93.81 133 ALA B CA 1
ATOM 2891 C C . ALA B 1 133 ? 3.848 -0.188 14.25 1 93.81 133 ALA B C 1
ATOM 2893 O O . ALA B 1 133 ? 3.438 -1.31 14.562 1 93.81 133 ALA B O 1
ATOM 2894 N N . ILE B 1 134 ? 3.062 0.774 13.891 1 95.12 134 ILE B N 1
ATOM 2895 C CA . ILE B 1 134 ? 1.617 0.587 13.836 1 95.12 134 ILE B CA 1
ATOM 2896 C C . ILE B 1 134 ? 1.243 -0.177 12.57 1 95.12 134 ILE B C 1
ATOM 2898 O O . ILE B 1 134 ? 0.458 -1.126 12.617 1 95.12 134 ILE B O 1
ATOM 2902 N N . THR B 1 135 ? 1.783 0.245 11.469 1 97.06 135 THR B N 1
ATOM 2903 C CA . THR B 1 135 ? 1.483 -0.363 10.18 1 97.06 135 THR B CA 1
ATOM 2904 C C . THR B 1 135 ? 2.523 0.04 9.133 1 97.06 135 THR B C 1
ATOM 2906 O O . THR B 1 135 ? 3.117 1.115 9.227 1 97.06 135 THR B O 1
ATOM 2909 N N . ALA B 1 136 ? 2.67 -0.82 8.141 1 96.94 136 ALA B N 1
ATOM 2910 C CA . ALA B 1 136 ? 3.539 -0.483 7.016 1 96.94 136 ALA B CA 1
ATOM 2911 C C . ALA B 1 136 ? 2.916 0.605 6.148 1 96.94 136 ALA B C 1
ATOM 2913 O O . ALA B 1 136 ? 3.613 1.26 5.367 1 96.94 136 ALA B O 1
ATOM 2914 N N . ASP B 1 137 ? 1.573 0.789 6.238 1 98 137 ASP B N 1
ATOM 2915 C CA . ASP B 1 137 ? 0.892 1.86 5.516 1 98 137 ASP B CA 1
ATOM 2916 C C . ASP B 1 137 ? 0.981 3.18 6.277 1 98 137 ASP B C 1
ATOM 2918 O O . ASP B 1 137 ? -0.041 3.752 6.66 1 98 137 ASP B O 1
ATOM 2922 N N . ALA B 1 138 ? 2.193 3.539 6.539 1 97.31 138 ALA B N 1
ATOM 2923 C CA . ALA B 1 138 ? 2.582 4.805 7.16 1 97.31 138 ALA B CA 1
ATOM 2924 C C . ALA B 1 138 ? 3.221 5.742 6.137 1 97.31 138 ALA B C 1
ATOM 2926 O O . ALA B 1 138 ? 3.998 5.305 5.285 1 97.31 138 ALA B O 1
ATOM 2927 N N . PHE B 1 139 ? 2.832 7.027 6.246 1 96.62 139 PHE B N 1
ATOM 2928 C CA . PHE B 1 139 ? 3.262 7.969 5.215 1 96.62 139 PHE B CA 1
ATOM 2929 C C . PHE B 1 139 ? 3.668 9.297 5.836 1 96.62 139 PHE B C 1
ATOM 2931 O O . PHE B 1 139 ? 3.373 9.562 7.004 1 96.62 139 PHE B O 1
ATOM 2938 N N . VAL B 1 140 ? 4.391 10.039 5.082 1 93.62 140 VAL B N 1
ATOM 2939 C CA . VAL B 1 140 ? 4.656 11.438 5.383 1 93.62 140 VAL B CA 1
ATOM 2940 C C . VAL B 1 140 ? 3.898 12.328 4.402 1 93.62 140 VAL B C 1
ATOM 2942 O O . VAL B 1 140 ? 4.105 12.25 3.188 1 93.62 140 VAL B O 1
ATOM 2945 N N . PHE B 1 141 ? 2.988 13.102 4.914 1 94.44 141 PHE B N 1
ATOM 2946 C CA . PHE B 1 141 ? 2.277 14.109 4.133 1 94.44 141 PHE B CA 1
ATOM 2947 C C . PHE B 1 141 ? 3.021 15.438 4.152 1 94.44 141 PHE B C 1
ATOM 2949 O O . PHE B 1 141 ? 3.002 16.156 5.156 1 94.44 141 PHE B O 1
ATOM 2956 N N . VAL B 1 142 ? 3.613 15.758 3.064 1 91.81 142 VAL B N 1
ATOM 2957 C CA . VAL B 1 142 ? 4.383 17 2.961 1 91.81 142 VAL B CA 1
ATOM 2958 C C . VAL B 1 142 ? 3.533 18.078 2.303 1 91.81 142 VAL B C 1
ATOM 2960 O O . VAL B 1 142 ? 3.227 18 1.11 1 91.81 142 VAL B O 1
ATOM 2963 N N . VAL B 1 143 ? 3.227 19.062 3.053 1 91.94 143 VAL B N 1
ATOM 2964 C CA . VAL B 1 143 ? 2.457 20.172 2.504 1 91.94 143 VAL B CA 1
ATOM 2965 C C . VAL B 1 143 ? 3.385 21.109 1.737 1 91.94 143 VAL B C 1
ATOM 2967 O O . VAL B 1 143 ? 4.121 21.891 2.34 1 91.94 143 VAL B O 1
ATOM 2970 N N . GLY B 1 144 ? 3.246 20.969 0.419 1 89.06 144 GLY B N 1
ATOM 2971 C CA . GLY B 1 144 ? 4.07 21.797 -0.447 1 89.06 144 GLY B CA 1
ATOM 2972 C C . GLY B 1 144 ? 3.4 23.094 -0.85 1 89.06 144 GLY B C 1
ATOM 2973 O O . GLY B 1 144 ? 2.443 23.531 -0.207 1 89.06 144 GLY B O 1
ATOM 2974 N N . GLU B 1 145 ? 3.957 23.719 -1.915 1 87 145 GLU B N 1
ATOM 2975 C CA . GLU B 1 145 ? 3.463 25.031 -2.359 1 87 145 GLU B CA 1
ATOM 2976 C C . GLU B 1 145 ? 2.133 24.891 -3.098 1 87 145 GLU B C 1
ATOM 2978 O O . GLU B 1 145 ? 1.273 25.766 -3.006 1 87 145 GLU B O 1
ATOM 2983 N N . GLN B 1 146 ? 1.987 23.812 -3.773 1 91.94 146 GLN B N 1
ATOM 2984 C CA . GLN B 1 146 ? 0.823 23.688 -4.645 1 91.94 146 GLN B CA 1
ATOM 2985 C C . GLN B 1 146 ? -0.117 22.594 -4.168 1 91.94 146 GLN B C 1
ATOM 2987 O O . GLN B 1 146 ? -1.313 22.609 -4.465 1 91.94 146 GLN B O 1
ATOM 2992 N N . ARG B 1 147 ? 0.476 21.641 -3.494 1 95.06 147 ARG B N 1
ATOM 2993 C CA . ARG B 1 147 ? -0.309 20.5 -3.062 1 95.06 147 ARG B CA 1
ATOM 2994 C C . ARG B 1 147 ? 0.397 19.734 -1.94 1 95.06 147 ARG B C 1
ATOM 2996 O O . ARG B 1 147 ? 1.52 20.078 -1.564 1 95.06 147 ARG B O 1
ATOM 3003 N N . VAL B 1 148 ? -0.278 18.781 -1.436 1 94.75 148 VAL B N 1
ATOM 3004 C CA . VAL B 1 148 ? 0.304 17.859 -0.463 1 94.75 148 VAL B CA 1
ATOM 3005 C C . VAL B 1 148 ? 0.933 16.672 -1.187 1 94.75 148 VAL B C 1
ATOM 3007 O O . VAL B 1 148 ? 0.301 16.062 -2.049 1 94.75 148 VAL B O 1
ATOM 3010 N N . HIS B 1 149 ? 2.152 16.422 -0.884 1 94.06 149 HIS B N 1
ATOM 3011 C CA . HIS B 1 149 ? 2.867 15.25 -1.399 1 94.06 149 HIS B CA 1
ATOM 3012 C C . HIS B 1 149 ? 2.889 14.117 -0.376 1 94.06 149 HIS B C 1
ATOM 3014 O O . HIS B 1 149 ? 3.182 14.352 0.8 1 94.06 149 HIS B O 1
ATOM 3020 N N . VAL B 1 150 ? 2.615 12.938 -0.838 1 96.62 150 VAL B N 1
ATOM 3021 C CA . VAL B 1 150 ? 2.596 11.773 0.046 1 96.62 150 VAL B CA 1
ATOM 3022 C C . VAL B 1 150 ? 3.807 10.891 -0.238 1 96.62 150 VAL B C 1
ATOM 3024 O O . VAL B 1 150 ? 3.994 10.422 -1.365 1 96.62 150 VAL B O 1
ATOM 3027 N N . VAL B 1 151 ? 4.629 10.711 0.76 1 94.81 151 VAL B N 1
ATOM 3028 C CA . VAL B 1 151 ? 5.832 9.891 0.659 1 94.81 151 VAL B CA 1
ATOM 3029 C C . VAL B 1 151 ? 5.75 8.727 1.644 1 94.81 151 VAL B C 1
ATOM 3031 O O . VAL B 1 151 ? 5.406 8.922 2.812 1 94.81 151 VAL B O 1
ATOM 30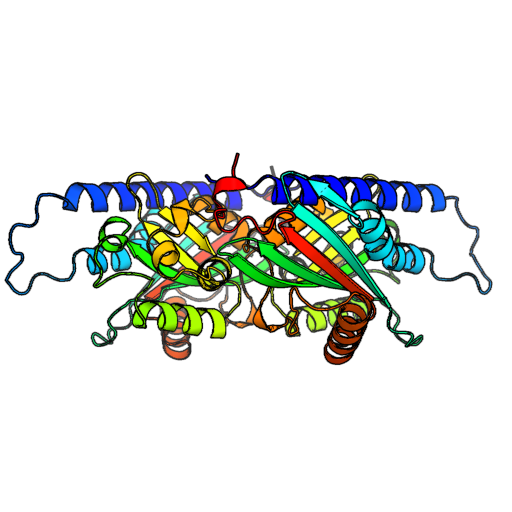34 N N . PRO B 1 152 ? 6.031 7.496 1.185 1 96.44 152 PRO B N 1
ATOM 3035 C CA . PRO B 1 152 ? 6.004 6.387 2.139 1 96.44 152 PRO B CA 1
ATOM 3036 C C . PRO B 1 152 ? 7.023 6.547 3.262 1 96.44 152 PRO B C 1
ATOM 3038 O O . PRO B 1 152 ? 8.195 6.852 3 1 96.44 152 PRO B O 1
ATOM 3041 N N . ALA B 1 153 ? 6.613 6.312 4.465 1 95.12 153 ALA B N 1
ATOM 3042 C CA . ALA B 1 153 ? 7.5 6.445 5.617 1 95.12 153 ALA B CA 1
ATOM 3043 C C . ALA B 1 153 ? 8.656 5.445 5.539 1 95.12 153 ALA B C 1
ATOM 3045 O O . ALA B 1 153 ? 9.789 5.766 5.914 1 95.12 153 ALA B O 1
ATOM 3046 N N . GLN B 1 154 ? 8.359 4.246 5.098 1 95.38 154 GLN B N 1
ATOM 3047 C CA . GLN B 1 154 ? 9.406 3.232 5.027 1 95.38 154 GLN B CA 1
ATOM 3048 C C . GLN B 1 154 ? 10.508 3.646 4.059 1 95.38 154 GLN B C 1
ATOM 3050 O O . GLN B 1 154 ? 11.68 3.338 4.277 1 95.38 154 GLN B O 1
ATOM 3055 N N . SER B 1 155 ? 10.141 4.355 2.969 1 94.19 155 SER B N 1
ATOM 3056 C CA . SER B 1 155 ? 11.156 4.863 2.049 1 94.19 155 SER B CA 1
ATOM 3057 C C . SER B 1 155 ? 12.008 5.945 2.705 1 94.19 155 SER B C 1
ATOM 3059 O O . SER B 1 1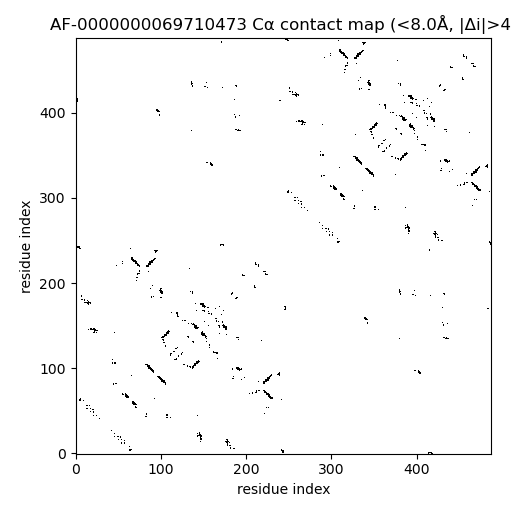55 ? 13.219 5.996 2.506 1 94.19 155 SER B O 1
ATOM 3061 N N . VAL B 1 156 ? 11.336 6.809 3.408 1 92.19 156 VAL B N 1
ATOM 3062 C CA . VAL B 1 156 ? 12.07 7.848 4.125 1 92.19 156 VAL B CA 1
ATOM 3063 C C . VAL B 1 156 ? 13.07 7.207 5.086 1 92.19 156 VAL B C 1
ATOM 3065 O O . VAL B 1 156 ? 14.234 7.613 5.145 1 92.19 156 VAL B O 1
ATOM 3068 N N . ALA B 1 157 ? 12.602 6.219 5.82 1 91 157 ALA B N 1
ATOM 3069 C CA . ALA B 1 157 ? 13.438 5.531 6.801 1 91 157 ALA B CA 1
ATOM 3070 C C . ALA B 1 157 ? 14.594 4.805 6.121 1 91 157 ALA B C 1
ATOM 3072 O O . ALA B 1 157 ? 15.586 4.449 6.77 1 91 157 ALA B O 1
ATOM 3073 N N . SER B 1 158 ? 14.445 4.57 4.84 1 91.56 158 SER B N 1
ATOM 3074 C CA . SER B 1 158 ? 15.43 3.789 4.098 1 91.56 158 SER B CA 1
ATOM 3075 C C . SER B 1 158 ? 16.531 4.68 3.537 1 91.56 158 SER B C 1
ATOM 3077 O O . SER B 1 158 ? 17.5 4.184 2.943 1 91.56 158 SER B O 1
ATOM 3079 N N . LEU B 1 159 ? 16.312 5.969 3.627 1 89 159 LEU B N 1
ATOM 3080 C CA . LEU B 1 159 ? 17.406 6.883 3.275 1 89 159 LEU B CA 1
ATOM 3081 C C . LEU B 1 159 ? 18.531 6.797 4.289 1 89 159 LEU B C 1
ATOM 3083 O O . LEU B 1 159 ? 18.312 6.961 5.492 1 89 159 LEU B O 1
ATOM 3087 N N . THR B 1 160 ? 19.703 6.57 3.832 1 84.81 160 THR B N 1
ATOM 3088 C CA . THR B 1 160 ? 20.828 6.32 4.738 1 84.81 160 THR B CA 1
ATOM 3089 C C . THR B 1 160 ? 21.484 7.633 5.16 1 84.81 160 THR B C 1
ATOM 3091 O O . THR B 1 160 ? 22.188 7.684 6.168 1 84.81 160 THR B O 1
ATOM 3094 N N . ASP B 1 161 ? 21.328 8.664 4.336 1 79.88 161 ASP B N 1
ATOM 3095 C CA . ASP B 1 161 ? 21.797 10 4.695 1 79.88 161 ASP B CA 1
ATOM 3096 C C . ASP B 1 161 ? 20.703 10.797 5.402 1 79.88 161 ASP B C 1
ATOM 3098 O O . ASP B 1 161 ? 19.703 11.156 4.785 1 79.88 161 ASP B O 1
ATOM 3102 N N . PRO B 1 162 ? 20.938 11.148 6.574 1 75.19 162 PRO B N 1
ATOM 3103 C CA . PRO B 1 162 ? 19.906 11.859 7.336 1 75.19 162 PRO B CA 1
ATOM 3104 C C . PRO B 1 162 ? 19.531 13.203 6.711 1 75.19 162 PRO B C 1
ATOM 3106 O O . PRO B 1 162 ? 18.391 13.664 6.852 1 75.19 162 PRO B O 1
ATOM 3109 N N . GLN B 1 163 ? 20.469 13.805 6.035 1 74.75 163 GLN B N 1
ATOM 3110 C CA . GLN B 1 163 ? 20.203 15.109 5.438 1 74.75 163 GLN B CA 1
ATOM 3111 C C . GLN B 1 163 ? 19.156 15 4.336 1 74.75 163 GLN B C 1
ATOM 3113 O O . GLN B 1 163 ? 18.406 15.945 4.094 1 74.75 163 GLN B O 1
ATOM 3118 N N . LYS B 1 164 ? 19.094 13.852 3.748 1 77.38 164 LYS B N 1
ATOM 3119 C CA . LYS B 1 164 ? 18.141 13.656 2.652 1 77.38 164 LYS B CA 1
ATOM 3120 C C . LYS B 1 164 ? 16.734 13.438 3.18 1 77.38 164 LYS B C 1
ATOM 3122 O O . LYS B 1 164 ? 15.766 13.523 2.426 1 77.38 164 LYS B O 1
ATOM 3127 N N . ARG B 1 165 ? 16.625 13.188 4.41 1 77.31 165 ARG B N 1
ATOM 3128 C CA . ARG B 1 165 ? 15.312 12.992 5.02 1 77.31 165 ARG B CA 1
ATOM 3129 C C . ARG B 1 165 ? 14.609 14.336 5.227 1 77.31 165 ARG B C 1
ATOM 3131 O O . ARG B 1 165 ? 13.406 14.367 5.5 1 77.31 165 ARG B O 1
ATOM 3138 N N . GLN B 1 166 ? 15.336 15.391 4.957 1 74.81 166 GLN B N 1
ATOM 3139 C CA . GLN B 1 166 ? 14.781 16.719 5.188 1 74.81 166 GLN B CA 1
ATOM 3140 C C . GLN B 1 166 ? 13.852 17.141 4.047 1 74.81 166 GLN B C 1
ATOM 3142 O O . GLN B 1 166 ? 12.969 17.984 4.23 1 74.81 166 GLN B O 1
ATOM 3147 N N . THR B 1 167 ? 14.148 16.531 2.934 1 78.38 167 THR B N 1
ATOM 3148 C CA . THR B 1 167 ? 13.297 16.828 1.785 1 78.38 167 THR B CA 1
ATOM 3149 C C . THR B 1 167 ? 12.961 15.539 1.029 1 78.38 167 THR B C 1
ATOM 3151 O O . THR B 1 167 ? 13.273 15.414 -0.158 1 78.38 167 THR B O 1
ATOM 3154 N N . PRO B 1 168 ? 12.211 14.711 1.683 1 79.69 168 PRO B N 1
ATOM 3155 C CA . PRO B 1 168 ? 12.023 13.375 1.1 1 79.69 168 PRO B CA 1
ATOM 3156 C C . PRO B 1 168 ? 11.234 13.414 -0.206 1 79.69 168 PRO B C 1
ATOM 3158 O O . PRO B 1 168 ? 11.445 12.57 -1.084 1 79.69 168 PRO B O 1
ATOM 3161 N N . HIS B 1 169 ? 10.367 14.414 -0.375 1 77.81 169 HIS B N 1
ATOM 3162 C CA . HIS B 1 169 ? 9.523 14.469 -1.562 1 77.81 169 HIS B CA 1
ATOM 3163 C C . HIS B 1 169 ? 10.32 14.898 -2.789 1 77.81 169 HIS B C 1
ATOM 3165 O O . HIS B 1 169 ? 9.844 14.773 -3.92 1 77.81 169 HIS B O 1
ATOM 3171 N N . HIS B 1 170 ? 11.562 15.32 -2.564 1 78.81 170 HIS B N 1
ATOM 3172 C CA . HIS B 1 170 ? 12.422 15.664 -3.691 1 78.81 170 HIS B CA 1
ATOM 3173 C C . HIS B 1 170 ? 13.242 14.461 -4.148 1 78.81 170 HIS B C 1
ATOM 3175 O O . HIS B 1 170 ? 13.586 14.359 -5.328 1 78.81 170 HIS B O 1
ATOM 3181 N N . ASP B 1 171 ? 13.453 13.617 -3.223 1 81.88 171 ASP B N 1
ATOM 3182 C CA . ASP B 1 171 ? 14.383 12.539 -3.531 1 81.88 171 ASP B CA 1
ATOM 3183 C C . ASP B 1 171 ? 13.648 11.211 -3.713 1 81.88 171 ASP B C 1
ATOM 3185 O O . ASP B 1 171 ? 14.141 10.305 -4.387 1 81.88 171 ASP B O 1
ATOM 3189 N N . LEU B 1 172 ? 12.508 11.164 -3.145 1 90.12 172 LEU B N 1
ATOM 3190 C CA . LEU B 1 172 ? 11.766 9.906 -3.168 1 90.12 172 LEU B CA 1
ATOM 3191 C C . LEU B 1 172 ? 10.508 10.039 -4.023 1 90.12 172 LEU B C 1
ATOM 3193 O O . LEU B 1 172 ? 10.109 11.148 -4.387 1 90.12 172 LEU B O 1
ATOM 3197 N N . TYR B 1 173 ? 9.953 8.906 -4.422 1 91.88 173 TYR B N 1
ATOM 3198 C CA . TYR B 1 173 ? 8.664 8.906 -5.098 1 91.88 173 TYR B CA 1
ATOM 3199 C C . TYR B 1 173 ? 7.582 9.508 -4.203 1 91.88 173 TYR B C 1
ATOM 3201 O O . TYR B 1 173 ? 7.547 9.242 -3 1 91.88 173 TYR B O 1
ATOM 3209 N N . SER B 1 174 ? 6.797 10.305 -4.758 1 92.62 174 SER B N 1
ATOM 3210 C CA . SER B 1 174 ? 5.66 10.867 -4.039 1 92.62 174 SER B CA 1
ATOM 3211 C C . SER B 1 174 ? 4.383 10.789 -4.871 1 92.62 174 SER B C 1
ATOM 3213 O O . SER B 1 174 ? 4.445 10.664 -6.098 1 92.62 174 SER B O 1
ATOM 3215 N N . ARG B 1 175 ? 3.275 10.789 -4.215 1 94.88 175 ARG B N 1
ATOM 3216 C CA . ARG B 1 175 ? 1.961 10.781 -4.848 1 94.88 175 ARG B CA 1
ATOM 3217 C C . ARG B 1 175 ? 1.114 11.953 -4.359 1 94.88 175 ARG B C 1
ATOM 3219 O O . ARG B 1 175 ? 1.412 12.555 -3.322 1 94.88 175 ARG B O 1
ATOM 3226 N N . GLN B 1 176 ? 0.168 12.219 -5.207 1 96.31 176 GLN B N 1
ATOM 3227 C CA . GLN B 1 176 ? -0.824 13.203 -4.785 1 96.31 176 GLN B CA 1
ATOM 3228 C C . GLN B 1 176 ? -1.703 12.648 -3.668 1 96.31 176 GLN B C 1
ATOM 3230 O O . GLN B 1 176 ? -1.969 11.453 -3.615 1 96.31 176 GLN B O 1
ATOM 3235 N N . LEU B 1 177 ? -2.189 13.547 -2.838 1 98.12 177 LEU B N 1
ATOM 3236 C CA . LEU B 1 177 ? -3.055 13.148 -1.734 1 98.12 177 LEU B CA 1
ATOM 3237 C C . LEU B 1 177 ? -4.336 12.5 -2.254 1 98.12 177 LEU B C 1
ATOM 3239 O O . LEU B 1 177 ? -4.77 11.469 -1.739 1 98.12 177 LEU B O 1
ATOM 3243 N N . GLY B 1 178 ? -4.93 13.094 -3.254 1 98.31 178 GLY B N 1
ATOM 3244 C CA . GLY B 1 178 ? -6.141 12.531 -3.838 1 98.31 178 GLY B CA 1
ATOM 3245 C C . GLY B 1 178 ? -5.965 11.102 -4.32 1 98.31 178 GLY B C 1
ATOM 3246 O O . GLY B 1 178 ? -6.805 10.242 -4.055 1 98.31 178 GLY B O 1
ATOM 3247 N N . ARG B 1 179 ? -4.848 10.891 -5.02 1 97.56 179 ARG B N 1
ATOM 3248 C CA . ARG B 1 179 ? -4.562 9.547 -5.516 1 97.56 179 ARG B CA 1
ATOM 3249 C C . ARG B 1 179 ? -4.375 8.562 -4.367 1 97.56 179 ARG B C 1
ATOM 3251 O O . ARG B 1 179 ? -4.809 7.414 -4.449 1 97.56 179 ARG B O 1
ATOM 3258 N N . THR B 1 180 ? -3.738 9 -3.355 1 98.12 180 THR B N 1
ATOM 3259 C CA . THR B 1 180 ? -3.529 8.156 -2.18 1 98.12 180 THR B CA 1
ATOM 3260 C C . THR B 1 180 ? -4.863 7.719 -1.584 1 98.12 180 THR B C 1
ATOM 3262 O O . THR B 1 180 ? -5.043 6.551 -1.237 1 98.12 180 THR B O 1
ATOM 3265 N N . PHE B 1 181 ? -5.812 8.586 -1.523 1 98.44 181 PHE B N 1
ATOM 3266 C CA . PHE B 1 181 ? -7.113 8.25 -0.965 1 98.44 181 PHE B CA 1
ATOM 3267 C C . PHE B 1 181 ? -7.902 7.367 -1.924 1 98.44 181 PHE B C 1
ATOM 3269 O O . PHE B 1 181 ? -8.688 6.523 -1.492 1 98.44 181 PHE B O 1
ATOM 3276 N N . GLU B 1 182 ? -7.691 7.586 -3.207 1 97.25 182 GLU B N 1
ATOM 3277 C CA . GLU B 1 182 ? -8.273 6.633 -4.152 1 97.25 182 GLU B CA 1
ATOM 3278 C C . GLU B 1 182 ? -7.754 5.223 -3.9 1 97.25 182 GLU B C 1
ATOM 3280 O O . GLU B 1 182 ? -8.539 4.273 -3.818 1 97.25 182 GLU B O 1
ATOM 3285 N N . GLU B 1 183 ? -6.457 5.117 -3.734 1 97.69 183 GLU B N 1
ATOM 3286 C CA . GLU B 1 183 ? -5.844 3.807 -3.545 1 97.69 183 GLU B CA 1
ATOM 3287 C C . GLU B 1 183 ? -6.246 3.195 -2.207 1 97.69 183 GLU B C 1
ATOM 3289 O O . GLU B 1 183 ? -6.355 1.974 -2.082 1 97.69 183 GLU B O 1
ATOM 3294 N N . LEU B 1 184 ? -6.441 4.035 -1.251 1 97.88 184 LEU B N 1
ATOM 3295 C CA . LEU B 1 184 ? -6.973 3.582 0.03 1 97.88 184 LEU B CA 1
ATOM 3296 C C . LEU B 1 184 ? -8.359 2.982 -0.14 1 97.88 184 LEU B C 1
ATOM 3298 O O . LEU B 1 184 ? -8.648 1.902 0.384 1 97.88 184 LEU B O 1
ATOM 3302 N N . ALA B 1 185 ? -9.188 3.617 -0.904 1 96.12 185 ALA B N 1
ATOM 3303 C CA . ALA B 1 185 ? -10.547 3.139 -1.148 1 96.12 185 ALA B CA 1
ATOM 3304 C C . ALA B 1 185 ? -10.539 1.885 -2.018 1 96.12 185 ALA B C 1
ATOM 3306 O O . ALA B 1 185 ? -11.414 1.026 -1.886 1 96.12 185 ALA B O 1
ATOM 3307 N N . GLU B 1 186 ? -9.531 1.822 -2.865 1 94.38 186 GLU B N 1
ATOM 3308 C CA . GLU B 1 186 ? -9.391 0.671 -3.752 1 94.38 186 GLU B CA 1
ATOM 3309 C C . GLU B 1 186 ? -8.867 -0.548 -2.996 1 94.38 186 GLU B C 1
ATOM 3311 O O . GLU B 1 186 ? -8.953 -1.675 -3.49 1 94.38 186 GLU B O 1
ATOM 3316 N N . GLY B 1 187 ? -8.25 -0.342 -1.878 1 96.19 187 GLY B N 1
ATOM 3317 C CA . GLY B 1 187 ? -7.758 -1.428 -1.046 1 96.19 187 GLY B CA 1
ATOM 3318 C C . GLY B 1 187 ? -6.285 -1.727 -1.264 1 96.19 187 GLY B C 1
ATOM 3319 O O . GLY B 1 187 ? -5.73 -2.627 -0.631 1 96.19 187 GLY B O 1
ATOM 3320 N N . PHE B 1 188 ? -5.625 -0.93 -2.113 1 97.44 188 PHE B N 1
ATOM 3321 C CA . PHE B 1 188 ? -4.207 -1.168 -2.369 1 97.44 188 PHE B CA 1
ATOM 3322 C C . PHE B 1 188 ? -3.352 -0.589 -1.252 1 97.44 188 PHE B C 1
ATOM 3324 O O . PHE B 1 188 ? -2.201 -0.998 -1.068 1 97.44 188 PHE B O 1
ATOM 3331 N N . LEU B 1 189 ? -3.873 0.408 -0.613 1 98.12 189 LEU B N 1
ATOM 3332 C CA . LEU B 1 189 ? -3.285 0.949 0.607 1 98.12 189 LEU B CA 1
ATOM 3333 C C . LEU B 1 189 ? -4.211 0.734 1.8 1 98.12 189 LEU B C 1
ATOM 3335 O O . LEU B 1 189 ? -5.414 0.531 1.626 1 98.12 189 LEU B O 1
ATOM 3339 N N . GLY B 1 190 ? -3.602 0.736 2.934 1 98.25 190 GLY B N 1
ATOM 3340 C CA . GLY B 1 190 ? -4.375 0.62 4.16 1 98.25 190 GLY B CA 1
ATOM 3341 C C . GLY B 1 190 ? -4.219 -0.728 4.836 1 98.25 190 GLY B C 1
ATOM 3342 O O . GLY B 1 190 ? -3.953 -1.734 4.176 1 98.25 190 GLY B O 1
ATOM 3343 N N . ASP B 1 191 ? -4.445 -0.737 6.043 1 98.12 191 ASP B N 1
ATOM 3344 C CA . ASP B 1 191 ? -4.336 -1.904 6.914 1 98.12 191 ASP B CA 1
ATOM 3345 C C . ASP B 1 191 ? -5.621 -2.119 7.707 1 98.12 191 ASP B C 1
ATOM 3347 O O . ASP B 1 191 ? -5.883 -1.405 8.68 1 98.12 191 ASP B O 1
ATOM 3351 N N . GLY B 1 192 ? -6.367 -3.105 7.305 1 96.44 192 GLY B N 1
ATOM 3352 C CA . GLY B 1 192 ? -7.625 -3.387 7.977 1 96.44 192 GLY B CA 1
ATOM 3353 C C . GLY B 1 192 ? -7.445 -3.852 9.414 1 96.44 192 GLY B C 1
ATOM 3354 O O . GLY B 1 192 ? -8.375 -3.773 10.219 1 96.44 192 GLY B O 1
ATOM 3355 N N . ARG B 1 193 ? -6.258 -4.266 9.805 1 94.31 193 ARG B N 1
ATOM 3356 C CA . ARG B 1 193 ? -5.992 -4.836 11.125 1 94.31 193 ARG B CA 1
ATOM 3357 C C . ARG B 1 193 ? -5.949 -3.748 12.195 1 94.31 193 ARG B C 1
ATOM 3359 O O . ARG B 1 193 ? -6.109 -4.031 13.383 1 94.31 193 ARG B O 1
ATOM 3366 N N . ILE B 1 194 ? -5.703 -2.521 11.727 1 95.69 194 ILE B N 1
ATOM 3367 C CA . ILE B 1 194 ? -5.555 -1.467 12.727 1 95.69 194 ILE B CA 1
ATOM 3368 C C . ILE B 1 194 ? -6.871 -0.708 12.875 1 95.69 194 ILE B C 1
ATOM 3370 O O . ILE B 1 194 ? -6.98 0.208 13.688 1 95.69 194 ILE B O 1
ATOM 3374 N N . SER B 1 195 ? -7.789 -1.091 12.062 1 94.38 195 SER B N 1
ATOM 3375 C CA . SER B 1 195 ? -9.016 -0.303 12.008 1 94.38 195 SER B CA 1
ATOM 3376 C C . SER B 1 195 ? -9.961 -0.674 13.148 1 94.38 195 SER B C 1
ATOM 3378 O O . SER B 1 195 ? -10.07 -1.847 13.508 1 94.38 195 SER B O 1
ATOM 3380 N N . PRO B 1 196 ? -10.625 0.298 13.719 1 94.19 196 PRO B N 1
ATOM 3381 C CA . PRO B 1 196 ? -11.688 -0.016 14.672 1 94.19 196 PRO B CA 1
ATOM 3382 C C . PRO B 1 196 ? -12.93 -0.602 13.992 1 94.19 196 PRO B C 1
ATOM 3384 O O . PRO B 1 196 ? -13.023 -0.609 12.766 1 94.19 196 PRO B O 1
ATOM 3387 N N . SER B 1 197 ? -13.805 -1.052 14.836 1 92.31 197 SER B N 1
ATOM 3388 C CA . SER B 1 197 ? -15.055 -1.598 14.32 1 92.31 197 SER B CA 1
ATOM 3389 C C . SER B 1 197 ? -16.047 -0.489 13.984 1 92.31 197 SER B C 1
ATOM 3391 O O . SER B 1 197 ? -16.688 0.07 14.875 1 92.31 197 SER B O 1
ATOM 3393 N N . LEU B 1 198 ? -16.094 -0.147 12.75 1 93.38 198 LEU B N 1
ATOM 3394 C CA . LEU B 1 198 ? -17.078 0.818 12.273 1 93.38 198 LEU B CA 1
ATOM 3395 C C . LEU B 1 198 ? -18.234 0.114 11.57 1 93.38 198 LEU B C 1
ATOM 3397 O O . LEU B 1 198 ? -18.047 -0.944 10.969 1 93.38 198 LEU B O 1
ATOM 3401 N N . SER B 1 199 ? -19.375 0.711 11.719 1 90.31 199 SER B N 1
ATOM 3402 C CA . SER B 1 199 ? -20.562 0.162 11.094 1 90.31 199 SER B CA 1
ATOM 3403 C C . SER B 1 199 ? -21.344 1.235 10.336 1 90.31 199 SER B C 1
ATOM 3405 O O . SER B 1 199 ? -21.281 2.416 10.688 1 90.31 199 SER B O 1
ATOM 3407 N N . GLU B 1 200 ? -22.062 0.736 9.344 1 85.62 200 GLU B N 1
ATOM 3408 C CA . GLU B 1 200 ? -22.875 1.666 8.57 1 85.62 200 GLU B CA 1
ATOM 3409 C C . GLU B 1 200 ? -23.969 2.289 9.43 1 85.62 200 GLU B C 1
ATOM 3411 O O . GLU B 1 200 ? -24.484 3.363 9.109 1 85.62 200 GLU B O 1
ATOM 3416 N N . THR B 1 201 ? -24.219 1.619 10.453 1 90 201 THR B N 1
ATOM 3417 C CA . THR B 1 201 ? -25.312 2.08 11.305 1 90 201 THR B CA 1
ATOM 3418 C C . THR B 1 201 ? -24.812 3.029 12.383 1 90 201 THR B C 1
ATOM 3420 O O . THR B 1 201 ? -25.594 3.621 13.117 1 90 201 THR B O 1
ATOM 3423 N N . ASP B 1 202 ? -23.547 3.217 12.469 1 93.88 202 ASP B N 1
ATOM 3424 C CA . ASP B 1 202 ? -22.984 4.125 13.469 1 93.88 202 ASP B CA 1
ATOM 3425 C C . ASP B 1 202 ? -23.438 5.559 13.219 1 93.88 202 ASP B C 1
ATOM 3427 O O . ASP B 1 202 ? -23.328 6.066 12.102 1 93.88 202 ASP B O 1
ATOM 3431 N N . SER B 1 203 ? -23.953 6.156 14.234 1 94.56 203 SER B N 1
ATOM 3432 C CA . SER B 1 203 ? -24.203 7.594 14.164 1 94.56 203 SER B CA 1
ATOM 3433 C C . SER B 1 203 ? -22.891 8.367 14.094 1 94.56 203 SER B C 1
ATOM 3435 O O . SER B 1 203 ? -21.812 7.801 14.281 1 94.56 203 SER B O 1
ATOM 3437 N N . ARG B 1 204 ? -22.984 9.617 13.828 1 93.94 204 ARG B N 1
ATOM 3438 C CA . ARG B 1 204 ? -21.797 10.469 13.812 1 93.94 204 ARG B CA 1
ATOM 3439 C C . ARG B 1 204 ? -21.109 10.484 15.172 1 93.94 204 ARG B C 1
ATOM 3441 O O . ARG B 1 204 ? -19.875 10.422 15.258 1 93.94 204 ARG B O 1
ATOM 3448 N N . SER B 1 205 ? -21.953 10.578 16.172 1 95.5 205 SER B N 1
ATOM 3449 C CA . SER B 1 205 ? -21.406 10.609 17.531 1 95.5 205 SER B CA 1
ATOM 3450 C C . SER B 1 205 ? -20.688 9.312 17.859 1 95.5 205 SER B C 1
ATOM 3452 O O . SER B 1 205 ? -19.625 9.336 18.5 1 95.5 205 SER B O 1
ATOM 3454 N N . GLU B 1 206 ? -21.281 8.25 17.438 1 96.31 206 GLU B N 1
ATOM 3455 C CA . GLU B 1 206 ? -20.656 6.953 17.688 1 96.31 206 GLU B CA 1
ATOM 3456 C C . GLU B 1 206 ? -19.344 6.82 16.922 1 96.31 206 GLU B C 1
ATOM 3458 O O . GLU B 1 206 ? -18.359 6.328 17.469 1 96.31 206 GLU B O 1
ATOM 3463 N N . THR B 1 207 ? -19.375 7.223 15.672 1 96.19 207 THR B N 1
ATOM 3464 C CA . THR B 1 207 ? -18.156 7.207 14.875 1 96.19 207 THR B CA 1
ATOM 3465 C C . THR B 1 207 ? -17.062 8.047 15.539 1 96.19 207 THR B C 1
ATOM 3467 O O . THR B 1 207 ? -15.914 7.629 15.617 1 96.19 207 THR B O 1
ATOM 3470 N N . LYS B 1 208 ? -17.453 9.203 16.047 1 96.25 208 LYS B N 1
ATOM 3471 C CA . LYS B 1 208 ? -16.5 10.094 16.719 1 96.25 208 LYS B CA 1
ATOM 3472 C C . LYS B 1 208 ? -15.898 9.422 17.953 1 96.25 208 LYS B C 1
ATOM 3474 O O . LYS B 1 208 ? -14.695 9.508 18.188 1 96.25 208 LYS B O 1
ATOM 3479 N N . ARG B 1 209 ? -16.719 8.773 18.688 1 96.25 209 ARG B N 1
ATOM 3480 C CA . ARG B 1 209 ? -16.266 8.094 19.891 1 96.25 209 ARG B CA 1
ATOM 3481 C C . ARG B 1 209 ? -15.281 6.984 19.562 1 96.25 209 ARG B C 1
ATOM 3483 O O . ARG B 1 209 ? -14.211 6.891 20.172 1 96.25 209 ARG B O 1
ATOM 3490 N N . LYS B 1 210 ? -15.672 6.18 18.609 1 96.94 210 LYS B N 1
ATOM 3491 C CA . LYS B 1 210 ? -14.805 5.074 18.203 1 96.94 210 LYS B CA 1
ATOM 3492 C C . LYS B 1 210 ? -13.492 5.59 17.625 1 96.94 210 LYS B C 1
ATOM 3494 O O . LYS B 1 210 ? -12.43 5.02 17.891 1 96.94 210 LYS B O 1
ATOM 3499 N N . LEU B 1 211 ? -13.609 6.652 16.859 1 96.75 211 LEU B N 1
ATOM 3500 C CA . LEU B 1 211 ? -12.43 7.258 16.25 1 96.75 211 LEU B CA 1
ATOM 3501 C C . LEU B 1 211 ? -11.5 7.82 17.312 1 96.75 211 LEU B C 1
ATOM 3503 O O . LEU B 1 211 ? -10.281 7.66 17.219 1 96.75 211 LEU B O 1
ATOM 3507 N N . ARG B 1 212 ? -11.992 8.469 18.297 1 94.94 212 ARG B N 1
ATOM 3508 C CA . ARG B 1 212 ? -11.195 9.023 19.375 1 94.94 212 ARG B CA 1
ATOM 3509 C C . ARG B 1 212 ? -10.484 7.918 20.156 1 94.94 212 ARG B C 1
ATOM 3511 O O . ARG B 1 212 ? -9.297 8.039 20.469 1 94.94 212 ARG B O 1
ATOM 3518 N N . SER B 1 213 ? -11.234 6.91 20.453 1 95.06 213 SER B N 1
ATOM 3519 C CA . SER B 1 213 ? -10.641 5.781 21.172 1 95.06 213 SER B CA 1
ATOM 3520 C C . SER B 1 213 ? -9.523 5.141 20.344 1 95.06 213 SER B C 1
ATOM 3522 O O . SER B 1 213 ? -8.469 4.801 20.891 1 95.06 213 SER B O 1
ATOM 3524 N N . TRP B 1 214 ? -9.805 4.984 19.078 1 95.44 214 TRP B N 1
ATOM 3525 C CA . TRP B 1 214 ? -8.828 4.387 18.188 1 95.44 214 TRP B CA 1
ATOM 3526 C C . TRP B 1 214 ? -7.555 5.23 18.125 1 95.44 214 TRP B C 1
ATOM 3528 O O . TRP B 1 214 ? -6.445 4.699 18.172 1 95.44 214 TRP B O 1
ATOM 3538 N N . ALA B 1 215 ? -7.723 6.527 18 1 94.06 215 ALA B N 1
ATOM 3539 C CA . ALA B 1 215 ? -6.578 7.434 17.969 1 94.06 215 ALA B CA 1
ATOM 3540 C C . ALA B 1 215 ? -5.777 7.348 19.266 1 94.06 215 ALA B C 1
ATOM 3542 O O . ALA B 1 215 ? -4.547 7.262 19.234 1 94.06 215 ALA B O 1
ATOM 3543 N N . ALA B 1 216 ? -6.441 7.309 20.344 1 91.56 216 ALA B N 1
ATOM 3544 C CA . ALA B 1 216 ? -5.785 7.227 21.641 1 91.56 216 ALA B CA 1
ATOM 3545 C C . ALA B 1 216 ? -5.023 5.91 21.797 1 91.56 216 ALA B C 1
ATOM 3547 O O . ALA B 1 216 ? -3.885 5.895 22.266 1 91.56 216 ALA B O 1
ATOM 3548 N N . ASP B 1 217 ? -5.656 4.855 21.375 1 91.81 217 ASP B N 1
ATOM 3549 C CA . ASP B 1 217 ? -5.059 3.527 21.484 1 91.81 217 ASP B CA 1
ATOM 3550 C C . ASP B 1 217 ? -3.775 3.434 20.656 1 91.81 217 ASP B C 1
ATOM 3552 O O . ASP B 1 217 ? -2.898 2.621 20.953 1 91.81 217 ASP B O 1
ATOM 3556 N N . ASN B 1 218 ? -3.695 4.254 19.625 1 91.56 218 ASN B N 1
ATOM 3557 C CA . ASN B 1 218 ? -2.543 4.195 18.719 1 91.56 218 ASN B CA 1
ATOM 3558 C C . ASN B 1 218 ? -1.639 5.414 18.906 1 91.56 218 ASN B C 1
ATOM 3560 O O . ASN B 1 218 ? -0.766 5.668 18.062 1 91.56 218 ASN B O 1
ATOM 3564 N N . ASP B 1 219 ? -1.924 6.223 19.922 1 88.25 219 ASP B N 1
ATOM 3565 C CA . ASP B 1 219 ? -1.136 7.398 20.266 1 88.25 219 ASP B CA 1
ATOM 3566 C C . ASP B 1 219 ? -1.092 8.391 19.109 1 88.25 219 ASP B C 1
ATOM 3568 O O . ASP B 1 219 ? -0.023 8.898 18.75 1 88.25 219 ASP B O 1
ATOM 3572 N N . LEU B 1 220 ? -2.223 8.516 18.469 1 91.12 220 LEU B N 1
ATOM 3573 C CA . LEU B 1 220 ? -2.373 9.492 17.391 1 91.12 220 LEU B CA 1
ATOM 3574 C C . LEU B 1 220 ? -3.047 10.758 17.906 1 91.12 220 LEU B C 1
ATOM 3576 O O . LEU B 1 220 ? -3.975 10.688 18.719 1 91.12 220 LEU B O 1
ATOM 3580 N N . GLU B 1 221 ? -2.66 11.844 17.438 1 88.75 221 GLU B N 1
ATOM 3581 C CA . GLU B 1 221 ? -3.184 13.109 17.938 1 88.75 221 GLU B CA 1
ATOM 3582 C C . GLU B 1 221 ? -4.449 13.516 17.188 1 88.75 221 GLU B C 1
ATOM 3584 O O . GLU B 1 221 ? -5.277 14.266 17.719 1 88.75 221 GLU B O 1
ATOM 3589 N N . GLN B 1 222 ? -4.508 13.117 16 1 93.44 222 GLN B N 1
ATOM 3590 C CA . GLN B 1 222 ? -5.668 13.406 15.172 1 93.44 222 GLN B CA 1
ATOM 3591 C C . GLN B 1 222 ? -6.082 12.18 14.367 1 93.44 222 GLN B C 1
ATOM 3593 O O . GLN B 1 222 ? -5.27 11.289 14.117 1 93.44 222 GLN B O 1
ATOM 3598 N N . ALA B 1 223 ? -7.332 12.195 14.031 1 96.38 223 ALA B N 1
ATOM 3599 C CA . ALA B 1 223 ? -7.824 11.133 13.164 1 96.38 223 ALA B CA 1
ATOM 3600 C C . ALA B 1 223 ? -8.938 11.641 12.25 1 96.38 223 ALA B C 1
ATOM 3602 O O . ALA B 1 223 ? -9.68 12.555 12.617 1 96.38 223 ALA B O 1
ATOM 3603 N N . LEU B 1 224 ? -8.977 11.188 11.102 1 97.69 224 LEU B N 1
ATOM 3604 C CA . LEU B 1 224 ? -9.984 11.445 10.086 1 97.69 224 LEU B CA 1
ATOM 3605 C C . LEU B 1 224 ? -10.656 10.156 9.633 1 97.69 224 LEU B C 1
ATOM 3607 O O . LEU B 1 224 ? -9.969 9.188 9.289 1 97.69 224 LEU B O 1
ATOM 3611 N N . ALA B 1 225 ? -11.945 10.078 9.695 1 98.25 225 ALA B N 1
ATOM 3612 C CA . ALA B 1 225 ? -12.703 8.953 9.148 1 98.25 225 ALA B CA 1
ATOM 3613 C C . ALA B 1 225 ? -13.586 9.406 7.988 1 98.25 225 ALA B C 1
ATOM 3615 O O . ALA B 1 225 ? -14.367 10.352 8.125 1 98.25 225 ALA B O 1
ATOM 3616 N N . LEU B 1 226 ? -13.445 8.781 6.887 1 98.12 226 LEU B N 1
ATOM 3617 C CA . LEU B 1 226 ? -14.312 8.984 5.73 1 98.12 226 LEU B CA 1
ATOM 3618 C C . LEU B 1 226 ? -15.227 7.777 5.52 1 98.12 226 LEU B C 1
ATOM 3620 O O . LEU B 1 226 ? -14.758 6.637 5.5 1 98.12 226 LEU B O 1
ATOM 3624 N N . ARG B 1 227 ? -16.422 8.023 5.355 1 97.56 227 ARG B N 1
ATOM 3625 C CA . ARG B 1 227 ? -17.406 6.961 5.113 1 97.56 227 ARG B CA 1
ATOM 3626 C C . ARG B 1 227 ? -18.109 7.16 3.777 1 97.56 227 ARG B C 1
ATOM 3628 O O . ARG B 1 227 ? -18.562 8.266 3.467 1 97.56 227 ARG B O 1
ATOM 3635 N N . VAL B 1 228 ? -18.156 6.168 3.006 1 95.19 228 VAL B N 1
ATOM 3636 C CA . VAL B 1 228 ? -18.906 6.121 1.748 1 95.19 228 VAL B CA 1
ATOM 3637 C C . VAL B 1 228 ? -20.031 5.109 1.855 1 95.19 228 VAL B C 1
ATOM 3639 O O . VAL B 1 228 ? -19.797 3.924 2.109 1 95.19 228 VAL B O 1
ATOM 3642 N N . THR B 1 229 ? -21.203 5.52 1.688 1 93.38 229 THR B N 1
ATOM 3643 C CA . THR B 1 229 ? -22.359 4.633 1.781 1 93.38 229 THR B CA 1
ATOM 3644 C C . THR B 1 229 ? -23.25 4.777 0.55 1 93.38 229 THR B C 1
ATOM 3646 O O . THR B 1 229 ? -23.312 5.844 -0.062 1 93.38 229 THR B O 1
ATOM 3649 N N . ALA B 1 230 ? -23.875 3.711 0.205 1 90.81 230 ALA B N 1
ATOM 3650 C CA . ALA B 1 230 ? -24.859 3.762 -0.872 1 90.81 230 ALA B CA 1
ATOM 3651 C C . ALA B 1 230 ? -26.125 4.516 -0.434 1 90.81 230 ALA B C 1
ATOM 3653 O O . ALA B 1 230 ? -26.516 4.453 0.734 1 90.81 230 ALA B O 1
ATOM 3654 N N . THR B 1 231 ? -26.672 5.391 -1.306 1 82.94 231 THR B N 1
ATOM 3655 C CA . THR B 1 231 ? -27.891 6.121 -0.97 1 82.94 231 THR B CA 1
ATOM 3656 C C . THR B 1 231 ? -29.125 5.23 -1.126 1 82.94 231 THR B C 1
ATOM 3658 O O . THR B 1 231 ? -30.094 5.359 -0.376 1 82.94 231 THR B O 1
ATOM 3661 N N . GLU B 1 232 ? -29.391 4.688 -2.4 1 66.5 232 GLU B N 1
ATOM 3662 C CA . GLU B 1 232 ? -30.625 3.953 -2.629 1 66.5 232 GLU B CA 1
ATOM 3663 C C . GLU B 1 232 ? -30.5 2.506 -2.16 1 66.5 232 GLU B C 1
ATOM 3665 O O . GLU B 1 232 ? -29.5 1.842 -2.434 1 66.5 232 GLU B O 1
ATOM 3670 N N . LYS B 1 233 ? -31.047 2.25 -0.961 1 54.97 233 LYS B N 1
ATOM 3671 C CA . LYS B 1 233 ? -31.156 0.888 -0.444 1 54.97 233 LYS B CA 1
ATOM 3672 C C . LYS B 1 233 ? -31.734 -0.055 -1.5 1 54.97 233 LYS B C 1
ATOM 3674 O O . LYS B 1 233 ? -32.156 -1.173 -1.184 1 54.97 233 LYS B O 1
ATOM 3679 N N . ASP B 1 234 ? -31.656 0.372 -2.633 1 48.34 234 ASP B N 1
ATOM 3680 C CA . ASP B 1 234 ? -32.438 -0.534 -3.477 1 48.34 234 ASP B CA 1
ATOM 3681 C C . ASP B 1 234 ? -31.828 -1.937 -3.473 1 48.34 234 ASP B C 1
ATOM 3683 O O . ASP B 1 234 ? -30.609 -2.094 -3.588 1 48.34 234 ASP B O 1
ATOM 3687 N N . VAL B 1 235 ? -32.625 -2.947 -2.924 1 50.31 235 VAL B N 1
ATOM 3688 C CA . VAL B 1 235 ? -32.625 -4.402 -2.818 1 50.31 235 VAL B CA 1
ATOM 3689 C C . VAL B 1 235 ? -31.859 -5.004 -4.004 1 50.31 235 VAL B C 1
ATOM 3691 O O . VAL B 1 235 ? -31.297 -6.09 -3.898 1 50.31 235 VAL B O 1
ATOM 3694 N N . GLU B 1 236 ? -31.734 -4.133 -5.066 1 61.75 236 GLU B N 1
ATOM 3695 C CA . GLU B 1 236 ? -31.266 -4.875 -6.234 1 61.75 236 GLU B CA 1
ATOM 3696 C C . GLU B 1 236 ? -29.906 -4.352 -6.711 1 61.75 236 GLU B C 1
ATOM 3698 O O . GLU B 1 236 ? -29.359 -4.852 -7.691 1 61.75 236 GLU B O 1
ATOM 3703 N N . ALA B 1 237 ? -29.328 -3.477 -5.867 1 65.81 237 ALA B N 1
ATOM 3704 C CA . ALA B 1 237 ? -28.094 -2.914 -6.398 1 65.81 237 ALA B CA 1
ATOM 3705 C C . ALA B 1 237 ? -26.906 -3.828 -6.105 1 65.81 237 ALA B C 1
ATOM 3707 O O . ALA B 1 237 ? -26.938 -4.609 -5.152 1 65.81 237 ALA B O 1
ATOM 3708 N N . THR B 1 238 ? -26.016 -3.873 -7.145 1 74.94 238 THR B N 1
ATOM 3709 C CA . THR B 1 238 ? -24.766 -4.594 -7 1 74.94 238 THR B CA 1
ATOM 3710 C C . THR B 1 238 ? -23.578 -3.633 -7.086 1 74.94 238 THR B C 1
ATOM 3712 O O . THR B 1 238 ? -23.734 -2.477 -7.48 1 74.94 238 THR B O 1
ATOM 3715 N N . LEU B 1 239 ? -22.516 -3.998 -6.598 1 75.25 239 LEU B N 1
ATOM 3716 C CA . LEU B 1 239 ? -21.297 -3.205 -6.672 1 75.25 239 LEU B CA 1
ATOM 3717 C C . LEU B 1 239 ? -21.078 -2.672 -8.086 1 75.25 239 LEU B C 1
ATOM 3719 O O . LEU B 1 239 ? -20.609 -1.546 -8.266 1 75.25 239 LEU B O 1
ATOM 3723 N N . GLN B 1 240 ? -21.453 -3.438 -9.016 1 77.06 240 GLN B N 1
ATOM 3724 C CA . GLN B 1 240 ? -21.219 -3.104 -10.414 1 77.06 240 GLN B CA 1
ATOM 3725 C C . GLN B 1 240 ? -22.016 -1.86 -10.82 1 77.06 240 GLN B C 1
ATOM 3727 O O . GLN B 1 240 ? -21.641 -1.172 -11.781 1 77.06 240 GLN B O 1
ATOM 3732 N N . ASP B 1 241 ? -23.031 -1.598 -10.086 1 71.75 241 ASP B N 1
ATOM 3733 C CA . ASP B 1 241 ? -23.875 -0.44 -10.398 1 71.75 241 ASP B CA 1
ATOM 3734 C C . ASP B 1 241 ? -23.125 0.863 -10.109 1 71.75 241 ASP B C 1
ATOM 3736 O O . ASP B 1 241 ? -23.547 1.932 -10.57 1 71.75 241 ASP B O 1
ATOM 3740 N N . PHE B 1 242 ? -22.062 0.708 -9.5 1 73.88 242 PHE B N 1
ATOM 3741 C CA . PHE B 1 242 ? -21.297 1.893 -9.133 1 73.88 242 PHE B CA 1
ATOM 3742 C C . PHE B 1 242 ? -20.078 2.049 -10.031 1 73.88 242 PHE B C 1
ATOM 3744 O O . PHE B 1 242 ? -19.281 2.969 -9.852 1 73.88 242 PHE B O 1
ATOM 3751 N N . ALA B 1 243 ? -19.953 1.112 -11.055 1 69.94 243 ALA B N 1
ATOM 3752 C CA . ALA B 1 243 ? -18.781 1.13 -11.945 1 69.94 243 ALA B CA 1
ATOM 3753 C C . ALA B 1 243 ? -19.016 2.055 -13.133 1 69.94 243 ALA B C 1
ATOM 3755 O O . ALA B 1 243 ? -20.156 2.432 -13.422 1 69.94 243 ALA B O 1
ATOM 3756 N N . THR B 1 244 ? -17.859 2.582 -13.797 1 73.19 244 THR B N 1
ATOM 3757 C CA . THR B 1 244 ? -17.969 3.359 -15.031 1 73.19 244 THR B CA 1
ATOM 3758 C C . THR B 1 244 ? -17.75 2.475 -16.25 1 73.19 244 THR B C 1
ATOM 3760 O O . THR B 1 244 ? -16.953 1.529 -16.203 1 73.19 244 THR B O 1
#

Organism: NCBI:txid1604004

Foldseek 3Di:
DWDFPVLLVLLVLLFVLFQVLLQVLVVVPPVPDPPVDPDPDSFQVSQVCNLVSSQVSQDQDDDLQKHKHKDKDFAPPPPDDFFKEKEWEFEAEAPDTDIFIAIETEGELVCLVPPVRNCLDPVNLVVLVLRVVLDQLYWYFYSHNRGTKTGRSVVLNVDPDSNCNSRVVVVGDTDGPSVVSSCVVVVVGGDRVLGFDDDPPDDSVRVRVRQNVSCVVSVGRMYMYMYMYGNDPPPDDHSSSRTD/DWDFPVLLVLLVLLFVLFQVLLQVLVVVPPPPDPPVDDDDDSFVVSQVCNLVSSQVSQDQDDDLQKHKHKDKDFAPPPPDPFFKEKEWEFEAEAPDTDIFIAIEGEGELVCLVPPVRPCLDPVVLVVLVLRVVLDQLYWYFYSHNRGTKTGRSVVLNVDPDSNCNSRVVVVGDTDGPSVVSSCVVVVVGGDRVLGFDDDPPADSVRVRVRQNVSCVVSVGRMYMYMYMYGNPPPPDDHSSSRTD

Secondary structure (DSSP, 8-state):
---BHHHHHHHHHHHHHHHHHHHHHHHTTS------SS---HHHHHHHHHHHHHHHHHTT-EETTEEEEEEEEE---TT-SS-EEEEEEEEEETTEEEEEEEEEEEEEHHHHTSGGG-TTSHHHHHHHHHHHHH-S-EEEEEE-SSSEEEEEHHHHHTBSSGGGGGSHHHHS--EEHHHHHHHHHHTSS--GGG-----TT--HHHHHHHHHHHHHHTT-SEEEEEEEEESS--TT--GGGGB-/---BHHHHHHHHHHHHHHHHHHHHHHHTTS------SS---HHHHHHHHHHHHHHHHHTT-EETTEEEEEEEEE---TT-SS-EEEEEEEEEETTEEEEEEEEEEEEEGGGTTSGGG-TTSHHHHHHHHHHHHH-S-EEEEEE-SSSEEEEEHHHHHTBSSGGGGGSHHHHS--EEHHHHHHHHHHTSS--GGG-----TT--HHHHHHHHHHHHHHTT-SEEEEEEEEES---TT--GGGGB-